Protein AF-0000000080466381 (afdb_homodimer)

Nearest PDB structures (foldseek):
  7daj-assembly1_B  TM=9.018E-01  e=2.089E-11  Oryza sativa Japonica Group
  6k5m-assembly1_A  TM=9.231E-01  e=3.589E-11  Oryza sativa Japonica Group
  7dai-assembly2_C  TM=8.613E-01  e=1.145E-11  Oryza sativa Japonica Group
  7dai-assembly1_A-2  TM=9.402E-01  e=1.347E-10  Oryza sativa Japonica Group
  7dal-assembly1_B  TM=8.623E-01  e=2.356E-11  Oryza sativa Japonica Group

Structure (mmCIF, N/CA/C/O backbone):
data_AF-0000000080466381-model_v1
#
loop_
_entity.id
_entity.type
_entity.pdbx_description
1 polymer 'N-acetyltransferase domain-containing protein'
#
loop_
_atom_site.group_PDB
_atom_site.id
_atom_site.type_symbol
_atom_site.label_atom_id
_atom_site.label_alt_id
_atom_site.label_comp_id
_atom_site.label_asym_id
_atom_site.label_entity_id
_atom_site.label_seq_id
_atom_site.pdbx_PDB_ins_code
_atom_site.Cartn_x
_atom_site.Cartn_y
_atom_site.Cartn_z
_atom_site.occupancy
_atom_site.B_iso_or_equiv
_atom_site.auth_seq_id
_atom_site.auth_comp_id
_atom_site.auth_asym_id
_atom_site.auth_atom_id
_atom_site.pdbx_PDB_model_num
ATOM 1 N N . MET A 1 1 ? -39.75 -6.996 -9.953 1 23.12 1 MET A N 1
ATOM 2 C CA . MET A 1 1 ? -39 -8.234 -9.688 1 23.12 1 MET A CA 1
ATOM 3 C C . MET A 1 1 ? -37.562 -7.934 -9.281 1 23.12 1 MET A C 1
ATOM 5 O O . MET A 1 1 ? -36.812 -7.336 -10.047 1 23.12 1 MET A O 1
ATOM 9 N N . GLY A 1 2 ? -37.281 -7.66 -7.961 1 22.45 2 GLY A N 1
ATOM 10 C CA . GLY A 1 2 ? -36.156 -7.031 -7.285 1 22.45 2 GLY A CA 1
ATOM 11 C C . GLY A 1 2 ? -34.906 -7.875 -7.312 1 22.45 2 GLY A C 1
ATOM 12 O O . GLY A 1 2 ? -34.938 -9.055 -6.941 1 22.45 2 GLY A O 1
ATOM 13 N N . PHE A 1 3 ? -34 -7.672 -8.312 1 23.66 3 PHE A N 1
ATOM 14 C CA . PHE A 1 3 ? -32.781 -8.445 -8.523 1 23.66 3 PHE A CA 1
ATOM 15 C C . PHE A 1 3 ? -31.938 -8.461 -7.266 1 23.66 3 PHE A C 1
ATOM 17 O O . PHE A 1 3 ? -31.453 -7.422 -6.82 1 23.66 3 PHE A O 1
ATOM 24 N N . ALA A 1 4 ? -32.25 -9.398 -6.371 1 23.61 4 ALA A N 1
ATOM 25 C CA . ALA A 1 4 ? -31.516 -9.656 -5.125 1 23.61 4 ALA A CA 1
ATOM 26 C C . ALA A 1 4 ? -30.062 -9.992 -5.395 1 23.61 4 ALA A C 1
ATOM 28 O O . ALA A 1 4 ? -29.75 -10.961 -6.094 1 23.61 4 ALA A O 1
ATOM 29 N N . VAL A 1 5 ? -29.25 -9.016 -5.539 1 28.47 5 VAL A N 1
ATOM 30 C CA . VAL A 1 5 ? -27.812 -9.18 -5.633 1 28.47 5 VAL A CA 1
ATOM 31 C C . VAL A 1 5 ? -27.297 -10.031 -4.469 1 28.47 5 VAL A C 1
ATOM 33 O O . VAL A 1 5 ? -27.375 -9.617 -3.312 1 28.47 5 VAL A O 1
ATOM 36 N N . CYS A 1 6 ? -27.547 -11.336 -4.527 1 24.73 6 CYS A N 1
ATOM 37 C CA . CYS A 1 6 ? -27.047 -12.281 -3.533 1 24.73 6 CYS A CA 1
ATOM 38 C C . CYS A 1 6 ? -25.531 -12.211 -3.424 1 24.73 6 CYS A C 1
ATOM 40 O O . CYS A 1 6 ? -24.812 -12.648 -4.332 1 24.73 6 CYS A O 1
ATOM 42 N N . VAL A 1 7 ? -24.969 -11.164 -2.938 1 33.53 7 VAL A N 1
ATOM 43 C CA . VAL A 1 7 ? -23.578 -11.195 -2.486 1 33.53 7 VAL A CA 1
ATOM 44 C C . VAL A 1 7 ? -23.359 -12.422 -1.601 1 33.53 7 VAL A C 1
ATOM 46 O O . VAL A 1 7 ? -23.719 -12.414 -0.421 1 33.53 7 VAL A O 1
ATOM 49 N N . GLY A 1 8 ? -23.672 -13.617 -2.059 1 30.03 8 GLY A N 1
ATOM 50 C CA . GLY A 1 8 ? -23.391 -14.805 -1.258 1 30.03 8 GLY A CA 1
ATOM 51 C C . GLY A 1 8 ? -21.953 -14.883 -0.785 1 30.03 8 GLY A C 1
ATOM 52 O O . GLY A 1 8 ? -21.031 -14.539 -1.529 1 30.03 8 GLY A O 1
ATOM 53 N N . ASN A 1 9 ? -21.609 -14.625 0.464 1 35.84 9 ASN A N 1
ATOM 54 C CA . ASN A 1 9 ? -20.438 -14.969 1.24 1 35.84 9 ASN A CA 1
ATOM 55 C C . ASN A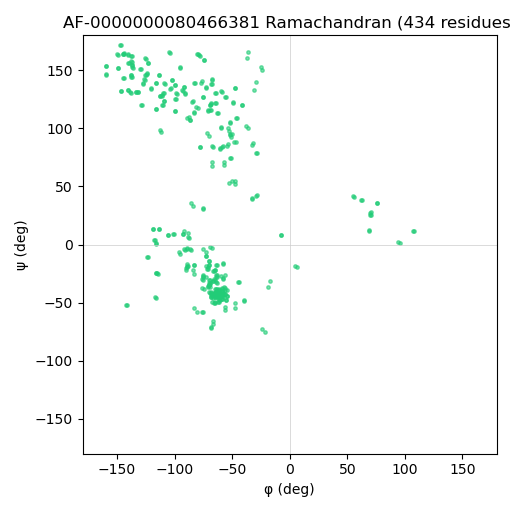 1 9 ? -19.859 -16.328 0.828 1 35.84 9 ASN A C 1
ATOM 57 O O . ASN A 1 9 ? -20.203 -17.359 1.426 1 35.84 9 ASN A O 1
ATOM 61 N N . ALA A 1 10 ? -19.797 -16.719 -0.385 1 36.78 10 ALA A N 1
ATOM 62 C CA . ALA A 1 10 ? -19.172 -18.016 -0.609 1 36.78 10 ALA A CA 1
ATOM 63 C C . ALA A 1 10 ? -17.797 -18.094 0.05 1 36.78 10 ALA A C 1
ATOM 65 O O . ALA A 1 10 ? -16.953 -17.219 -0.163 1 36.78 10 ALA A O 1
ATOM 66 N N . SER A 1 11 ? -17.688 -18.594 1.221 1 45.84 11 SER A N 1
ATOM 67 C CA . SER A 1 11 ? -16.453 -18.984 1.885 1 45.84 11 SER A CA 1
ATOM 68 C C . SER A 1 11 ? -15.383 -19.391 0.873 1 45.84 11 SER A C 1
ATOM 70 O O . SER A 1 11 ? -15.578 -20.328 0.095 1 45.84 11 SER A O 1
ATOM 72 N N . LEU A 1 12 ? -14.836 -18.422 0.345 1 56.19 12 LEU A N 1
ATOM 73 C CA . LEU A 1 12 ? -13.766 -18.75 -0.592 1 56.19 12 LEU A CA 1
ATOM 74 C C . LEU A 1 12 ? -12.82 -19.797 0.01 1 56.19 12 LEU A C 1
ATOM 76 O O . LEU A 1 12 ? -12.289 -19.594 1.105 1 56.19 12 LEU A O 1
ATOM 80 N N . ALA A 1 13 ? -12.867 -20.969 -0.488 1 65.38 13 ALA A N 1
ATOM 81 C CA . ALA A 1 13 ? -11.969 -22.047 -0.045 1 65.38 13 ALA A CA 1
ATOM 82 C C . ALA A 1 13 ? -10.516 -21.578 -0.033 1 65.38 13 ALA A C 1
ATOM 84 O O . ALA A 1 13 ? -10.055 -20.938 -0.984 1 65.38 13 ALA A O 1
ATOM 85 N N . SER A 1 14 ? -9.938 -21.672 1.083 1 76.56 14 SER A N 1
ATOM 86 C CA . SER A 1 14 ? -8.523 -21.344 1.225 1 76.56 14 SER A CA 1
ATOM 87 C C . SER A 1 14 ? -7.66 -22.188 0.292 1 76.56 14 SER A C 1
ATOM 89 O O . SER A 1 14 ? -6.52 -21.828 -0.002 1 76.56 14 SER A O 1
ATOM 91 N N . MET A 1 15 ? -8.344 -23.375 -0.251 1 71.88 15 MET A N 1
ATOM 92 C CA . MET A 1 15 ? -7.66 -24.281 -1.168 1 71.88 15 MET A CA 1
ATOM 93 C C . MET A 1 15 ? -8.602 -24.75 -2.266 1 71.88 15 MET A C 1
ATOM 95 O O . MET A 1 15 ? -9.773 -25.031 -2.004 1 71.88 15 MET A O 1
ATOM 99 N N . GLU A 1 16 ? -8.125 -24.688 -3.51 1 78.75 16 GLU A N 1
ATOM 100 C CA . GLU A 1 16 ? -8.953 -25.078 -4.645 1 78.75 16 GLU A CA 1
ATOM 101 C C . GLU A 1 16 ? -8.109 -25.703 -5.754 1 78.75 16 GLU A C 1
ATOM 103 O O . GLU A 1 16 ? -7.008 -25.234 -6.043 1 78.75 16 GLU A O 1
ATOM 108 N N . LEU A 1 17 ? -8.578 -26.875 -6.262 1 72.31 17 LEU A N 1
ATOM 109 C CA . LEU A 1 17 ? -8.008 -27.469 -7.469 1 72.31 17 LEU A CA 1
ATOM 110 C C . LEU A 1 17 ? -8.75 -26.984 -8.711 1 72.31 17 LEU A C 1
ATOM 112 O O . LEU A 1 17 ? -9.984 -26.938 -8.719 1 72.31 17 LEU A O 1
ATOM 116 N N . ARG A 1 18 ? -7.93 -26.531 -9.664 1 78.12 18 ARG A N 1
ATOM 117 C CA . ARG A 1 18 ? -8.508 -26.062 -10.922 1 78.12 18 ARG A CA 1
ATOM 118 C C . ARG A 1 18 ? -7.699 -26.578 -12.109 1 78.12 18 ARG A C 1
ATOM 120 O O . ARG A 1 18 ? -6.531 -26.938 -11.969 1 78.12 18 ARG A O 1
ATOM 127 N N . TRP A 1 19 ? -8.398 -26.719 -13.219 1 77.38 19 TRP A N 1
ATOM 128 C CA . TRP A 1 19 ? -7.723 -27.031 -14.469 1 77.38 19 TRP A CA 1
ATOM 129 C C . TRP A 1 19 ? -7.613 -25.797 -15.359 1 77.38 19 TRP A C 1
ATOM 131 O O . TRP A 1 19 ? -8.562 -25.016 -15.461 1 77.38 19 TRP A O 1
ATOM 141 N N . VAL A 1 20 ? -6.367 -25.609 -15.945 1 76.06 20 VAL A N 1
ATOM 142 C CA . VAL A 1 20 ? -6.156 -24.438 -16.797 1 76.06 20 VAL A CA 1
ATOM 143 C C . VAL A 1 20 ? -5.637 -24.891 -18.172 1 76.06 20 VAL A C 1
ATOM 145 O O . VAL A 1 20 ? -4.996 -25.938 -18.281 1 76.06 20 VAL A O 1
ATOM 148 N N . ARG A 1 21 ? -6.043 -24.156 -19.219 1 72.56 21 ARG A N 1
ATOM 149 C CA . ARG A 1 21 ? -5.629 -24.469 -20.578 1 72.56 21 ARG A CA 1
ATOM 150 C C . ARG A 1 21 ? -5.273 -23.203 -21.344 1 72.56 21 ARG A C 1
ATOM 152 O O . ARG A 1 21 ? -5.859 -22.141 -21.109 1 72.56 21 ARG A O 1
ATOM 159 N N . ARG A 1 22 ? -4.172 -23.406 -22.312 1 71.12 22 ARG A N 1
ATOM 160 C CA . ARG A 1 22 ? -3.818 -22.266 -23.156 1 71.12 22 ARG A CA 1
ATOM 161 C C . ARG A 1 22 ? -4.859 -22.062 -24.25 1 71.12 22 ARG A C 1
ATOM 163 O O . ARG A 1 22 ? -5.363 -23.016 -24.828 1 71.12 22 ARG A O 1
ATOM 170 N N . SER A 1 23 ? -5.332 -20.891 -24.297 1 60.66 23 SER A N 1
ATOM 171 C CA . SER A 1 23 ? -6.379 -20.625 -25.266 1 60.66 23 SER A CA 1
ATOM 172 C C . SER A 1 23 ? -5.918 -20.969 -26.688 1 60.66 23 SER A C 1
ATOM 174 O O . SER A 1 23 ? -6.695 -21.5 -27.484 1 60.66 23 SER A O 1
ATOM 176 N N . LYS A 1 24 ? -4.785 -20.5 -27.312 1 59.44 24 LYS A N 1
ATOM 177 C CA . LYS A 1 24 ? -4.543 -20.5 -28.75 1 59.44 24 LYS A CA 1
ATOM 178 C C . LYS A 1 24 ? -3.824 -21.766 -29.188 1 59.44 24 LYS A C 1
ATOM 180 O O . LYS A 1 24 ? -3.273 -21.828 -30.297 1 59.44 24 LYS A O 1
ATOM 185 N N . CYS A 1 25 ? -3.727 -22.781 -28.328 1 52.31 25 CYS A N 1
ATOM 186 C CA . CYS A 1 25 ? -2.881 -23.797 -28.922 1 52.31 25 CYS A CA 1
ATOM 187 C C . CYS A 1 25 ? -3.711 -24.781 -29.75 1 52.31 25 CYS A C 1
ATOM 189 O O . CYS A 1 25 ? -4.754 -25.25 -29.281 1 52.31 25 CYS A O 1
ATOM 191 N N . ASP A 1 26 ? -3.547 -24.688 -31.031 1 48.84 26 ASP A N 1
ATOM 192 C CA . ASP A 1 26 ? -4.156 -25.531 -32.062 1 48.84 26 ASP A CA 1
ATOM 193 C C . ASP A 1 26 ? -4.184 -27 -31.625 1 48.84 26 ASP A C 1
ATOM 195 O O . ASP A 1 26 ? -5.023 -27.766 -32.094 1 48.84 26 ASP A O 1
ATOM 199 N N . ASP A 1 27 ? -3.092 -27.531 -31.141 1 48.44 27 ASP A N 1
ATOM 200 C CA . ASP A 1 27 ? -3.049 -28.969 -30.875 1 48.44 27 ASP A CA 1
ATOM 201 C C . ASP A 1 27 ? -3.77 -29.312 -29.578 1 48.44 27 ASP A C 1
ATOM 203 O O . ASP A 1 27 ? -4.027 -28.438 -28.75 1 48.44 27 ASP A O 1
ATOM 207 N N . ALA A 1 28 ? -4.148 -30.547 -29.344 1 50.34 28 ALA A N 1
ATOM 208 C CA . ALA A 1 28 ? -4.941 -31.078 -28.234 1 50.34 28 ALA A CA 1
ATOM 209 C C . ALA A 1 28 ? -4.605 -30.359 -26.922 1 50.34 28 ALA A C 1
ATOM 211 O O . ALA A 1 28 ? -3.469 -30.422 -26.453 1 50.34 28 ALA A O 1
ATOM 212 N N . PRO A 1 29 ? -5.418 -29.375 -26.438 1 52.31 29 PRO A N 1
ATOM 213 C CA . PRO A 1 29 ? -5.191 -28.391 -25.375 1 52.31 29 PRO A CA 1
ATOM 214 C C . PRO A 1 29 ? -4.926 -29.047 -24.016 1 52.31 29 PRO A C 1
ATOM 216 O O . PRO A 1 29 ? -5.719 -29.859 -23.562 1 52.31 29 PRO A O 1
ATOM 219 N N . ARG A 1 30 ? -3.701 -29.484 -23.688 1 63.56 30 ARG A N 1
ATOM 220 C CA . ARG A 1 30 ? -3.42 -30.141 -22.422 1 63.56 30 ARG A CA 1
ATOM 221 C C . ARG A 1 30 ? -3.748 -29.234 -21.25 1 63.56 30 ARG A C 1
ATOM 223 O O . ARG A 1 30 ? -3.25 -28.109 -21.172 1 63.56 30 ARG A O 1
ATOM 230 N N . SER A 1 31 ? -4.945 -29.516 -20.656 1 80.75 31 SER A N 1
ATOM 231 C CA . SER A 1 31 ? -5.289 -28.906 -19.391 1 80.75 31 SER A CA 1
ATOM 232 C C . SER A 1 31 ? -4.344 -29.344 -18.281 1 80.75 31 SER A C 1
ATOM 234 O O . SER A 1 31 ? -3.875 -30.484 -18.281 1 80.75 31 SER A O 1
ATOM 236 N N . ILE A 1 32 ? -3.869 -28.438 -17.594 1 81.56 32 ILE A N 1
ATOM 237 C CA . ILE A 1 32 ? -2.951 -28.688 -16.5 1 81.56 32 ILE A CA 1
ATOM 238 C C . ILE A 1 32 ? -3.648 -28.422 -15.164 1 81.56 32 ILE A C 1
ATOM 240 O O . ILE A 1 32 ? -4.262 -27.359 -14.992 1 81.56 32 ILE A O 1
ATOM 244 N N . PRO A 1 33 ? -3.65 -29.422 -14.352 1 85.19 33 PRO A N 1
ATOM 245 C CA . PRO A 1 33 ? -4.219 -29.172 -13.023 1 85.19 33 PRO A CA 1
ATOM 246 C C . PRO A 1 33 ? -3.361 -28.234 -12.188 1 85.19 33 PRO A C 1
ATOM 248 O O . PRO A 1 33 ? -2.133 -28.328 -12.195 1 85.19 33 PRO A O 1
ATOM 251 N N . ILE A 1 34 ? -4.051 -27.359 -11.539 1 89.31 34 ILE A N 1
ATOM 252 C CA . ILE A 1 34 ? -3.344 -26.469 -10.625 1 89.31 34 ILE A CA 1
ATOM 253 C C . ILE A 1 34 ? -4.027 -26.469 -9.266 1 89.31 34 ILE A C 1
ATOM 255 O O . ILE A 1 34 ? -5.223 -26.766 -9.164 1 89.31 34 ILE A O 1
ATOM 259 N N . PHE A 1 35 ? -3.244 -26.234 -8.242 1 90.56 35 PHE A N 1
ATOM 260 C CA . PHE A 1 35 ? -3.729 -26.078 -6.875 1 90.56 35 PHE A CA 1
ATOM 261 C C . PHE A 1 35 ? -3.527 -24.641 -6.387 1 90.56 35 PHE A C 1
ATOM 263 O O . PHE A 1 35 ? -2.422 -24.109 -6.473 1 90.56 35 PHE A O 1
ATOM 270 N N . ILE A 1 36 ? -4.633 -24.062 -5.887 1 93.31 36 ILE A N 1
ATOM 271 C CA . ILE A 1 36 ? -4.57 -22.688 -5.414 1 93.31 36 ILE A CA 1
ATOM 272 C C . ILE A 1 36 ? -4.719 -22.641 -3.895 1 93.31 36 ILE A C 1
ATOM 274 O O . ILE A 1 36 ? -5.641 -23.25 -3.342 1 93.31 36 ILE A O 1
ATOM 278 N N . SER A 1 37 ? -3.838 -22 -3.258 1 94.44 37 SER A N 1
ATOM 279 C CA . SER A 1 37 ? -3.889 -21.859 -1.807 1 94.44 37 SER A CA 1
ATOM 280 C C . SER A 1 37 ? -3.832 -20.391 -1.391 1 94.44 37 SER A C 1
ATOM 282 O O . SER A 1 37 ? -3.105 -19.594 -1.993 1 94.44 37 SER A O 1
ATOM 284 N N . THR A 1 38 ? -4.598 -20.016 -0.341 1 95.19 38 THR A N 1
ATOM 285 C CA . THR A 1 38 ? -4.543 -18.672 0.228 1 95.19 38 THR A CA 1
ATOM 286 C C . THR A 1 38 ? -3.973 -18.719 1.644 1 95.19 38 THR A C 1
ATOM 288 O O . THR A 1 38 ? -4.078 -17.734 2.387 1 95.19 38 THR A O 1
ATOM 291 N N . LEU A 1 39 ? -3.385 -19.859 2.002 1 93.56 39 LEU A N 1
ATOM 292 C CA . LEU A 1 39 ? -2.812 -20.031 3.334 1 93.56 39 LEU A CA 1
ATOM 293 C C . LEU A 1 39 ? -1.33 -19.656 3.338 1 93.56 39 LEU A C 1
ATOM 295 O O . LEU A 1 39 ? -0.559 -20.188 2.527 1 93.56 39 LEU A O 1
ATOM 299 N N . LYS A 1 40 ? -0.947 -18.859 4.305 1 95.12 40 LYS A N 1
ATOM 300 C CA . LYS A 1 40 ? 0.44 -18.422 4.41 1 95.12 40 LYS A CA 1
ATOM 301 C C . LYS A 1 40 ? 1.374 -19.594 4.691 1 95.12 40 LYS A C 1
ATOM 303 O O . LYS A 1 40 ? 2.529 -19.594 4.262 1 95.12 40 LYS A O 1
ATOM 308 N N . LYS A 1 41 ? 0.888 -20.609 5.383 1 92.88 41 LYS A N 1
ATOM 309 C CA . LYS A 1 41 ? 1.715 -21.766 5.734 1 92.88 41 LYS A CA 1
ATOM 310 C C . LYS A 1 41 ? 2.16 -22.531 4.488 1 92.88 41 LYS A C 1
ATOM 312 O O . LYS A 1 41 ? 3.129 -23.281 4.531 1 92.88 41 LYS A O 1
ATOM 317 N N . ASP A 1 42 ? 1.425 -22.359 3.371 1 93.75 42 ASP A N 1
ATOM 318 C CA . ASP A 1 42 ? 1.732 -23.094 2.145 1 93.75 42 ASP A CA 1
ATOM 319 C C . ASP A 1 42 ? 2.787 -22.359 1.319 1 93.75 42 ASP A C 1
ATOM 321 O O . ASP A 1 42 ? 3.242 -22.859 0.292 1 93.75 42 ASP A O 1
ATOM 325 N N . VAL A 1 43 ? 3.166 -21.188 1.781 1 94.25 43 VAL A N 1
ATOM 326 C CA . VAL A 1 43 ? 4.18 -20.422 1.064 1 94.25 43 VAL A CA 1
ATOM 327 C C . VAL A 1 43 ? 5.574 -20.859 1.521 1 94.25 43 VAL A C 1
ATOM 329 O O . VAL A 1 43 ? 5.969 -20.594 2.66 1 94.25 43 VAL A O 1
ATOM 332 N N . ASN A 1 44 ? 6.211 -21.562 0.657 1 93.62 44 ASN A N 1
ATOM 333 C CA . ASN A 1 44 ? 7.621 -21.859 0.883 1 93.62 44 ASN A CA 1
ATOM 334 C C . ASN A 1 44 ? 8.523 -20.734 0.393 1 93.62 44 ASN A C 1
ATOM 336 O O . ASN A 1 44 ? 8.594 -20.469 -0.808 1 93.62 44 ASN A O 1
ATOM 340 N N . LEU A 1 45 ? 9.328 -20.188 1.27 1 94.31 45 LEU A N 1
ATOM 341 C CA . LEU A 1 45 ? 10.086 -18.984 0.969 1 94.31 45 LEU A CA 1
ATOM 342 C C . LEU A 1 45 ? 11.18 -19.266 -0.054 1 94.31 45 LEU A C 1
ATOM 344 O O . LEU A 1 45 ? 11.477 -18.422 -0.897 1 94.31 45 LEU A O 1
ATOM 348 N N . GLU A 1 46 ? 11.773 -20.406 0.025 1 93 46 GLU A N 1
ATOM 349 C CA . GLU A 1 46 ? 12.805 -20.75 -0.947 1 93 46 GLU A CA 1
ATOM 350 C C . GLU A 1 46 ? 12.219 -20.891 -2.348 1 93 46 GLU A C 1
ATOM 352 O O . GLU A 1 46 ? 12.805 -20.422 -3.324 1 93 46 GLU A O 1
ATOM 357 N N . GLU A 1 47 ? 11.078 -21.562 -2.41 1 93.56 47 GLU A N 1
ATOM 358 C CA . GLU A 1 47 ? 10.398 -21.688 -3.697 1 93.56 47 GLU A CA 1
ATOM 359 C C . GLU A 1 47 ? 9.984 -20.328 -4.234 1 93.56 47 GLU A C 1
ATOM 361 O O . GLU A 1 47 ? 10.055 -20.078 -5.441 1 93.56 47 GLU A O 1
ATOM 366 N N . LEU A 1 48 ? 9.547 -19.516 -3.322 1 95.06 48 LEU A N 1
ATOM 367 C CA . LEU A 1 48 ? 9.148 -18.172 -3.719 1 95.06 48 LEU A CA 1
ATOM 368 C C . LEU A 1 48 ? 10.336 -17.391 -4.258 1 95.06 48 LEU A C 1
ATOM 370 O O . LEU A 1 48 ? 10.227 -16.703 -5.277 1 95.06 48 LEU A O 1
ATOM 374 N N . ARG A 1 49 ? 11.469 -17.516 -3.613 1 91.88 49 ARG A N 1
ATOM 375 C CA . ARG A 1 49 ? 12.688 -16.875 -4.09 1 91.88 49 ARG A CA 1
ATOM 376 C C . ARG A 1 49 ? 13.031 -17.328 -5.5 1 91.88 49 ARG A C 1
ATOM 378 O O . ARG A 1 49 ? 13.414 -16.516 -6.348 1 91.88 49 ARG A O 1
ATOM 385 N N . HIS A 1 50 ? 12.914 -18.594 -5.746 1 90.75 50 HIS A N 1
ATOM 386 C CA . HIS A 1 50 ? 13.18 -19.125 -7.074 1 90.75 50 HIS A CA 1
ATOM 387 C C . HIS A 1 50 ? 12.211 -18.562 -8.109 1 90.75 50 HIS A C 1
ATOM 389 O O . HIS A 1 50 ? 12.609 -18.25 -9.227 1 90.75 50 HIS A O 1
ATOM 395 N N . LEU A 1 51 ? 10.977 -18.469 -7.699 1 93.12 51 LEU A N 1
ATOM 396 C CA . LEU A 1 51 ? 9.984 -17.906 -8.602 1 93.12 51 LEU A CA 1
ATOM 397 C C . LEU A 1 51 ? 10.328 -16.469 -8.961 1 93.12 51 LEU A C 1
ATOM 399 O O . LEU A 1 51 ? 10.211 -16.062 -10.117 1 93.12 51 LEU A O 1
ATOM 403 N N . TYR A 1 52 ? 10.766 -15.695 -7.934 1 91.06 52 TYR A N 1
ATOM 404 C CA . TYR A 1 52 ? 11.203 -14.328 -8.188 1 91.06 52 TYR A CA 1
ATOM 405 C C . TYR A 1 52 ? 12.289 -14.297 -9.258 1 91.06 52 TYR A C 1
ATOM 407 O O . TYR A 1 52 ? 12.227 -13.484 -10.188 1 91.06 52 TYR A O 1
ATOM 415 N N . SER A 1 53 ? 13.18 -15.164 -9.133 1 88.5 53 SER A N 1
ATOM 416 C CA . SER A 1 53 ? 14.312 -15.211 -10.055 1 88.5 53 SER A CA 1
ATOM 417 C C . SER A 1 53 ? 13.867 -15.625 -11.453 1 88.5 53 SER A C 1
ATOM 419 O O . SER A 1 53 ? 14.242 -15 -12.445 1 88.5 53 SER A O 1
ATOM 421 N N . ARG A 1 54 ? 13.047 -16.625 -11.57 1 88.56 54 ARG A N 1
ATOM 422 C CA . ARG A 1 54 ? 12.602 -17.156 -12.852 1 88.56 54 ARG A CA 1
ATOM 423 C C . ARG A 1 54 ? 11.734 -16.141 -13.594 1 88.56 54 ARG A C 1
ATOM 425 O O . ARG A 1 54 ? 11.719 -16.125 -14.82 1 88.56 54 ARG A O 1
ATOM 432 N N . CYS A 1 55 ? 11.023 -15.344 -12.859 1 88.56 55 CYS A N 1
ATOM 433 C CA . CYS A 1 55 ? 10.141 -14.352 -13.461 1 88.56 55 CYS A CA 1
ATOM 434 C C . CYS A 1 55 ? 10.867 -13.023 -13.664 1 88.56 55 CYS A C 1
ATOM 436 O O . CYS A 1 55 ? 10.312 -12.086 -14.227 1 88.56 55 CYS A O 1
ATOM 438 N N . ASP A 1 56 ? 12.07 -12.898 -13.219 1 83.44 56 ASP A N 1
ATOM 439 C CA . ASP A 1 56 ? 12.828 -11.656 -13.25 1 83.44 56 ASP A CA 1
ATOM 440 C C . ASP A 1 56 ? 12.07 -10.531 -12.555 1 83.44 56 ASP A C 1
ATOM 442 O O . ASP A 1 56 ? 11.922 -9.438 -13.102 1 83.44 56 ASP A O 1
ATOM 446 N N . HIS A 1 57 ? 11.5 -10.953 -11.492 1 81.12 57 HIS A N 1
ATOM 447 C CA . HIS A 1 57 ? 10.727 -10.023 -10.68 1 81.12 57 HIS A CA 1
ATOM 448 C C . HIS A 1 57 ? 11.547 -9.523 -9.492 1 81.12 57 HIS A C 1
ATOM 450 O O . HIS A 1 57 ? 12.234 -10.297 -8.836 1 81.12 57 HIS A O 1
ATOM 456 N N . SER A 1 58 ? 11.648 -8.188 -9.375 1 68.25 58 SER A N 1
ATOM 457 C CA . SER A 1 58 ? 12.391 -7.613 -8.258 1 68.25 58 SER A CA 1
ATOM 458 C C . SER A 1 58 ? 11.453 -7.199 -7.125 1 68.25 58 SER A C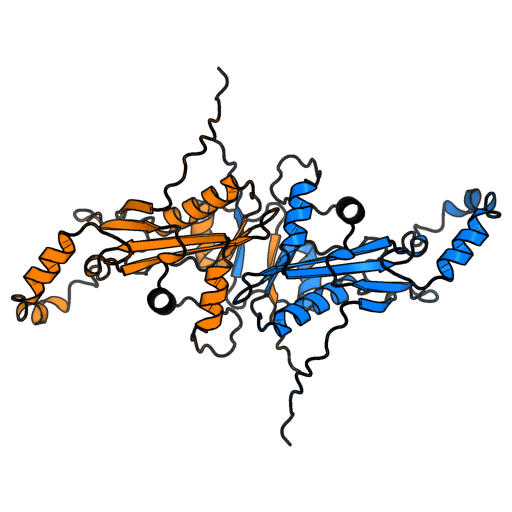 1
ATOM 460 O O . SER A 1 58 ? 10.367 -6.676 -7.375 1 68.25 58 SER A O 1
ATOM 462 N N . CYS A 1 59 ? 11.812 -7.668 -5.91 1 60.16 59 CYS A N 1
ATOM 463 C CA . CYS A 1 59 ? 11.07 -7.273 -4.723 1 60.16 59 CYS A CA 1
ATOM 464 C C . CYS A 1 59 ? 11.359 -5.824 -4.352 1 60.16 59 CYS A C 1
ATOM 466 O O . CYS A 1 59 ? 10.617 -5.215 -3.58 1 60.16 59 CYS A O 1
ATOM 468 N N . ASN A 1 60 ? 12.555 -5.375 -4.715 1 59 60 ASN A N 1
ATOM 469 C CA . ASN A 1 60 ? 12.984 -4.008 -4.453 1 59 60 ASN A CA 1
ATOM 470 C C . ASN A 1 60 ? 13.148 -3.211 -5.746 1 59 60 ASN A C 1
ATOM 472 O O . ASN A 1 60 ? 14.109 -3.416 -6.488 1 59 60 ASN A O 1
ATOM 476 N N . ARG A 1 61 ? 12.172 -2.516 -5.965 1 57.09 61 ARG A N 1
ATOM 477 C CA . ARG A 1 61 ? 12.188 -1.81 -7.242 1 57.09 61 ARG A CA 1
ATOM 478 C C . ARG A 1 61 ? 13.328 -0.798 -7.297 1 57.09 61 ARG A C 1
ATOM 480 O O . ARG A 1 61 ? 13.719 -0.352 -8.375 1 57.09 61 ARG A O 1
ATOM 487 N N . LEU A 1 62 ? 13.859 -0.223 -6.078 1 51.38 62 LEU A N 1
ATOM 488 C CA . LEU A 1 62 ? 14.938 0.759 -6.059 1 51.38 62 LEU A CA 1
ATOM 489 C C . LEU A 1 62 ? 16.297 0.072 -5.965 1 51.38 62 LEU A C 1
ATOM 491 O O . LEU A 1 62 ? 17.344 0.732 -6.027 1 51.38 62 LEU A O 1
ATOM 495 N N . ALA A 1 63 ? 16.375 -1.102 -5.508 1 48.41 63 ALA A N 1
ATOM 496 C CA . ALA A 1 63 ? 17.734 -1.603 -5.328 1 48.41 63 ALA A CA 1
ATOM 497 C C . ALA A 1 63 ? 18.578 -1.367 -6.578 1 48.41 63 ALA A C 1
ATOM 499 O O . ALA A 1 63 ? 18.219 -1.796 -7.672 1 48.41 63 ALA A O 1
ATOM 500 N N . LYS A 1 64 ? 19.172 -0.071 -6.488 1 43.56 64 LYS A N 1
ATOM 501 C CA . LYS A 1 64 ? 20.172 0.206 -7.512 1 43.56 64 LYS A CA 1
ATOM 502 C C . LYS A 1 64 ? 20.781 -1.087 -8.055 1 43.56 64 LYS A C 1
ATOM 504 O O . LYS A 1 64 ? 21.062 -1.191 -9.25 1 43.56 64 LYS A O 1
ATOM 509 N N . ASN A 1 65 ? 21.641 -1.665 -7.082 1 38.88 65 ASN A N 1
ATOM 510 C CA . ASN A 1 65 ? 22.422 -2.775 -7.605 1 38.88 65 ASN A CA 1
ATOM 511 C C . ASN A 1 65 ? 21.547 -3.965 -7.973 1 38.88 65 ASN A C 1
ATOM 513 O O . ASN A 1 65 ? 20.703 -4.395 -7.176 1 38.88 65 ASN A O 1
ATOM 517 N N . GLY A 1 66 ? 21.031 -4.016 -8.992 1 42.22 66 GLY A N 1
ATOM 518 C CA . GLY A 1 66 ? 20.578 -5.199 -9.711 1 42.22 66 GLY A CA 1
ATOM 519 C C . GLY A 1 66 ? 20.719 -6.473 -8.898 1 42.22 66 GLY A C 1
ATOM 520 O O . GLY A 1 66 ? 20.594 -7.574 -9.445 1 42.22 66 GLY A O 1
ATOM 521 N N . ASN A 1 67 ? 21.594 -6.316 -7.891 1 45.5 67 ASN A N 1
ATOM 522 C CA . ASN A 1 67 ? 21.844 -7.66 -7.371 1 45.5 67 ASN A CA 1
ATOM 523 C C . ASN A 1 67 ? 20.594 -8.234 -6.707 1 45.5 67 ASN A C 1
ATOM 525 O O . ASN A 1 67 ? 20.141 -7.73 -5.672 1 45.5 67 ASN A O 1
ATOM 529 N N . GLY A 1 68 ? 19.531 -8.523 -7.461 1 54.16 68 GLY A N 1
ATOM 530 C CA . GLY A 1 68 ? 18.297 -9.281 -7.398 1 54.16 68 GLY A CA 1
ATOM 531 C C . GLY A 1 68 ? 18.188 -10.148 -6.156 1 54.16 68 GLY A C 1
ATOM 532 O O . GLY A 1 68 ? 17.5 -11.172 -6.16 1 54.16 68 GLY A O 1
ATOM 533 N N . ILE A 1 69 ? 19.141 -9.977 -5.203 1 62.62 69 ILE A N 1
ATOM 534 C CA . ILE A 1 69 ? 19.016 -10.969 -4.137 1 62.62 69 ILE A CA 1
ATOM 535 C C . ILE A 1 69 ? 17.906 -10.547 -3.178 1 62.62 69 ILE A C 1
ATOM 537 O O . ILE A 1 69 ? 17.906 -9.43 -2.66 1 62.62 69 ILE A O 1
ATOM 541 N N . VAL A 1 70 ? 17 -11.305 -3.117 1 73.5 70 VAL A N 1
ATOM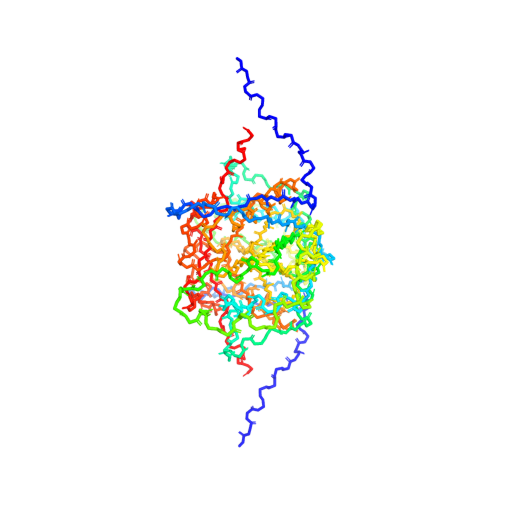 542 C CA . VAL A 1 70 ? 15.883 -11.141 -2.201 1 73.5 70 VAL A CA 1
ATOM 543 C C . VAL A 1 70 ? 16.359 -11.352 -0.763 1 73.5 70 VAL A C 1
ATOM 545 O O . VAL A 1 70 ? 16.969 -12.375 -0.45 1 73.5 70 VAL A O 1
ATOM 548 N N . ASP A 1 71 ? 16.297 -10.336 0.066 1 86.12 71 ASP A N 1
ATOM 549 C CA . ASP A 1 71 ? 16.5 -10.516 1.5 1 86.12 71 ASP A CA 1
ATOM 550 C C . ASP A 1 71 ? 15.422 -11.422 2.098 1 86.12 71 ASP A C 1
ATOM 552 O O . ASP A 1 71 ? 14.258 -11.023 2.217 1 86.12 71 ASP A O 1
ATOM 556 N N . MET A 1 72 ? 15.883 -12.578 2.523 1 91.38 72 MET A N 1
ATOM 557 C CA . MET A 1 72 ? 14.938 -13.609 2.936 1 91.38 72 MET A CA 1
ATOM 558 C C . MET A 1 72 ? 14.234 -13.219 4.234 1 91.38 72 MET A C 1
ATOM 560 O O . MET A 1 72 ? 13.07 -13.562 4.445 1 91.38 72 MET A O 1
ATOM 564 N N . LYS A 1 73 ? 14.938 -12.516 5.094 1 93.12 73 LYS A N 1
ATOM 565 C CA . LYS A 1 73 ? 14.312 -12.07 6.336 1 93.12 73 LYS A CA 1
ATOM 566 C C . LYS A 1 73 ? 13.195 -11.062 6.059 1 93.12 73 LYS A C 1
ATOM 568 O O . LYS A 1 73 ? 12.109 -11.164 6.637 1 93.12 73 LYS A O 1
ATOM 573 N N . LYS A 1 74 ? 13.484 -10.195 5.148 1 93 74 LYS A N 1
ATOM 574 C CA . LYS A 1 74 ? 12.484 -9.195 4.777 1 93 74 LYS A CA 1
ATOM 575 C C . LYS A 1 74 ? 11.305 -9.844 4.059 1 93 74 LYS A C 1
ATOM 577 O O . LYS A 1 74 ? 10.148 -9.469 4.281 1 93 74 LYS A O 1
ATOM 582 N N . LEU A 1 75 ? 11.664 -10.75 3.219 1 93.69 75 LEU A N 1
ATOM 583 C CA . LEU A 1 75 ? 10.617 -11.461 2.492 1 93.69 75 LEU A CA 1
ATOM 584 C C . LEU A 1 75 ? 9.695 -12.203 3.453 1 93.69 75 LEU A C 1
ATOM 586 O O . LEU A 1 75 ? 8.477 -12.156 3.312 1 93.69 75 LEU A O 1
ATOM 590 N N . ARG A 1 76 ? 10.273 -12.844 4.402 1 95.75 76 ARG A N 1
ATOM 591 C CA . ARG A 1 76 ? 9.5 -13.555 5.414 1 95.75 76 ARG A CA 1
ATOM 592 C C . ARG A 1 76 ? 8.562 -12.609 6.156 1 95.75 76 ARG A C 1
ATOM 594 O O . ARG A 1 76 ? 7.387 -12.906 6.348 1 95.75 76 ARG A O 1
ATOM 601 N N . THR A 1 77 ? 9.086 -11.5 6.562 1 96.06 77 THR A N 1
ATOM 602 C CA . THR A 1 77 ? 8.312 -10.5 7.289 1 96.06 77 THR A CA 1
ATOM 603 C C . THR A 1 77 ? 7.172 -9.969 6.426 1 96.06 77 THR A C 1
ATOM 605 O O . THR A 1 77 ? 6.035 -9.852 6.891 1 96.06 77 THR A O 1
ATOM 608 N N . ALA A 1 78 ? 7.531 -9.695 5.184 1 95.75 78 ALA A N 1
ATOM 609 C CA . ALA A 1 78 ? 6.535 -9.156 4.262 1 95.75 78 ALA A CA 1
ATOM 610 C C . ALA A 1 78 ? 5.375 -10.133 4.078 1 95.75 78 ALA A C 1
ATOM 612 O O . ALA A 1 78 ? 4.211 -9.734 4.094 1 95.75 78 ALA A O 1
ATOM 613 N N . ILE A 1 79 ? 5.711 -11.391 3.891 1 96.25 79 ILE A N 1
ATOM 614 C CA . ILE A 1 79 ? 4.684 -12.406 3.693 1 96.25 79 ILE A CA 1
ATOM 615 C C . ILE A 1 79 ? 3.834 -12.531 4.957 1 96.25 79 ILE A C 1
ATOM 617 O O . ILE A 1 79 ? 2.604 -12.578 4.883 1 96.25 79 ILE A O 1
ATOM 621 N N . SER A 1 80 ? 4.48 -12.508 6.102 1 96.5 80 SER A N 1
ATOM 622 C CA . SER A 1 80 ? 3.781 -12.648 7.375 1 96.5 80 SER A CA 1
ATOM 623 C C . SER A 1 80 ? 2.811 -11.492 7.605 1 96.5 80 SER A C 1
ATOM 625 O O . SER A 1 80 ? 1.768 -11.672 8.242 1 96.5 80 SER A O 1
ATOM 627 N N . HIS A 1 81 ? 3.096 -10.367 7.055 1 95.69 81 HIS A N 1
ATOM 628 C CA . HIS A 1 81 ? 2.275 -9.188 7.312 1 95.69 81 HIS A CA 1
ATOM 629 C C . HIS A 1 81 ? 1.4 -8.852 6.109 1 95.69 81 HIS A C 1
ATOM 631 O O . HIS A 1 81 ? 0.782 -7.781 6.066 1 95.69 81 HIS A O 1
ATOM 637 N N . SER A 1 82 ? 1.379 -9.734 5.133 1 96.44 82 SER A N 1
ATOM 638 C CA . SER A 1 82 ? 0.432 -9.586 4.031 1 96.44 82 SER A CA 1
ATOM 639 C C . SER A 1 82 ? -0.972 -10.008 4.449 1 96.44 82 SER A C 1
ATOM 641 O O . SER A 1 82 ? -1.138 -10.977 5.195 1 96.44 82 SER A O 1
ATOM 643 N N . ASP A 1 83 ? -1.932 -9.258 4.016 1 96 83 ASP A N 1
ATOM 644 C CA . ASP A 1 83 ? -3.318 -9.578 4.344 1 96 83 ASP A CA 1
ATOM 645 C C . ASP A 1 83 ? -3.816 -10.773 3.533 1 96 83 ASP A C 1
ATOM 647 O O . ASP A 1 83 ? -4.609 -11.578 4.027 1 96 83 ASP A O 1
ATOM 651 N N . VAL A 1 84 ? -3.391 -10.805 2.326 1 96.62 84 VAL A N 1
ATOM 652 C CA . VAL A 1 84 ? -3.787 -11.867 1.409 1 96.62 84 VAL A CA 1
ATOM 653 C C . VAL A 1 84 ? -2.561 -12.398 0.673 1 96.62 84 VAL A C 1
ATOM 655 O O . VAL A 1 84 ? -1.708 -11.625 0.233 1 96.62 84 VAL A O 1
ATOM 658 N N . VAL A 1 85 ? -2.463 -13.688 0.673 1 97.62 85 VAL A N 1
ATOM 659 C CA . VAL A 1 85 ? -1.481 -14.367 -0.17 1 97.62 85 VAL A CA 1
ATOM 660 C C . VAL A 1 85 ? -2.172 -15.438 -1.009 1 97.62 85 VAL A C 1
ATOM 662 O O . VAL A 1 85 ? -3.064 -16.141 -0.521 1 97.62 85 VAL A O 1
ATOM 665 N N . VAL A 1 86 ? -1.804 -15.523 -2.225 1 97.12 86 VAL A N 1
ATOM 666 C CA . VAL A 1 86 ? -2.307 -16.562 -3.119 1 97.12 86 VAL A CA 1
ATOM 667 C C . VAL A 1 86 ? -1.136 -17.281 -3.789 1 97.12 86 VAL A C 1
ATOM 669 O O . VAL A 1 86 ? -0.311 -16.641 -4.453 1 97.12 86 VAL A O 1
ATOM 672 N N . SER A 1 87 ? -1.048 -18.547 -3.568 1 96.94 87 SER A N 1
ATOM 673 C CA . SER A 1 87 ? -0.032 -19.391 -4.184 1 96.94 87 SER A CA 1
ATOM 674 C C . SER A 1 87 ? -0.664 -20.438 -5.094 1 96.94 87 SER A C 1
ATOM 676 O O . SER A 1 87 ? -1.698 -21.016 -4.754 1 96.94 87 SER A O 1
ATOM 678 N N . VAL A 1 88 ? -0.055 -20.641 -6.207 1 95.5 88 VAL A N 1
ATOM 679 C CA . VAL A 1 88 ? -0.535 -21.641 -7.172 1 95.5 88 VAL A CA 1
ATOM 680 C C . VAL A 1 88 ? 0.546 -22.688 -7.418 1 95.5 88 VAL A C 1
ATOM 682 O O . VAL A 1 88 ? 1.709 -22.344 -7.648 1 95.5 88 VAL A O 1
ATOM 685 N N . PHE A 1 89 ? 0.105 -23.922 -7.406 1 93.62 89 PHE A N 1
ATOM 686 C CA . PHE A 1 89 ? 1.027 -25.031 -7.543 1 93.62 89 PHE A CA 1
ATOM 687 C C . PHE A 1 89 ? 0.63 -25.922 -8.711 1 93.62 89 PHE A C 1
ATOM 689 O O . PHE A 1 89 ? -0.557 -26.078 -9.008 1 93.62 89 PHE A O 1
ATOM 696 N N . CYS A 1 90 ? 1.588 -26.453 -9.289 1 90.19 90 CYS A N 1
ATOM 697 C CA . CYS A 1 90 ? 1.412 -27.469 -10.328 1 90.19 90 CYS A CA 1
ATOM 698 C C . CYS A 1 90 ? 2.418 -28.594 -10.156 1 90.19 90 CYS A C 1
ATOM 700 O O . CYS A 1 90 ? 3.4 -28.453 -9.43 1 90.19 90 CYS A O 1
ATOM 702 N N . LYS A 1 91 ? 2.084 -29.656 -10.797 1 85.62 91 LYS A N 1
ATOM 703 C CA . LYS A 1 91 ? 3.055 -30.734 -10.773 1 85.62 91 LYS A CA 1
ATOM 704 C C . LYS A 1 91 ? 4.32 -30.375 -11.539 1 85.62 91 LYS A C 1
ATOM 706 O O . LYS A 1 91 ? 4.25 -29.719 -12.586 1 85.62 91 LYS A O 1
ATOM 711 N N . PRO A 1 92 ? 5.438 -30.766 -11.086 1 82.5 92 PRO A N 1
ATOM 712 C CA . PRO A 1 92 ? 6.715 -30.344 -11.672 1 82.5 92 PRO A CA 1
ATOM 713 C C . PRO A 1 92 ? 6.812 -30.656 -13.164 1 82.5 92 PRO A C 1
ATOM 715 O O . PRO A 1 92 ? 7.387 -29.875 -13.922 1 82.5 92 PRO A O 1
ATOM 718 N N . HIS A 1 93 ? 6.336 -31.75 -13.617 1 79.56 93 HIS A N 1
ATOM 719 C CA . HIS A 1 93 ? 6.504 -32.156 -15.016 1 79.56 93 HIS A CA 1
ATOM 720 C C . HIS A 1 93 ? 5.68 -31.266 -15.945 1 79.56 93 HIS A C 1
ATOM 722 O O . HIS A 1 93 ? 5.906 -31.25 -17.156 1 79.56 93 HIS A O 1
ATOM 728 N N . HIS A 1 94 ? 4.734 -30.578 -15.359 1 76.38 94 HIS A N 1
ATOM 729 C CA . HIS A 1 94 ? 3.914 -29.688 -16.172 1 76.38 94 HIS A CA 1
ATOM 730 C C . HIS A 1 94 ? 4.602 -28.344 -16.375 1 76.38 94 HIS A C 1
ATOM 732 O O . HIS A 1 94 ? 4.188 -27.547 -17.219 1 76.38 94 HIS A O 1
ATOM 738 N N . THR A 1 95 ? 5.629 -28.031 -15.516 1 71.81 95 THR A N 1
ATOM 739 C CA . THR A 1 95 ? 6.285 -26.734 -15.602 1 71.81 95 THR A CA 1
ATOM 740 C C . THR A 1 95 ? 7.223 -26.688 -16.812 1 71.81 95 THR A C 1
ATOM 742 O O . THR A 1 95 ? 7.613 -25.594 -17.25 1 71.81 95 THR A O 1
ATOM 745 N N . VAL A 1 96 ? 7.746 -27.844 -17.141 1 60.41 96 VAL A N 1
ATOM 746 C CA . VAL A 1 96 ? 8.664 -27.938 -18.281 1 60.41 96 VAL A CA 1
ATOM 747 C C . VAL A 1 96 ? 7.871 -27.859 -19.578 1 60.41 96 VAL A C 1
ATOM 749 O O . VAL A 1 96 ? 7.32 -28.859 -20.047 1 60.41 96 VAL A O 1
ATOM 752 N N . LEU A 1 97 ? 6.844 -27.219 -19.594 1 51.16 97 LEU A N 1
ATOM 753 C CA . LEU A 1 97 ? 6.227 -27.172 -20.922 1 51.16 97 LEU A CA 1
ATOM 754 C C . LEU A 1 97 ? 7.289 -27.109 -22.016 1 51.16 97 LEU A C 1
ATOM 756 O O . LEU A 1 97 ? 8.414 -26.688 -21.766 1 51.16 97 LEU A O 1
ATOM 760 N N . VAL A 1 98 ? 6.785 -27.391 -23.391 1 40.94 98 VAL A N 1
ATOM 761 C CA . VAL A 1 98 ? 7.438 -27.703 -24.656 1 40.94 98 VAL A CA 1
ATOM 762 C C . VAL A 1 98 ? 8.5 -26.641 -24.969 1 40.94 98 VAL A C 1
ATOM 764 O O . VAL A 1 98 ? 8.164 -25.5 -25.297 1 40.94 98 VAL A O 1
ATOM 767 N N . GLU A 1 99 ? 9.477 -26.266 -24.141 1 39.06 99 GLU A N 1
ATOM 768 C CA . GLU A 1 99 ? 10.398 -25.656 -25.094 1 39.06 99 GLU A CA 1
ATOM 769 C C . GLU A 1 99 ? 10.211 -26.219 -26.5 1 39.06 99 GLU A C 1
ATOM 771 O O . GLU A 1 99 ? 9.695 -27.328 -26.656 1 39.06 99 GLU A O 1
ATOM 776 N N . ASP A 1 100 ? 10.484 -25.562 -27.594 1 36.84 100 ASP A N 1
ATOM 777 C CA . ASP A 1 100 ? 10.539 -26.094 -28.953 1 36.84 100 ASP A CA 1
ATOM 778 C C . ASP A 1 100 ? 10.984 -27.562 -28.953 1 36.84 100 ASP A C 1
ATOM 780 O O . ASP A 1 100 ? 11.758 -27.969 -28.078 1 36.84 100 ASP A O 1
ATOM 784 N N . ASP A 1 101 ? 10.367 -28.578 -29.656 1 36.22 101 ASP A N 1
ATOM 785 C CA . ASP A 1 101 ? 10.609 -29.875 -30.25 1 36.22 101 ASP A CA 1
ATOM 786 C C . ASP A 1 101 ? 12.102 -30.141 -30.422 1 36.22 101 ASP A C 1
ATOM 788 O O . ASP A 1 101 ? 12.508 -31.188 -30.922 1 36.22 101 ASP A O 1
ATOM 792 N N . GLU A 1 102 ? 12.984 -29.188 -30.656 1 35.56 102 GLU A N 1
ATOM 793 C CA . GLU A 1 102 ? 14.164 -29.734 -31.312 1 35.56 102 GLU A CA 1
ATOM 794 C C . GLU A 1 102 ? 14.93 -30.672 -30.391 1 35.56 102 GLU A C 1
ATOM 796 O O . GLU A 1 102 ? 15.43 -31.703 -30.812 1 35.56 102 GLU A O 1
ATOM 801 N N . GLN A 1 103 ? 15.547 -30.188 -29.25 1 34.81 103 GLN A N 1
ATOM 802 C CA . GLN A 1 103 ? 16.672 -31.016 -28.828 1 34.81 103 GLN A CA 1
ATOM 803 C C . GLN A 1 103 ? 16.219 -32.125 -27.875 1 34.81 103 GLN A C 1
ATOM 805 O O . GLN A 1 103 ? 17.047 -32.906 -27.375 1 34.81 103 GLN A O 1
ATOM 810 N N . GLU A 1 104 ? 15.086 -32.062 -27.25 1 37.44 104 GLU A N 1
ATOM 811 C CA . GLU A 1 104 ? 14.859 -33.156 -26.312 1 37.44 104 GLU A CA 1
ATOM 812 C C . GLU A 1 104 ? 14.68 -34.5 -27.047 1 37.44 104 GLU A C 1
ATOM 814 O O . GLU A 1 104 ? 14.32 -35.5 -26.438 1 37.44 104 GLU A O 1
ATOM 819 N N . SER A 1 105 ? 14.664 -34.625 -28.344 1 35.84 105 SER A N 1
ATOM 820 C CA . SER A 1 105 ? 14.516 -35.969 -28.859 1 35.84 105 SER A CA 1
ATOM 821 C C . SER A 1 105 ? 15.461 -36.938 -28.172 1 35.84 105 SER A C 1
ATOM 823 O O . SER A 1 105 ? 15.172 -38.125 -28.078 1 35.84 105 SER A O 1
ATOM 825 N N . LEU A 1 106 ? 16.812 -36.625 -28.078 1 33.31 106 LEU A N 1
ATOM 826 C CA . LEU A 1 106 ? 17.766 -37.75 -27.969 1 33.31 106 LEU A CA 1
ATOM 827 C C . LEU A 1 106 ? 17.875 -38.219 -26.531 1 33.31 106 LEU A C 1
ATOM 829 O O . LEU A 1 106 ? 17.969 -39.438 -26.297 1 33.31 106 LEU A O 1
ATOM 833 N N . SER A 1 107 ? 18.203 -37.312 -25.5 1 36.53 107 SER A N 1
ATOM 834 C CA . SER A 1 107 ? 18.828 -37.875 -24.312 1 36.53 107 SER A CA 1
ATOM 835 C C . SER A 1 107 ? 17.797 -38.438 -23.344 1 36.53 107 SER A C 1
ATOM 837 O O . SER A 1 107 ? 18.141 -39.094 -22.359 1 36.53 107 SER A O 1
ATOM 839 N N . SER A 1 108 ? 16.594 -38.031 -23.297 1 39.75 108 SER A N 1
ATOM 840 C CA . SER A 1 108 ? 15.695 -38.469 -22.234 1 39.75 108 SER A CA 1
ATOM 841 C C . SER A 1 108 ? 15.281 -39.938 -22.438 1 39.75 108 SER A C 1
ATOM 843 O O . SER A 1 108 ? 14.531 -40.469 -21.625 1 39.75 108 SER A O 1
ATOM 845 N N . LYS A 1 109 ? 15.586 -40.625 -23.469 1 38.03 109 LYS A N 1
ATOM 846 C CA . LYS A 1 109 ? 15.211 -42.031 -23.625 1 38.03 109 LYS A CA 1
ATOM 847 C C . LYS A 1 109 ? 15.828 -42.906 -22.547 1 38.03 109 LYS A C 1
ATOM 849 O O . LYS A 1 109 ? 15.391 -44.031 -22.328 1 38.03 109 LYS A O 1
ATOM 854 N N . GLN A 1 110 ? 17.141 -42.688 -22.203 1 37.91 110 GLN A N 1
ATOM 855 C CA . GLN A 1 110 ? 17.797 -43.844 -21.594 1 37.91 110 GLN A CA 1
ATOM 856 C C . GLN A 1 110 ? 17.344 -44.031 -20.156 1 37.91 110 GLN A C 1
ATOM 858 O O . GLN A 1 110 ? 17.281 -45.156 -19.672 1 37.91 110 GLN A O 1
ATOM 863 N N . ASN A 1 111 ? 17.484 -43.094 -19.203 1 39.88 111 ASN A N 1
ATOM 864 C CA . ASN A 1 111 ? 17.344 -43.5 -17.812 1 39.88 111 ASN A CA 1
ATOM 865 C C . ASN A 1 111 ? 15.891 -43.531 -17.359 1 39.88 111 ASN A C 1
ATOM 867 O O . ASN A 1 111 ? 15.484 -42.75 -16.5 1 39.88 111 ASN A O 1
ATOM 871 N N . LYS A 1 112 ? 14.852 -43.844 -18.094 1 42.72 112 LYS A N 1
ATOM 872 C CA . LYS A 1 112 ? 13.406 -44.031 -18.047 1 42.72 112 LYS A CA 1
ATOM 873 C C . LYS A 1 112 ? 13.023 -45.062 -16.984 1 42.72 112 LYS A C 1
ATOM 875 O O . LYS A 1 112 ? 11.836 -45.281 -16.719 1 42.72 112 LYS A O 1
ATOM 880 N N . ASP A 1 113 ? 13.883 -45.938 -16.672 1 44 113 ASP A N 1
ATOM 881 C CA . ASP A 1 113 ? 13.359 -47.062 -15.906 1 44 113 ASP A CA 1
ATOM 882 C C . ASP A 1 113 ? 12.938 -46.656 -14.5 1 44 113 ASP A C 1
ATOM 884 O O . ASP A 1 113 ? 11.852 -47 -14.039 1 44 113 ASP A O 1
ATOM 888 N N . GLU A 1 114 ? 13.891 -46.344 -13.625 1 46.03 114 GLU A N 1
ATOM 889 C CA . GLU A 1 114 ? 13.641 -46.125 -12.203 1 46.03 114 GLU A CA 1
ATOM 890 C C . GLU A 1 114 ? 12.891 -44.812 -11.969 1 46.03 114 GLU A C 1
ATOM 892 O O . GLU A 1 114 ? 12.164 -44.688 -10.977 1 46.03 114 GLU A O 1
ATOM 897 N N . SER A 1 115 ? 13.102 -43.75 -12.68 1 47.84 115 SER A N 1
ATOM 898 C CA . SER A 1 115 ? 12.453 -42.469 -12.578 1 47.84 115 SER A CA 1
ATOM 899 C C . SER A 1 115 ? 11.016 -42.5 -13.094 1 47.84 115 SER A C 1
ATOM 901 O O . SER A 1 115 ? 10.195 -41.656 -12.758 1 47.84 115 SER A O 1
ATOM 903 N N . SER A 1 116 ? 10.609 -43.469 -13.883 1 49.81 116 SER A N 1
ATOM 904 C CA . SER A 1 116 ? 9.273 -43.656 -14.453 1 49.81 116 SER A CA 1
ATOM 905 C C . SER A 1 116 ? 8.258 -43.969 -13.367 1 49.81 116 SER A C 1
ATOM 907 O O . SER A 1 116 ? 7.145 -43.438 -13.367 1 49.81 116 SER A O 1
ATOM 909 N N . LEU A 1 117 ? 8.695 -44.875 -12.539 1 53.06 117 LEU A N 1
ATOM 910 C CA . LEU A 1 117 ? 7.77 -45.25 -11.469 1 53.06 117 LEU A CA 1
ATOM 911 C C . LEU A 1 117 ? 7.52 -44.062 -10.531 1 53.06 117 LEU A C 1
ATOM 913 O O . LEU A 1 117 ? 6.391 -43.844 -10.086 1 53.06 117 LEU A O 1
ATOM 917 N N . GLY A 1 118 ? 8.516 -43.438 -10.094 1 49.75 118 GLY A N 1
ATOM 918 C CA . GLY A 1 118 ? 8.406 -42.25 -9.25 1 49.75 118 GLY A CA 1
ATOM 919 C C . GLY A 1 118 ? 7.57 -41.156 -9.883 1 49.75 118 GLY A C 1
ATOM 920 O O . GLY A 1 118 ? 6.727 -40.531 -9.219 1 49.75 118 GLY A O 1
ATOM 921 N N . ASP A 1 119 ? 7.879 -40.906 -11.109 1 53.59 119 ASP A N 1
ATOM 922 C CA . ASP A 1 119 ? 7.086 -39.906 -11.836 1 53.59 119 ASP A CA 1
ATOM 923 C C . ASP A 1 119 ? 5.633 -40.375 -11.969 1 53.59 119 ASP A C 1
ATOM 925 O O . ASP A 1 119 ? 4.711 -39.562 -11.883 1 53.59 119 ASP A O 1
ATOM 929 N N . MET A 1 120 ? 5.516 -41.688 -12.266 1 55 120 MET A N 1
ATOM 930 C CA . MET A 1 120 ? 4.16 -42.25 -12.336 1 55 120 MET A CA 1
ATOM 931 C C . MET A 1 120 ? 3.457 -42.125 -10.984 1 55 120 MET A C 1
ATOM 933 O O . MET A 1 120 ? 2.268 -41.812 -10.93 1 55 120 MET A O 1
ATOM 937 N N . PHE A 1 121 ? 4.238 -42.344 -9.891 1 56.19 121 PHE A N 1
ATOM 938 C CA . PHE A 1 121 ? 3.645 -42.25 -8.562 1 56.19 121 PHE A CA 1
ATOM 939 C C . PHE A 1 121 ? 3.311 -40.812 -8.227 1 56.19 121 PHE A C 1
ATOM 941 O O . PHE A 1 121 ? 2.293 -40.531 -7.59 1 56.19 121 PHE A O 1
ATOM 948 N N . GLN A 1 122 ? 4.148 -39.938 -8.555 1 56.59 122 GLN A N 1
ATOM 949 C CA . GLN A 1 122 ? 3.871 -38.531 -8.266 1 56.59 122 GLN A CA 1
ATOM 950 C C . GLN A 1 122 ? 2.643 -38.031 -9.031 1 56.59 122 GLN A C 1
ATOM 952 O O . GLN A 1 122 ? 1.889 -37.188 -8.531 1 56.59 122 GLN A O 1
ATOM 957 N N . ASP A 1 123 ? 2.488 -38.594 -10.188 1 58.84 123 ASP A N 1
ATOM 958 C CA . ASP A 1 123 ? 1.343 -38.219 -11.008 1 58.84 123 ASP A CA 1
ATOM 959 C C . ASP A 1 123 ? 0.04 -38.75 -10.414 1 58.84 123 ASP A C 1
ATOM 961 O O . ASP A 1 123 ? -1.033 -38.188 -10.664 1 58.84 123 ASP A O 1
ATOM 965 N N . VAL A 1 124 ? 0.235 -39.781 -9.523 1 64.38 124 VAL A N 1
ATOM 966 C CA . VAL A 1 124 ? -0.977 -40.438 -9.016 1 64.38 124 VAL A CA 1
ATOM 967 C C . VAL A 1 124 ? -1.446 -39.719 -7.754 1 64.38 124 VAL A C 1
ATOM 969 O O . VAL A 1 124 ? -2.633 -39.75 -7.418 1 64.38 124 VAL A O 1
ATOM 972 N N . LEU A 1 125 ? -0.526 -38.969 -7.148 1 70.75 125 LEU A N 1
ATOM 973 C CA . LEU A 1 125 ? -0.924 -38.281 -5.922 1 70.75 125 LEU A CA 1
ATOM 974 C C . LEU A 1 125 ? -1.649 -36.969 -6.242 1 70.75 125 LEU A C 1
ATOM 976 O O . LEU A 1 125 ? -1.3 -36.281 -7.203 1 70.75 125 LEU A O 1
ATOM 980 N N . PRO A 1 126 ? -2.664 -36.781 -5.461 1 78.81 126 PRO A N 1
ATOM 981 C CA . PRO A 1 126 ? -3.375 -35.531 -5.664 1 78.81 126 PRO A CA 1
ATOM 982 C C . PRO A 1 126 ? -2.482 -34.312 -5.453 1 78.81 126 PRO A C 1
ATOM 984 O O . PRO A 1 126 ? -1.616 -34.312 -4.574 1 78.81 126 PRO A O 1
ATOM 987 N N . LEU A 1 127 ? -2.561 -33.469 -6.352 1 84.5 127 LEU A N 1
ATOM 988 C CA . LEU A 1 127 ? -1.789 -32.25 -6.293 1 84.5 127 LEU A CA 1
ATOM 989 C C . LEU A 1 127 ? -2.072 -31.484 -5 1 84.5 127 LEU A C 1
ATOM 991 O O . LEU A 1 127 ? -3.23 -31.328 -4.609 1 84.5 127 LEU A O 1
ATOM 995 N N . ALA A 1 128 ? -0.997 -31.156 -4.285 1 80.75 128 ALA A N 1
ATOM 996 C CA . ALA A 1 128 ? -1.012 -30.359 -3.055 1 80.75 128 ALA A CA 1
ATOM 997 C C . ALA A 1 128 ? 0.21 -29.453 -2.975 1 80.75 128 ALA A C 1
ATOM 999 O O . ALA A 1 128 ? 1.174 -29.625 -3.725 1 80.75 128 ALA A O 1
ATOM 1000 N N . PRO A 1 129 ? 0.137 -28.5 -2.117 1 82.44 129 PRO A N 1
ATOM 1001 C CA . PRO A 1 129 ? 1.303 -27.625 -1.962 1 82.44 129 PRO A CA 1
ATOM 1002 C C . PRO A 1 129 ? 2.568 -28.391 -1.588 1 82.44 129 PRO A C 1
ATOM 1004 O O . PRO A 1 129 ? 3.668 -28.016 -2.006 1 82.44 129 PRO A O 1
ATOM 1007 N N . SER A 1 130 ? 2.42 -29.516 -0.9 1 84.75 130 SER A N 1
ATOM 1008 C CA . SER A 1 130 ? 3.562 -30.266 -0.404 1 84.75 130 SER A CA 1
ATOM 1009 C C . SER A 1 130 ? 4.246 -31.031 -1.531 1 84.75 130 SER A C 1
ATOM 1011 O O . SER A 1 130 ? 5.449 -31.297 -1.467 1 84.75 130 SER A O 1
ATOM 1013 N N . ASN A 1 131 ? 3.469 -31.375 -2.596 1 84.62 131 ASN A N 1
ATOM 1014 C CA . ASN A 1 131 ? 4.074 -32.156 -3.666 1 84.62 131 ASN A CA 1
ATOM 1015 C C . ASN A 1 131 ? 4.074 -31.406 -4.988 1 84.62 131 ASN A C 1
ATOM 1017 O O . ASN A 1 131 ? 4.422 -31.953 -6.031 1 84.62 131 ASN A O 1
ATOM 1021 N N . GLY A 1 132 ? 3.623 -30.188 -4.926 1 88.44 132 GLY A N 1
ATOM 1022 C CA . GLY A 1 132 ? 3.617 -29.359 -6.121 1 88.44 132 GLY A CA 1
ATOM 1023 C C . GLY A 1 132 ? 4.715 -28.328 -6.129 1 88.44 132 GLY A C 1
ATOM 1024 O O . GLY A 1 132 ? 5.375 -28.094 -5.109 1 88.44 132 GLY A O 1
ATOM 1025 N N . GLN A 1 133 ? 4.895 -27.797 -7.352 1 91.25 133 GLN A N 1
ATOM 1026 C CA . GLN A 1 133 ? 5.812 -26.688 -7.543 1 91.25 133 GLN A CA 1
ATOM 1027 C C . GLN A 1 133 ? 5.062 -25.359 -7.605 1 91.25 133 GLN A C 1
ATOM 1029 O O . GLN A 1 133 ? 4.008 -25.266 -8.242 1 91.25 133 GLN A O 1
ATOM 1034 N N . LEU A 1 134 ? 5.672 -24.359 -6.895 1 95.88 134 LEU A N 1
ATOM 1035 C CA . LEU A 1 134 ? 5.082 -23.031 -6.949 1 95.88 134 LEU A CA 1
ATOM 1036 C C . LEU A 1 134 ? 5.262 -22.406 -8.336 1 95.88 134 LEU A C 1
ATOM 1038 O O . LEU A 1 134 ? 6.387 -22.25 -8.805 1 95.88 134 LEU A O 1
ATOM 1042 N N . VAL A 1 135 ? 4.125 -22.078 -9.008 1 94.88 135 VAL A N 1
ATOM 1043 C CA . VAL A 1 135 ? 4.215 -21.578 -10.383 1 94.88 135 VAL A CA 1
ATOM 1044 C C . VAL A 1 135 ? 3.547 -20.219 -10.484 1 94.88 135 VAL A C 1
ATOM 1046 O O . VAL A 1 135 ? 3.672 -19.531 -11.508 1 94.88 135 VAL A O 1
ATOM 1049 N N . GLY A 1 136 ? 2.852 -19.797 -9.516 1 97 136 GLY A N 1
ATOM 1050 C CA . GLY A 1 136 ? 2.184 -18.516 -9.453 1 97 136 GLY A CA 1
ATOM 1051 C C . GLY A 1 136 ? 2.082 -17.969 -8.039 1 97 136 GLY A C 1
ATOM 1052 O O . GLY A 1 136 ? 2.002 -18.734 -7.074 1 97 136 GLY A O 1
ATOM 1053 N N . PHE A 1 137 ? 2.049 -16.672 -7.996 1 97.38 137 PHE A N 1
ATOM 1054 C CA . PHE A 1 137 ? 2.021 -16.031 -6.688 1 97.38 137 PHE A CA 1
ATOM 1055 C C . PHE A 1 137 ? 1.487 -14.602 -6.789 1 97.38 137 PHE A C 1
ATOM 1057 O O . PHE A 1 137 ? 1.709 -13.922 -7.789 1 97.38 137 PHE A O 1
ATOM 1064 N N . GLY A 1 138 ? 0.806 -14.203 -5.793 1 96.88 138 GLY A N 1
ATOM 1065 C CA . GLY A 1 138 ? 0.367 -12.828 -5.586 1 96.88 138 GLY A CA 1
ATOM 1066 C C . GLY A 1 138 ? 0.025 -12.531 -4.141 1 96.88 138 GLY A C 1
ATOM 1067 O O . GLY A 1 138 ? -0.332 -13.43 -3.379 1 96.88 138 GLY A O 1
ATOM 1068 N N . ARG A 1 139 ? 0.169 -11.297 -3.85 1 97 139 ARG A N 1
ATOM 1069 C CA . ARG A 1 139 ? -0.157 -10.93 -2.479 1 97 139 ARG A CA 1
ATOM 1070 C C . ARG A 1 139 ? -0.686 -9.5 -2.408 1 97 139 ARG A C 1
ATOM 1072 O O . ARG A 1 139 ? -0.549 -8.734 -3.365 1 97 139 ARG A O 1
ATOM 1079 N N . ALA A 1 140 ? -1.319 -9.25 -1.262 1 97.38 140 ALA A N 1
ATOM 1080 C CA . ALA A 1 140 ? -1.785 -7.898 -0.979 1 97.38 140 ALA A CA 1
ATOM 1081 C C . ALA A 1 140 ? -1.648 -7.566 0.505 1 97.38 140 ALA A C 1
ATOM 1083 O O . ALA A 1 140 ? -1.759 -8.453 1.356 1 97.38 140 ALA A O 1
ATOM 1084 N N . TYR A 1 141 ? -1.318 -6.398 0.785 1 96.5 141 TYR A N 1
ATOM 1085 C CA . TYR A 1 141 ? -1.387 -5.871 2.143 1 96.5 141 TYR A CA 1
ATOM 1086 C C . TYR A 1 141 ? -2.27 -4.629 2.203 1 96.5 141 TYR A C 1
ATOM 1088 O O . TYR A 1 141 ? -2.533 -4 1.178 1 96.5 141 TYR A O 1
ATOM 1096 N N . SER A 1 142 ? -2.785 -4.375 3.377 1 96.19 142 SER A N 1
ATOM 1097 C CA . SER A 1 142 ? -3.789 -3.328 3.547 1 96.19 142 SER A CA 1
ATOM 1098 C C . SER A 1 142 ? -3.668 -2.66 4.91 1 96.19 142 SER A C 1
ATOM 1100 O O . SER A 1 142 ? -2.812 -3.035 5.719 1 96.19 142 SER A O 1
ATOM 1102 N N . ASP A 1 143 ? -4.402 -1.634 5.074 1 94.88 143 ASP A N 1
ATOM 1103 C CA . ASP A 1 143 ? -4.539 -1.015 6.387 1 94.88 143 ASP A CA 1
ATOM 1104 C C . ASP A 1 143 ? -5.754 -1.57 7.133 1 94.88 143 ASP A C 1
ATOM 1106 O O . ASP A 1 143 ? -6.203 -0.988 8.117 1 94.88 143 ASP A O 1
ATOM 1110 N N . TYR A 1 144 ? -6.406 -2.621 6.641 1 94.56 144 TYR A N 1
ATOM 1111 C CA . TYR A 1 144 ? -7.504 -3.391 7.219 1 94.56 144 TYR A CA 1
ATOM 1112 C C . TYR A 1 144 ? -8.781 -2.559 7.281 1 94.56 144 TYR A C 1
ATOM 1114 O O . TYR A 1 144 ? -9.75 -2.945 7.934 1 94.56 144 TYR A O 1
ATOM 1122 N N . GLY A 1 145 ? -8.766 -1.433 6.605 1 91.75 145 GLY A N 1
ATOM 1123 C CA . GLY A 1 145 ? -9.953 -0.603 6.715 1 91.75 145 GLY A CA 1
ATOM 1124 C C . GLY A 1 145 ? -10.32 0.081 5.41 1 91.75 145 GLY A C 1
ATOM 1125 O O . GLY A 1 145 ? -11.43 -0.098 4.906 1 91.75 145 GLY A O 1
ATOM 1126 N N . LEU A 1 146 ? -9.367 0.738 4.855 1 90.88 146 LEU A N 1
ATOM 1127 C CA . LEU A 1 146 ? -9.742 1.669 3.799 1 90.88 146 LEU A CA 1
ATOM 1128 C C . LEU A 1 146 ? -9.133 1.247 2.465 1 90.88 146 LEU A C 1
ATOM 1130 O O . LEU A 1 146 ? -9.812 1.28 1.433 1 90.88 146 LEU A O 1
ATOM 1134 N N . THR A 1 147 ? -7.863 0.898 2.479 1 92.5 147 THR A N 1
ATOM 1135 C CA . THR A 1 147 ? -7.168 0.708 1.21 1 92.5 147 THR A CA 1
ATOM 1136 C C . THR A 1 147 ? -6.297 -0.543 1.253 1 92.5 147 THR A C 1
ATOM 1138 O O . THR A 1 147 ? -5.914 -1.004 2.33 1 92.5 147 THR A O 1
ATOM 1141 N N . ALA A 1 148 ? -6.055 -1.114 0.077 1 95.31 148 ALA A N 1
ATOM 1142 C CA . ALA A 1 148 ? -5.168 -2.262 -0.097 1 95.31 148 ALA A CA 1
ATOM 1143 C C . ALA A 1 148 ? -4.328 -2.119 -1.364 1 95.31 148 ALA A C 1
ATOM 1145 O O . ALA A 1 148 ? -4.676 -1.351 -2.264 1 95.31 148 ALA A O 1
ATOM 1146 N N . SER A 1 149 ? -3.211 -2.793 -1.357 1 94.38 149 SER A N 1
ATOM 1147 C CA . SER A 1 149 ? -2.307 -2.77 -2.504 1 94.38 149 SER A CA 1
ATOM 1148 C C . SER A 1 149 ? -1.873 -4.176 -2.895 1 94.38 149 SER A C 1
ATOM 1150 O O . SER A 1 149 ? -1.461 -4.965 -2.041 1 94.38 149 SER A O 1
ATOM 1152 N N . ILE A 1 150 ? -1.978 -4.465 -4.156 1 95.12 150 ILE A N 1
ATOM 1153 C CA . ILE A 1 150 ? -1.549 -5.758 -4.684 1 95.12 150 ILE A CA 1
ATOM 1154 C C . ILE A 1 150 ? -0.094 -5.672 -5.137 1 95.12 150 ILE A C 1
ATOM 1156 O O . ILE A 1 150 ? 0.306 -4.699 -5.785 1 95.12 150 ILE A O 1
ATOM 1160 N N . HIS A 1 151 ? 0.683 -6.727 -4.766 1 91.62 151 HIS A N 1
ATOM 1161 C CA . HIS A 1 151 ? 2.104 -6.777 -5.094 1 91.62 151 HIS A CA 1
ATOM 1162 C C . HIS A 1 151 ? 2.514 -8.172 -5.555 1 91.62 151 HIS A C 1
ATOM 1164 O O . HIS A 1 151 ? 1.823 -9.148 -5.273 1 91.62 151 HIS A O 1
ATOM 1170 N N . ASP A 1 152 ? 3.607 -8.219 -6.293 1 91.56 152 ASP A N 1
ATOM 1171 C CA . ASP A 1 152 ? 4.363 -9.43 -6.57 1 91.56 152 ASP A CA 1
ATOM 1172 C C . ASP A 1 152 ? 3.514 -10.445 -7.336 1 91.56 152 ASP A C 1
ATOM 1174 O O . ASP A 1 152 ? 3.525 -11.633 -7.023 1 91.56 152 ASP A O 1
ATOM 1178 N N . LEU A 1 153 ? 2.74 -9.914 -8.211 1 93.88 153 LEU A N 1
ATOM 1179 C CA . LEU A 1 153 ? 2.02 -10.828 -9.086 1 93.88 153 LEU A CA 1
ATOM 1180 C C . LEU A 1 153 ? 2.971 -11.5 -10.078 1 93.88 153 LEU A C 1
ATOM 1182 O O . LEU A 1 153 ? 3.596 -10.828 -10.898 1 93.88 153 LEU A O 1
ATOM 1186 N N . MET A 1 154 ? 3.068 -12.828 -9.914 1 94.44 154 MET A N 1
ATOM 1187 C CA . MET A 1 154 ? 3.99 -13.57 -10.773 1 94.44 154 MET A CA 1
ATOM 1188 C C . MET A 1 154 ? 3.359 -14.867 -11.25 1 94.44 154 MET A C 1
ATOM 1190 O O . MET A 1 154 ? 2.627 -15.523 -10.508 1 94.44 154 MET A O 1
ATOM 1194 N N . VAL A 1 155 ? 3.672 -15.211 -12.43 1 95.25 155 VAL A N 1
ATOM 1195 C CA . VAL A 1 155 ? 3.385 -16.516 -13.039 1 95.25 155 VAL A CA 1
ATOM 1196 C C . VAL A 1 155 ? 4.594 -16.984 -13.844 1 95.25 155 VAL A C 1
ATOM 1198 O O . VAL A 1 155 ? 5.188 -16.219 -14.602 1 95.25 155 VAL A O 1
ATOM 1201 N N . LEU A 1 156 ? 4.93 -18.203 -13.57 1 93.69 156 LEU A N 1
ATOM 1202 C CA . LEU A 1 156 ? 6.023 -18.766 -14.352 1 93.69 156 LEU A CA 1
ATOM 1203 C C . LEU A 1 156 ? 5.82 -18.5 -15.836 1 93.69 156 LEU A C 1
ATOM 1205 O O . LEU A 1 156 ? 4.73 -18.719 -16.375 1 93.69 156 LEU A O 1
ATOM 1209 N N . PRO A 1 157 ? 6.828 -18.094 -16.5 1 91.44 157 PRO A N 1
ATOM 1210 C CA . PRO A 1 157 ? 6.68 -17.688 -17.906 1 91.44 157 PRO A CA 1
ATOM 1211 C C . PRO A 1 157 ? 6.094 -18.812 -18.781 1 91.44 157 PRO A C 1
ATOM 1213 O O . PRO A 1 157 ? 5.25 -18.547 -19.641 1 91.44 157 PRO A O 1
ATOM 1216 N N . SER A 1 158 ? 6.402 -20.062 -18.578 1 87.94 158 SER A N 1
ATOM 1217 C CA . SER A 1 158 ? 5.949 -21.203 -19.375 1 87.94 158 SER A CA 1
ATOM 1218 C C . SER A 1 158 ? 4.461 -21.469 -19.172 1 87.94 158 SER A C 1
ATOM 1220 O O . SER A 1 158 ? 3.83 -22.172 -19.953 1 87.94 158 SER A O 1
ATOM 1222 N N . LEU A 1 159 ? 3.922 -20.875 -18.156 1 90.44 159 LEU A N 1
ATOM 1223 C CA . LEU A 1 159 ? 2.529 -21.156 -17.828 1 90.44 159 LEU A CA 1
ATOM 1224 C C . LEU A 1 159 ? 1.684 -19.891 -17.922 1 90.44 159 LEU A C 1
ATOM 1226 O O . LEU A 1 159 ? 0.571 -19.828 -17.391 1 90.44 159 LEU A O 1
ATOM 1230 N N . GLN A 1 160 ? 2.244 -18.875 -18.516 1 89.44 160 GLN A N 1
ATOM 1231 C CA . GLN A 1 160 ? 1.496 -17.641 -18.719 1 89.44 160 GLN A CA 1
ATOM 1232 C C . GLN A 1 160 ? 0.479 -17.797 -19.844 1 89.44 160 GLN A C 1
ATOM 1234 O O . GLN A 1 160 ? 0.514 -18.781 -20.594 1 89.44 160 GLN A O 1
ATOM 1239 N N . ARG A 1 161 ? -0.489 -16.953 -19.812 1 88.44 161 ARG A N 1
ATOM 1240 C CA . ARG A 1 161 ? -1.545 -16.891 -20.828 1 88.44 161 ARG A CA 1
ATOM 1241 C C . ARG A 1 161 ? -2.465 -18.109 -20.719 1 88.44 161 ARG A C 1
ATOM 1243 O O . ARG A 1 161 ? -3.01 -18.562 -21.719 1 88.44 161 ARG A O 1
ATOM 1250 N N . MET A 1 162 ? -2.561 -18.656 -19.5 1 88.25 162 MET A N 1
ATOM 1251 C CA . MET A 1 162 ? -3.473 -19.766 -19.203 1 88.25 162 MET A CA 1
ATOM 1252 C C . MET A 1 162 ? -4.531 -19.328 -18.203 1 88.25 162 MET A C 1
ATOM 1254 O O . MET A 1 162 ? -5.309 -20.156 -17.719 1 88.25 162 MET A O 1
ATOM 1258 N N . GLY A 1 163 ? -4.453 -18.047 -17.797 1 91.94 163 GLY A N 1
ATOM 1259 C CA . GLY A 1 163 ? -5.469 -17.531 -16.906 1 91.94 163 GLY A CA 1
ATOM 1260 C C . GLY A 1 163 ? -5.062 -17.594 -15.445 1 91.94 163 GLY A C 1
ATOM 1261 O O . GLY A 1 163 ? -5.832 -17.219 -14.555 1 91.94 163 GLY A O 1
ATOM 1262 N N . ILE A 1 164 ? -3.895 -18.062 -15.188 1 93 164 ILE A N 1
ATOM 1263 C CA . ILE A 1 164 ? -3.436 -18.234 -13.812 1 93 164 ILE A CA 1
ATOM 1264 C C . ILE A 1 164 ? -3.357 -16.875 -13.117 1 93 164 ILE A C 1
ATOM 1266 O O . ILE A 1 164 ? -3.814 -16.719 -11.984 1 93 164 ILE A O 1
ATOM 1270 N N . GLY A 1 165 ? -2.816 -15.922 -13.836 1 95.44 165 GLY A N 1
ATOM 1271 C CA . GLY A 1 165 ? -2.746 -14.578 -13.273 1 95.44 165 GLY A CA 1
ATOM 1272 C C . GLY A 1 165 ? -4.105 -14.016 -12.906 1 95.44 165 GLY A C 1
ATOM 1273 O O . GLY A 1 165 ? -4.273 -13.453 -11.82 1 95.44 165 GLY A O 1
ATOM 1274 N N . LYS A 1 166 ? -5.008 -14.188 -13.766 1 93.94 166 LYS A N 1
ATOM 1275 C CA . LYS A 1 166 ? -6.363 -13.703 -13.523 1 93.94 166 LYS A CA 1
ATOM 1276 C C . LYS A 1 166 ? -6.98 -14.391 -12.305 1 93.94 166 LYS A C 1
ATOM 1278 O O . LYS A 1 166 ? -7.66 -13.75 -11.508 1 93.94 166 LYS A O 1
ATOM 1283 N N . LEU A 1 167 ? -6.781 -15.633 -12.219 1 93.31 167 LEU A N 1
ATOM 1284 C CA . LEU A 1 167 ? -7.281 -16.391 -11.078 1 93.31 167 LEU A CA 1
ATOM 1285 C C . LEU A 1 167 ? -6.727 -15.828 -9.773 1 93.31 167 LEU A C 1
ATOM 1287 O O . LEU A 1 167 ? -7.457 -15.695 -8.789 1 93.31 167 LEU A O 1
ATOM 1291 N N . ILE A 1 168 ? -5.48 -15.492 -9.773 1 95.94 168 ILE A N 1
ATOM 1292 C CA . ILE A 1 168 ? -4.812 -14.977 -8.586 1 95.94 168 ILE A CA 1
ATOM 1293 C C . ILE A 1 168 ? -5.414 -13.625 -8.203 1 95.94 168 ILE A C 1
ATOM 1295 O O . ILE A 1 168 ? -5.836 -13.422 -7.062 1 95.94 168 ILE A O 1
ATOM 1299 N N . VAL A 1 169 ? -5.52 -12.734 -9.148 1 96.12 169 VAL A N 1
ATOM 1300 C CA . VAL A 1 169 ? -5.996 -11.375 -8.898 1 96.12 169 VAL A CA 1
ATOM 1301 C C . VAL A 1 169 ? -7.457 -11.422 -8.445 1 96.12 169 VAL A C 1
ATOM 1303 O O . VAL A 1 169 ? -7.84 -10.727 -7.5 1 96.12 169 VAL A O 1
ATOM 1306 N N . ASN A 1 170 ? -8.203 -12.234 -9.078 1 93.56 170 ASN A N 1
ATOM 1307 C CA . ASN A 1 170 ? -9.609 -12.367 -8.695 1 93.56 170 ASN A CA 1
ATOM 1308 C C . ASN A 1 170 ? -9.758 -12.867 -7.262 1 93.56 170 ASN A C 1
ATOM 1310 O O . ASN A 1 170 ? -10.609 -12.383 -6.516 1 93.56 170 ASN A O 1
ATOM 1314 N N . ARG A 1 171 ? -8.953 -13.812 -6.953 1 94.31 171 ARG A N 1
ATOM 1315 C CA . ARG A 1 171 ? -8.992 -14.336 -5.586 1 94.31 171 ARG A CA 1
ATOM 1316 C C . ARG A 1 171 ? -8.617 -13.25 -4.582 1 94.31 171 ARG A C 1
ATOM 1318 O O . ARG A 1 171 ? -9.273 -13.102 -3.547 1 94.31 171 ARG A O 1
ATOM 1325 N N . ILE A 1 172 ? -7.613 -12.5 -4.867 1 96.75 172 ILE A N 1
ATOM 1326 C CA . ILE A 1 172 ? -7.164 -11.43 -3.984 1 96.75 172 ILE A CA 1
ATOM 1327 C C . ILE A 1 172 ? -8.273 -10.398 -3.824 1 96.75 172 ILE A C 1
ATOM 1329 O O . ILE A 1 172 ? -8.625 -10.023 -2.703 1 96.75 172 ILE A O 1
ATOM 1333 N N . THR A 1 173 ? -8.82 -9.969 -4.902 1 94.75 173 THR A N 1
ATOM 1334 C CA . THR A 1 173 ? -9.828 -8.914 -4.863 1 94.75 173 THR A CA 1
ATOM 1335 C C . THR A 1 173 ? -11.078 -9.391 -4.121 1 94.75 173 THR A C 1
ATOM 1337 O O . THR A 1 173 ? -11.672 -8.633 -3.346 1 94.75 173 THR A O 1
ATOM 1340 N N . ARG A 1 174 ? -11.43 -10.617 -4.316 1 93.38 174 ARG A N 1
ATOM 1341 C CA . ARG A 1 174 ? -12.594 -11.164 -3.633 1 93.38 174 ARG A CA 1
ATOM 1342 C C . ARG A 1 174 ? -12.375 -11.203 -2.123 1 93.38 174 ARG A C 1
ATOM 1344 O O . ARG A 1 174 ? -13.266 -10.844 -1.351 1 93.38 174 ARG A O 1
ATOM 1351 N N . LEU A 1 175 ? -11.281 -11.633 -1.739 1 95 175 LEU A N 1
ATOM 1352 C CA . LEU A 1 175 ? -10.984 -11.703 -0.314 1 95 175 LEU A CA 1
ATOM 1353 C C . LEU A 1 175 ? -10.961 -10.312 0.311 1 95 175 LEU A C 1
ATOM 1355 O O . LEU A 1 175 ? -11.484 -10.117 1.409 1 95 175 LEU A O 1
ATOM 1359 N N . LEU A 1 176 ? -10.406 -9.359 -0.365 1 95.06 176 LEU A N 1
ATOM 1360 C CA . LEU A 1 176 ? -10.336 -7.996 0.143 1 95.06 176 LEU A CA 1
ATOM 1361 C C . LEU A 1 176 ? -11.734 -7.375 0.213 1 95.06 176 LEU A C 1
ATOM 1363 O O . LEU A 1 176 ? -12.086 -6.75 1.214 1 95.06 176 LEU A O 1
ATOM 1367 N N . THR A 1 177 ? -12.516 -7.578 -0.799 1 92.44 177 THR A N 1
ATOM 1368 C CA . THR A 1 177 ? -13.844 -6.988 -0.833 1 92.44 177 THR A CA 1
ATOM 1369 C C . THR A 1 177 ? -14.758 -7.648 0.197 1 92.44 177 THR A C 1
ATOM 1371 O O . THR A 1 177 ? -15.664 -7.012 0.732 1 92.44 177 THR A O 1
ATOM 1374 N N . SER A 1 178 ? -14.492 -8.922 0.452 1 92.06 178 SER A N 1
ATOM 1375 C CA . SER A 1 178 ? -15.25 -9.602 1.504 1 92.06 178 SER A CA 1
ATOM 1376 C C . SER A 1 178 ? -14.977 -8.977 2.867 1 92.06 178 SER A C 1
ATOM 1378 O O . SER A 1 178 ? -15.758 -9.148 3.805 1 92.06 178 SER A O 1
ATOM 1380 N N . ARG A 1 179 ? -13.914 -8.25 2.92 1 91.19 179 ARG A N 1
ATOM 1381 C CA . ARG A 1 179 ? -13.555 -7.531 4.141 1 91.19 179 ARG A CA 1
ATOM 1382 C C . ARG A 1 179 ? -13.922 -6.055 4.031 1 91.19 179 ARG A C 1
ATOM 1384 O O . ARG A 1 179 ? -13.453 -5.23 4.816 1 91.19 179 ARG A O 1
ATOM 1391 N N . ASP A 1 180 ? -14.648 -5.715 2.99 1 89.75 180 ASP A N 1
ATOM 1392 C CA . ASP A 1 180 ? -15.188 -4.383 2.74 1 89.75 180 ASP A CA 1
ATOM 1393 C C . ASP A 1 180 ? -14.07 -3.395 2.391 1 89.75 180 ASP A C 1
ATOM 1395 O O . ASP A 1 180 ? -14.148 -2.217 2.746 1 89.75 180 ASP A O 1
ATOM 1399 N N . ILE A 1 181 ? -13.062 -3.879 1.912 1 92 181 ILE A N 1
ATOM 1400 C CA . ILE A 1 181 ? -12.016 -3.037 1.342 1 92 181 ILE A CA 1
ATOM 1401 C C . ILE A 1 181 ? -12.156 -3 -0.178 1 92 181 ILE A C 1
ATOM 1403 O O . ILE A 1 181 ? -11.898 -3.996 -0.856 1 92 181 ILE A O 1
ATOM 1407 N N . TYR A 1 182 ? -12.453 -1.82 -0.662 1 88.38 182 TYR A N 1
ATOM 1408 C CA . TYR A 1 182 ? -12.75 -1.722 -2.086 1 88.38 182 TYR A CA 1
ATOM 1409 C C . TYR A 1 182 ? -11.719 -0.854 -2.801 1 88.38 182 TYR A C 1
ATOM 1411 O O . TYR A 1 182 ? -11.586 -0.916 -4.027 1 88.38 182 TYR A O 1
ATOM 1419 N N . ASP A 1 183 ? -11.094 0.029 -2.018 1 88.88 183 ASP A N 1
ATOM 1420 C CA . ASP A 1 183 ? -10.031 0.842 -2.604 1 88.88 183 ASP A CA 1
ATOM 1421 C C . ASP A 1 183 ? -8.734 0.041 -2.736 1 88.88 183 ASP A C 1
ATOM 1423 O O . ASP A 1 183 ? -7.887 0.069 -1.843 1 88.88 183 ASP A O 1
ATOM 1427 N N . ILE A 1 184 ? -8.672 -0.702 -3.838 1 92.38 184 ILE A N 1
ATOM 1428 C CA . ILE A 1 184 ? -7.57 -1.624 -4.074 1 92.38 184 ILE A CA 1
ATOM 1429 C C . ILE A 1 184 ? -6.703 -1.107 -5.219 1 92.38 184 ILE A C 1
ATOM 1431 O O . ILE A 1 184 ? -7.195 -0.89 -6.328 1 92.38 184 ILE A O 1
ATOM 1435 N N . ALA A 1 185 ? -5.461 -0.872 -4.891 1 91.31 185 ALA A N 1
ATOM 1436 C CA . ALA A 1 185 ? -4.504 -0.424 -5.898 1 91.31 185 ALA A CA 1
ATOM 1437 C C . ALA A 1 185 ? -3.602 -1.571 -6.348 1 91.31 185 ALA A C 1
ATOM 1439 O O . ALA A 1 185 ? -3.248 -2.439 -5.551 1 91.31 185 ALA A O 1
ATOM 1440 N N . ALA A 1 186 ? -3.299 -1.61 -7.578 1 91.25 186 ALA A N 1
ATOM 1441 C CA . ALA A 1 186 ? -2.27 -2.498 -8.117 1 91.25 186 ALA A CA 1
ATOM 1442 C C . ALA A 1 186 ? -1.11 -1.698 -8.703 1 91.25 186 ALA A C 1
ATOM 1444 O O . ALA A 1 186 ? -1.307 -0.874 -9.602 1 91.25 186 ALA A O 1
ATOM 1445 N N . LEU A 1 187 ? 0.034 -1.881 -8.086 1 83.69 187 LEU A N 1
ATOM 1446 C CA . LEU A 1 187 ? 1.251 -1.309 -8.648 1 83.69 187 LEU A CA 1
ATOM 1447 C C . LEU A 1 187 ? 1.824 -2.217 -9.734 1 83.69 187 LEU A C 1
ATOM 1449 O O . LEU A 1 187 ? 2.234 -3.344 -9.453 1 83.69 187 LEU A O 1
ATOM 1453 N N . CYS A 1 188 ? 1.805 -1.739 -10.945 1 81.94 188 CYS A N 1
ATOM 1454 C CA . CYS A 1 188 ? 2.217 -2.602 -12.047 1 81.94 188 CYS A CA 1
ATOM 1455 C C . CYS A 1 188 ? 3.041 -1.824 -13.07 1 81.94 188 CYS A C 1
ATOM 1457 O O . CYS A 1 188 ? 3.09 -0.594 -13.023 1 81.94 188 CYS A O 1
ATOM 1459 N N . PHE A 1 189 ? 3.729 -2.592 -13.891 1 78.38 189 PHE A N 1
ATOM 1460 C CA . PHE A 1 189 ? 4.449 -1.996 -15.008 1 78.38 189 PHE A CA 1
ATOM 1461 C C . PHE A 1 189 ? 3.506 -1.694 -16.156 1 78.38 189 PHE A C 1
ATOM 1463 O O . PHE A 1 189 ? 2.404 -2.246 -16.234 1 78.38 189 PHE A O 1
ATOM 1470 N N . GLU A 1 190 ? 3.996 -0.875 -17.047 1 79.56 190 GLU A N 1
ATOM 1471 C CA . GLU A 1 190 ? 3.184 -0.451 -18.188 1 79.56 190 GLU A CA 1
ATOM 1472 C C . GLU A 1 190 ? 2.725 -1.648 -19.016 1 79.56 190 GLU A C 1
ATOM 1474 O O . GLU A 1 190 ? 1.567 -1.711 -19.438 1 79.56 190 GLU A O 1
ATOM 1479 N N . HIS A 1 191 ? 3.617 -2.615 -19.188 1 83.44 191 HIS A N 1
ATOM 1480 C CA . HIS A 1 191 ? 3.299 -3.75 -20.047 1 83.44 191 HIS A CA 1
ATOM 1481 C C . HIS A 1 191 ? 2.291 -4.68 -19.375 1 83.44 191 HIS A C 1
ATOM 1483 O O . HIS A 1 191 ? 1.709 -5.547 -20.031 1 83.44 191 HIS A O 1
ATOM 1489 N N . GLU A 1 192 ? 2.053 -4.41 -18.094 1 87.06 192 GLU A N 1
ATOM 1490 C CA . GLU A 1 192 ? 1.107 -5.242 -17.359 1 87.06 192 GLU A CA 1
ATOM 1491 C C . GLU A 1 192 ? -0.281 -4.609 -17.328 1 87.06 192 GLU A C 1
ATOM 1493 O O . GLU A 1 192 ? -1.258 -5.262 -16.953 1 87.06 192 GLU A O 1
ATOM 1498 N N . ARG A 1 193 ? -0.437 -3.459 -17.797 1 87.94 193 ARG A N 1
ATOM 1499 C CA . ARG A 1 193 ? -1.665 -2.682 -17.656 1 87.94 193 ARG A CA 1
ATOM 1500 C C . ARG A 1 193 ? -2.83 -3.379 -18.359 1 87.94 193 ARG A C 1
ATOM 1502 O O . ARG A 1 193 ? -3.924 -3.477 -17.797 1 87.94 193 ARG A O 1
ATOM 1509 N N . PRO A 1 194 ? -2.607 -3.855 -19.562 1 90.19 194 PRO A N 1
ATOM 1510 C CA . PRO A 1 194 ? -3.725 -4.543 -20.219 1 90.19 194 PRO A CA 1
ATOM 1511 C C . PRO A 1 194 ? -4.234 -5.734 -19.422 1 90.19 194 PRO A C 1
ATOM 1513 O O . PRO A 1 194 ? -5.441 -5.988 -19.375 1 90.19 194 PRO A O 1
ATOM 1516 N N . PHE A 1 195 ? -3.328 -6.395 -18.828 1 92.94 195 PHE A N 1
ATOM 1517 C CA . PHE A 1 195 ? -3.711 -7.531 -18 1 92.94 195 PHE A CA 1
ATOM 1518 C C . PHE A 1 195 ? -4.602 -7.078 -16.844 1 92.94 195 PHE A C 1
ATOM 1520 O O . PHE A 1 195 ? -5.668 -7.656 -16.609 1 92.94 195 PHE A O 1
ATOM 1527 N N . PHE A 1 196 ? -4.262 -6.07 -16.125 1 92.44 196 PHE A N 1
ATOM 1528 C CA . PHE A 1 196 ? -5.027 -5.617 -14.969 1 92.44 196 PHE A CA 1
ATOM 1529 C C . PHE A 1 196 ? -6.352 -5.004 -15.398 1 92.44 196 PHE A C 1
ATOM 1531 O O . PHE A 1 196 ? -7.355 -5.113 -14.695 1 92.44 196 PHE A O 1
ATOM 1538 N N . LYS A 1 197 ? -6.305 -4.352 -16.516 1 90.38 197 LYS A N 1
ATOM 1539 C CA . LYS A 1 197 ? -7.57 -3.861 -17.062 1 90.38 197 LYS A CA 1
ATOM 1540 C C . LYS A 1 197 ? -8.562 -5.004 -17.25 1 90.38 197 LYS A C 1
ATOM 1542 O O . LYS A 1 197 ? -9.742 -4.875 -16.891 1 90.38 197 LYS A O 1
ATOM 1547 N N . ALA A 1 198 ? -8.07 -6.078 -17.734 1 90.56 198 ALA A N 1
ATOM 1548 C CA . ALA A 1 198 ? -8.906 -7.254 -17.953 1 90.56 198 ALA A CA 1
ATOM 1549 C C . ALA A 1 198 ? -9.398 -7.828 -16.625 1 90.56 198 ALA A C 1
ATOM 1551 O O . ALA A 1 198 ? -10.406 -8.539 -16.594 1 90.56 198 ALA A O 1
ATOM 1552 N N . CYS A 1 199 ? -8.719 -7.559 -15.578 1 91.5 199 CYS A N 1
ATOM 1553 C CA . CYS A 1 199 ? -9.07 -8.062 -14.258 1 91.5 199 CYS A CA 1
ATOM 1554 C C . CYS A 1 199 ? -10.023 -7.102 -13.547 1 91.5 199 CYS A C 1
ATOM 1556 O O . CYS A 1 199 ? -10.398 -7.332 -12.398 1 91.5 199 CYS A O 1
ATOM 1558 N N . GLY A 1 200 ? -10.344 -5.941 -14.148 1 89.88 200 GLY A N 1
ATOM 1559 C CA . GLY A 1 200 ? -11.305 -5.031 -13.555 1 89.88 200 GLY A CA 1
ATOM 1560 C C . GLY A 1 200 ? -10.672 -3.781 -12.977 1 89.88 200 GLY A C 1
ATOM 1561 O O . GLY A 1 200 ? -11.312 -3.047 -12.219 1 89.88 200 GLY A O 1
ATOM 1562 N N . PHE A 1 201 ? -9.438 -3.641 -13.32 1 90.38 201 PHE A N 1
ATOM 1563 C CA . PHE A 1 201 ? -8.766 -2.43 -12.867 1 90.38 201 PHE A CA 1
ATOM 1564 C C . PHE A 1 201 ? -8.812 -1.348 -13.938 1 90.38 201 PHE A C 1
ATOM 1566 O O . PHE A 1 201 ? -8.953 -1.648 -15.125 1 90.38 201 PHE A O 1
ATOM 1573 N N . ALA A 1 202 ? -8.773 -0.164 -13.523 1 86.31 202 ALA A N 1
ATOM 1574 C CA . ALA A 1 202 ? -8.773 0.975 -14.438 1 86.31 202 ALA A CA 1
ATOM 1575 C C . ALA A 1 202 ? -7.914 2.113 -13.891 1 86.31 202 ALA A C 1
ATOM 1577 O O . ALA A 1 202 ? -7.484 2.078 -12.734 1 86.31 202 ALA A O 1
ATOM 1578 N N . ASP A 1 203 ? -7.637 2.984 -14.867 1 74.88 203 ASP A N 1
ATOM 1579 C CA . ASP A 1 203 ? -6.969 4.207 -14.43 1 74.88 203 ASP A CA 1
ATOM 1580 C C . ASP A 1 203 ? -7.863 5.023 -13.5 1 74.88 203 ASP A C 1
ATOM 1582 O O . ASP A 1 203 ? -9.086 5.059 -13.688 1 74.88 203 ASP A O 1
ATOM 1586 N N . ASP A 1 204 ? -7.445 5.312 -12.289 1 62.91 204 ASP A N 1
ATOM 1587 C CA . ASP A 1 204 ? -8.266 6.113 -11.383 1 62.91 204 ASP A CA 1
ATOM 1588 C C . ASP A 1 204 ? -8.93 7.27 -12.125 1 62.91 204 ASP A C 1
ATOM 1590 O O . ASP A 1 204 ? -8.297 7.93 -12.953 1 62.91 204 ASP A O 1
ATOM 1594 N N . ARG A 1 205 ? -10.305 7.34 -12.133 1 56.5 205 ARG A N 1
ATOM 1595 C CA . ARG A 1 205 ? -11.07 8.414 -12.75 1 56.5 205 ARG A CA 1
ATOM 1596 C C . ARG A 1 205 ? -10.477 9.781 -12.406 1 56.5 205 ARG A C 1
ATOM 1598 O O . ARG A 1 205 ? -10.633 10.742 -13.156 1 56.5 205 ARG A O 1
ATOM 1605 N N . MET A 1 206 ? -9.938 9.812 -11.25 1 57.03 206 MET A N 1
ATOM 1606 C CA . MET A 1 206 ? -9.461 11.109 -10.773 1 57.03 206 MET A CA 1
ATOM 1607 C C . MET A 1 206 ? -8.023 11.352 -11.211 1 57.03 206 MET A C 1
ATOM 1609 O O . MET A 1 206 ? -7.461 12.414 -10.945 1 57.03 206 MET A O 1
ATOM 1613 N N . GLY A 1 207 ? -7.523 10.367 -12.078 1 64.88 207 GLY A N 1
ATOM 1614 C CA . GLY A 1 207 ? -6.172 10.562 -12.586 1 64.88 207 GLY A CA 1
ATOM 1615 C C . GLY A 1 207 ? -5.102 10.25 -11.555 1 64.88 207 GLY A C 1
ATOM 1616 O O . GLY A 1 207 ? -4.117 10.984 -11.438 1 64.88 207 GLY A O 1
ATOM 1617 N N . SER A 1 208 ? -5.363 9.266 -10.75 1 71 208 SER A N 1
ATOM 1618 C CA . SER A 1 208 ? -4.375 8.906 -9.734 1 71 208 SER A CA 1
ATOM 1619 C C . SER A 1 208 ? -3.168 8.219 -10.359 1 71 208 SER A C 1
ATOM 1621 O O . SER A 1 208 ? -3.305 7.484 -11.336 1 71 208 SER A O 1
ATOM 1623 N N . THR A 1 209 ? -1.976 8.617 -9.938 1 73.88 209 THR A N 1
ATOM 1624 C CA . THR A 1 209 ? -0.704 8.031 -10.352 1 73.88 209 THR A CA 1
ATOM 1625 C C . THR A 1 209 ? 0.117 7.605 -9.141 1 73.88 209 THR A C 1
ATOM 1627 O O . THR A 1 209 ? -0.248 7.898 -8 1 73.88 209 THR A O 1
ATOM 1630 N N . THR A 1 210 ? 1.065 6.715 -9.445 1 80.69 210 THR A N 1
ATOM 1631 C CA . THR A 1 210 ? 1.971 6.297 -8.375 1 80.69 210 THR A CA 1
ATOM 1632 C C . THR A 1 210 ? 3.375 6.84 -8.617 1 80.69 210 THR A C 1
ATOM 1634 O O . THR A 1 210 ? 3.863 6.836 -9.75 1 80.69 210 THR A O 1
ATOM 1637 N N . MET A 1 211 ? 3.941 7.449 -7.613 1 85.25 211 MET A N 1
ATOM 1638 C CA . MET A 1 211 ? 5.34 7.867 -7.633 1 85.25 211 MET A CA 1
ATOM 1639 C C . MET A 1 211 ? 6.156 7.082 -6.609 1 85.25 211 MET A C 1
ATOM 1641 O O . MET A 1 211 ? 5.637 6.688 -5.566 1 85.25 211 MET A O 1
ATOM 1645 N N . MET A 1 212 ? 7.395 6.836 -6.996 1 87.38 212 MET A N 1
ATOM 1646 C CA . MET A 1 212 ? 8.273 6.047 -6.133 1 87.38 212 MET A CA 1
ATOM 1647 C C . MET A 1 212 ? 9.344 6.926 -5.496 1 87.38 212 MET A C 1
ATOM 1649 O O . MET A 1 212 ? 9.898 7.809 -6.152 1 87.38 212 MET A O 1
ATOM 1653 N N . PHE A 1 213 ? 9.508 6.598 -4.25 1 87.88 213 PHE A N 1
ATOM 1654 C CA . PHE A 1 213 ? 10.562 7.309 -3.547 1 87.88 213 PHE A CA 1
ATOM 1655 C C . PHE A 1 213 ? 11.938 6.914 -4.09 1 87.88 213 PHE A C 1
ATOM 1657 O O . PHE A 1 213 ? 12.234 5.727 -4.234 1 87.88 213 PHE A O 1
ATOM 1664 N N . THR A 1 214 ? 12.789 7.805 -4.602 1 74.75 214 THR A N 1
ATOM 1665 C CA . THR A 1 214 ? 14.055 7.535 -5.27 1 74.75 214 THR A CA 1
ATOM 1666 C C . THR A 1 214 ? 15.219 8.094 -4.461 1 74.75 214 THR A C 1
ATOM 1668 O O . THR A 1 214 ? 16.391 7.848 -4.793 1 74.75 214 THR A O 1
ATOM 1671 N N . LYS A 1 215 ? 14.938 9.086 -3.67 1 65.06 215 LYS A N 1
ATOM 1672 C CA . LYS A 1 215 ? 16.047 9.828 -3.084 1 65.06 215 LYS A CA 1
ATOM 1673 C C . LYS A 1 215 ? 17.031 8.891 -2.373 1 65.06 215 LYS A C 1
ATOM 1675 O O . LYS A 1 215 ? 16.609 7.961 -1.679 1 65.06 215 LYS A O 1
ATOM 1680 N N . SER A 1 216 ? 18.078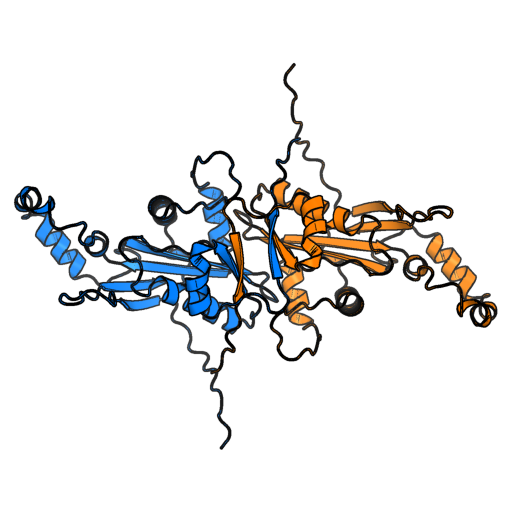 8.562 -3.078 1 51.69 216 SER A N 1
ATOM 1681 C CA . SER A 1 216 ? 19.266 8.031 -2.434 1 51.69 216 SER A CA 1
ATOM 1682 C C . SER A 1 216 ? 19.453 8.609 -1.036 1 51.69 216 SER A C 1
ATOM 1684 O O . SER A 1 216 ? 19.359 9.82 -0.845 1 51.69 216 SER A O 1
ATOM 1686 N N . LEU A 1 217 ? 18.891 8.047 0.001 1 43.25 217 LEU A N 1
ATOM 1687 C CA . LEU A 1 217 ? 19.375 8.484 1.309 1 43.25 217 LEU A CA 1
ATOM 1688 C C . LEU A 1 217 ? 20.828 8.914 1.234 1 43.25 217 LEU A C 1
ATOM 1690 O O . LEU A 1 217 ? 21.734 8.07 1.172 1 43.25 217 LEU A O 1
ATOM 1694 N N . GLU A 1 218 ? 21.297 9.547 0.377 1 33.69 218 GLU A N 1
ATOM 1695 C CA . GLU A 1 218 ? 22.641 10.047 0.661 1 33.69 218 GLU A CA 1
ATOM 1696 C C . GLU A 1 218 ? 22.688 10.75 2.016 1 33.69 218 GLU A C 1
ATOM 1698 O O . GLU A 1 218 ? 21.938 11.695 2.262 1 33.69 218 GLU A O 1
ATOM 1703 N N . ALA A 1 219 ? 23.016 10.07 3.08 1 29.75 219 ALA A N 1
ATOM 1704 C CA . ALA A 1 219 ? 23.703 10.625 4.242 1 29.75 219 ALA A CA 1
ATOM 1705 C C . ALA A 1 219 ? 24.656 11.734 3.83 1 29.75 219 ALA A C 1
ATOM 1707 O O . ALA A 1 219 ? 25.328 11.633 2.801 1 29.75 219 ALA A O 1
ATOM 1708 N N . MET B 1 1 ? 40 11.305 1.743 1 22.66 1 MET B N 1
ATOM 1709 C CA . MET B 1 1 ? 39.188 11.844 2.838 1 22.66 1 MET B CA 1
ATOM 1710 C C . MET B 1 1 ? 37.75 11.375 2.732 1 22.66 1 MET B C 1
ATOM 1712 O O . MET B 1 1 ? 37.062 11.68 1.755 1 22.66 1 MET B O 1
ATOM 1716 N N . GLY B 1 2 ? 37.375 10.133 3.219 1 22.58 2 GLY B N 1
ATOM 1717 C CA . GLY B 1 2 ? 36.219 9.273 2.996 1 22.58 2 GLY B CA 1
ATOM 1718 C C . GLY B 1 2 ? 34.969 9.805 3.629 1 22.58 2 GLY B C 1
ATOM 1719 O O . GLY B 1 2 ? 34.938 10.156 4.812 1 22.58 2 GLY B O 1
ATOM 1720 N N . PHE B 1 3 ? 34.125 10.523 2.848 1 23.92 3 PHE B N 1
ATOM 1721 C CA . PHE B 1 3 ? 32.875 11.156 3.314 1 23.92 3 PHE B CA 1
ATOM 1722 C C . PHE B 1 3 ? 31.984 10.141 4.016 1 23.92 3 PHE B C 1
ATOM 1724 O O . PHE B 1 3 ? 31.516 9.188 3.391 1 23.92 3 PHE B O 1
ATOM 1731 N N . ALA B 1 4 ? 32.219 9.961 5.309 1 23.77 4 ALA B N 1
ATOM 1732 C CA . ALA B 1 4 ? 31.438 9.109 6.211 1 23.77 4 ALA B CA 1
ATOM 1733 C C . ALA B 1 4 ? 29.984 9.547 6.258 1 23.77 4 ALA B C 1
ATOM 1735 O O . ALA B 1 4 ? 29.672 10.68 6.633 1 23.77 4 ALA B O 1
ATOM 1736 N N . VAL B 1 5 ? 29.219 9.094 5.332 1 28.58 5 VAL B N 1
ATOM 1737 C CA . VAL B 1 5 ? 27.766 9.273 5.363 1 28.58 5 VAL B CA 1
ATOM 1738 C C . VAL B 1 5 ? 27.219 8.797 6.703 1 28.58 5 VAL B C 1
ATOM 1740 O O . VAL B 1 5 ? 27.266 7.605 7.016 1 28.58 5 VAL B O 1
ATOM 1743 N N . CYS B 1 6 ? 27.438 9.57 7.75 1 25.23 6 CYS B N 1
ATOM 1744 C CA . CYS B 1 6 ? 26.875 9.289 9.07 1 25.23 6 CYS B CA 1
ATOM 1745 C C . CYS B 1 6 ? 25.359 9.195 9.008 1 25.23 6 CYS B C 1
ATOM 1747 O O . CYS B 1 6 ? 24.672 10.203 8.789 1 25.23 6 CYS B O 1
ATOM 1749 N N . VAL B 1 7 ? 24.812 8.188 8.445 1 33.78 7 VAL B N 1
ATOM 1750 C CA . VAL B 1 7 ? 23.406 7.863 8.664 1 33.78 7 VAL B CA 1
ATOM 1751 C C . VAL B 1 7 ? 23.094 7.898 10.164 1 33.78 7 VAL B C 1
ATOM 1753 O O . VAL B 1 7 ? 23.406 6.945 10.883 1 33.78 7 VAL B O 1
ATOM 1756 N N . GLY B 1 8 ? 23.422 8.977 10.867 1 30.34 8 GLY B N 1
ATOM 1757 C CA . GLY B 1 8 ? 23.062 9.047 12.273 1 30.34 8 GLY B CA 1
ATOM 1758 C C . GLY B 1 8 ? 21.594 8.758 12.539 1 30.34 8 GLY B C 1
ATOM 1759 O O . GLY B 1 8 ? 20.719 9.18 11.766 1 30.34 8 GLY B O 1
ATOM 1760 N N . ASN B 1 9 ? 21.172 7.625 13.062 1 36.28 9 ASN B N 1
ATOM 1761 C CA . ASN B 1 9 ? 19.938 7.25 13.734 1 36.28 9 ASN B CA 1
ATOM 1762 C C . ASN B 1 9 ? 19.359 8.422 14.523 1 36.28 9 ASN B C 1
ATOM 1764 O O . ASN B 1 9 ? 19.609 8.555 15.727 1 36.28 9 ASN B O 1
ATOM 1768 N N . ALA B 1 10 ? 19.359 9.609 14.102 1 37.31 10 ALA B N 1
ATOM 1769 C CA . ALA B 1 10 ? 18.703 10.602 14.953 1 37.31 10 ALA B CA 1
ATOM 1770 C C . ALA B 1 10 ? 17.297 10.164 15.32 1 37.31 10 ALA B C 1
ATOM 1772 O O . ALA B 1 10 ? 16.484 9.828 14.445 1 37.31 10 ALA B O 1
ATOM 1773 N N . SER B 1 11 ? 17.109 9.555 16.438 1 46.09 11 SER B N 1
ATOM 1774 C CA . SER B 1 11 ? 15.805 9.297 17.062 1 46.09 11 SER B CA 1
ATOM 1775 C C . SER B 1 11 ? 14.797 10.375 16.688 1 46.09 11 SER B C 1
ATOM 1777 O O . SER B 1 11 ? 15 11.555 16.984 1 46.09 11 SER B O 1
ATOM 1779 N N . LEU B 1 12 ? 14.328 10.219 15.562 1 56.5 12 LEU B N 1
ATOM 1780 C CA . LEU B 1 12 ? 13.312 11.195 15.172 1 56.5 12 LEU B CA 1
ATOM 1781 C C . LEU B 1 12 ? 12.297 11.398 16.297 1 56.5 12 LEU B C 1
ATOM 1783 O O . LEU B 1 12 ? 11.695 10.43 16.766 1 56.5 12 LEU B O 1
ATOM 1787 N N . ALA B 1 13 ? 12.344 12.523 16.922 1 65.94 13 ALA B N 1
ATOM 1788 C CA . ALA B 1 13 ? 11.383 12.867 17.969 1 65.94 13 ALA B CA 1
ATOM 1789 C C . ALA B 1 13 ? 9.953 12.617 17.5 1 65.94 13 ALA B C 1
ATOM 1791 O O . ALA B 1 13 ? 9.586 12.984 16.375 1 65.94 13 ALA B O 1
ATOM 1792 N N . SER B 1 14 ? 9.281 11.828 18.219 1 76.81 14 SER B N 1
ATOM 1793 C CA . SER B 1 14 ? 7.867 11.562 17.953 1 76.81 14 SER B CA 1
ATOM 1794 C C . SER B 1 14 ? 7.051 12.852 17.984 1 76.81 14 SER B C 1
ATOM 1796 O O . SER B 1 14 ? 5.949 12.898 17.438 1 76.81 14 SER B O 1
ATOM 1798 N N . MET B 1 15 ? 7.73 13.969 18.641 1 73.38 15 MET B N 1
ATOM 1799 C CA . MET B 1 15 ? 7.082 15.273 18.734 1 73.38 15 MET B CA 1
ATOM 1800 C C . MET B 1 15 ? 8.086 16.391 18.516 1 73.38 15 MET B C 1
ATOM 1802 O O . MET B 1 15 ? 9.227 16.328 18.969 1 73.38 15 MET B O 1
ATOM 1806 N N . GLU B 1 16 ? 7.695 17.344 17.656 1 79 16 GLU B N 1
ATOM 1807 C CA . GLU B 1 16 ? 8.586 18.453 17.328 1 79 16 GLU B CA 1
ATOM 1808 C C . GLU B 1 16 ? 7.801 19.734 17.078 1 79 16 GLU B C 1
ATOM 1810 O O . GLU B 1 16 ? 6.742 19.703 16.438 1 79 16 GLU B O 1
ATOM 1815 N N . LEU B 1 17 ? 8.266 20.844 17.719 1 73.5 17 LEU B N 1
ATOM 1816 C CA . LEU B 1 17 ? 7.758 22.172 17.406 1 73.5 17 LEU B CA 1
ATOM 1817 C C . LEU B 1 17 ? 8.609 22.828 16.312 1 73.5 17 LEU B C 1
ATOM 1819 O O . LEU B 1 17 ? 9.836 22.766 16.359 1 73.5 17 LEU B O 1
ATOM 1823 N N . ARG B 1 18 ? 7.871 23.328 15.312 1 78 18 ARG B N 1
ATOM 1824 C CA . ARG B 1 18 ? 8.555 24 14.219 1 78 18 ARG B CA 1
ATOM 1825 C C . ARG B 1 18 ? 7.812 25.281 13.828 1 78 18 ARG B C 1
ATOM 1827 O O . ARG B 1 18 ? 6.625 25.422 14.117 1 78 18 ARG B O 1
ATOM 1834 N N . TRP B 1 19 ? 8.586 26.203 13.305 1 77.69 19 TRP B N 1
ATOM 1835 C CA . TRP B 1 19 ? 7.988 27.406 12.734 1 77.69 19 TRP B CA 1
ATOM 1836 C C . TRP B 1 19 ? 7.984 27.359 11.211 1 77.69 19 TRP B C 1
ATOM 1838 O O . TRP B 1 19 ? 8.969 26.922 10.602 1 77.69 19 TRP B O 1
ATOM 1848 N N . VAL B 1 20 ? 6.781 27.734 10.602 1 76.25 20 VAL B N 1
ATOM 1849 C CA . VAL B 1 20 ? 6.676 27.703 9.148 1 76.25 20 VAL B CA 1
ATOM 1850 C C . VAL B 1 20 ? 6.234 29.062 8.625 1 76.25 20 VAL B C 1
ATOM 1852 O O . VAL B 1 20 ? 5.574 29.828 9.336 1 76.25 20 VAL B O 1
ATOM 1855 N N . ARG B 1 21 ? 6.742 29.422 7.422 1 72.5 21 ARG B N 1
ATOM 1856 C CA . ARG B 1 21 ? 6.418 30.703 6.801 1 72.5 21 ARG B CA 1
ATOM 1857 C C . ARG B 1 21 ? 6.16 30.531 5.309 1 72.5 21 ARG B C 1
ATOM 1859 O O . ARG B 1 21 ? 6.766 29.688 4.66 1 72.5 21 ARG B O 1
ATOM 1866 N N . ARG B 1 22 ? 5.129 31.469 4.809 1 71.38 22 ARG B N 1
ATOM 1867 C CA . ARG B 1 22 ? 4.875 31.438 3.373 1 71.38 22 ARG B CA 1
ATOM 1868 C C . ARG B 1 22 ? 5.992 32.125 2.607 1 71.38 22 ARG B C 1
ATOM 1870 O O . ARG B 1 22 ? 6.5 33.156 3.047 1 71.38 22 ARG B O 1
ATOM 1877 N N . SER B 1 23 ? 6.512 31.453 1.694 1 61.09 23 SER B N 1
ATOM 1878 C CA . SER B 1 23 ? 7.633 32.031 0.958 1 61.09 23 SER B CA 1
ATOM 1879 C C . SER B 1 23 ? 7.258 33.375 0.331 1 61.09 23 SER B C 1
ATOM 1881 O O . SER B 1 23 ? 8.062 34.312 0.315 1 61.09 23 SER B O 1
ATOM 1883 N N . LYS B 1 24 ? 6.215 33.562 -0.521 1 59.31 24 LYS B N 1
ATOM 1884 C CA . LYS B 1 24 ? 6.07 34.719 -1.423 1 59.31 24 LYS B CA 1
ATOM 1885 C C . LYS B 1 24 ? 5.34 35.875 -0.742 1 59.31 24 LYS B C 1
ATOM 1887 O O . LYS B 1 24 ? 4.879 36.812 -1.407 1 59.31 24 LYS B O 1
ATOM 1892 N N . CYS B 1 25 ? 5.117 35.812 0.57 1 52.44 25 CYS B N 1
ATOM 1893 C CA . CYS B 1 25 ? 4.273 36.938 0.945 1 52.44 25 CYS B CA 1
ATOM 1894 C C . CYS B 1 25 ? 5.117 38.156 1.269 1 52.44 25 CYS B C 1
ATOM 1896 O O . CYS B 1 25 ? 6.105 38.062 1.996 1 52.44 25 CYS B O 1
ATOM 1898 N N . ASP B 1 26 ? 5.035 39.125 0.381 1 48.88 26 ASP B N 1
ATOM 1899 C CA . ASP B 1 26 ? 5.676 40.438 0.447 1 48.88 26 ASP B CA 1
ATOM 1900 C C . ASP B 1 26 ? 5.633 41 1.865 1 48.88 26 ASP B C 1
ATOM 1902 O O . ASP B 1 26 ? 6.465 41.812 2.236 1 48.88 26 ASP B O 1
ATOM 1906 N N . ASP B 1 27 ? 4.496 40.969 2.52 1 48.69 27 ASP B N 1
ATOM 1907 C CA . ASP B 1 27 ? 4.387 41.656 3.805 1 48.69 27 ASP B CA 1
ATOM 1908 C C . ASP B 1 27 ? 5.02 40.812 4.922 1 48.69 27 ASP B C 1
ATOM 1910 O O . ASP B 1 27 ? 5.262 39.625 4.754 1 48.69 27 ASP B O 1
ATOM 1914 N N . ALA B 1 28 ? 5.332 41.375 6.07 1 50.5 28 ALA B N 1
ATOM 1915 C CA . ALA B 1 28 ? 6.039 40.812 7.219 1 50.5 28 ALA B CA 1
ATOM 1916 C C . ALA B 1 28 ? 5.648 39.375 7.434 1 50.5 28 ALA B C 1
ATOM 1918 O O . ALA B 1 28 ? 4.484 39.062 7.688 1 50.5 28 ALA B O 1
ATOM 1919 N N . PRO B 1 29 ? 6.473 38.344 7.035 1 52.25 29 PRO B N 1
ATOM 1920 C CA . PRO B 1 29 ? 6.223 36.906 6.902 1 52.25 29 PRO B CA 1
ATOM 1921 C C . PRO B 1 29 ? 5.824 36.25 8.227 1 52.25 29 PRO B C 1
ATOM 1923 O O . PRO B 1 29 ? 6.551 36.375 9.219 1 52.25 29 PRO B O 1
ATOM 1926 N N . ARG B 1 30 ? 4.559 36.312 8.672 1 63.62 30 ARG B N 1
ATOM 1927 C CA . ARG B 1 30 ? 4.164 35.719 9.953 1 63.62 30 ARG B CA 1
ATOM 1928 C C . ARG B 1 30 ? 4.438 34.219 9.984 1 63.62 30 ARG B C 1
ATOM 1930 O O . ARG B 1 30 ? 3.977 33.5 9.109 1 63.62 30 ARG B O 1
ATOM 1937 N N . SER B 1 31 ? 5.566 33.906 10.672 1 80.69 31 SER B N 1
ATOM 1938 C CA . SER B 1 31 ? 5.84 32.531 10.992 1 80.69 31 SER B CA 1
ATOM 1939 C C . SER B 1 31 ? 4.793 31.953 11.945 1 80.69 31 SER B C 1
ATOM 1941 O O . SER B 1 31 ? 4.281 32.688 12.805 1 80.69 31 SER B O 1
ATOM 1943 N N . ILE B 1 32 ? 4.312 30.875 11.617 1 81.62 32 ILE B N 1
ATOM 1944 C CA . ILE B 1 32 ? 3.305 30.203 12.43 1 81.62 32 ILE B CA 1
ATOM 1945 C C . ILE B 1 32 ? 3.912 28.953 13.086 1 81.62 32 ILE B C 1
ATOM 1947 O O . ILE B 1 32 ? 4.543 28.141 12.406 1 81.62 32 ILE B O 1
ATOM 1951 N N . PRO B 1 33 ? 3.826 28.938 14.375 1 85.31 33 PRO B N 1
ATOM 1952 C CA . PRO B 1 33 ? 4.305 27.734 15.039 1 85.31 33 PRO B CA 1
ATOM 1953 C C . PRO B 1 33 ? 3.428 26.516 14.75 1 85.31 33 PRO B C 1
ATOM 1955 O O . PRO B 1 33 ? 2.199 26.625 14.727 1 85.31 33 PRO B O 1
ATOM 1958 N N . ILE B 1 34 ? 4.102 25.438 14.523 1 89.19 34 ILE B N 1
ATOM 1959 C CA . ILE B 1 34 ? 3.365 24.203 14.328 1 89.19 34 ILE B CA 1
ATOM 1960 C C . ILE B 1 34 ? 3.949 23.109 15.219 1 89.19 34 ILE B C 1
ATOM 1962 O O . ILE B 1 34 ? 5.125 23.156 15.594 1 89.19 34 ILE B O 1
ATOM 1966 N N . PHE B 1 35 ? 3.102 22.188 15.602 1 90.5 35 PHE B N 1
ATOM 1967 C CA . PHE B 1 35 ? 3.492 21 16.359 1 90.5 35 PHE B CA 1
ATOM 1968 C C . PHE B 1 35 ? 3.309 19.734 15.516 1 90.5 35 PHE B C 1
ATOM 1970 O O . PHE B 1 35 ? 2.232 19.5 14.961 1 90.5 35 PHE B O 1
ATOM 1977 N N . ILE B 1 36 ? 4.391 18.938 15.438 1 93.31 36 ILE B N 1
ATOM 1978 C CA . ILE B 1 36 ? 4.344 17.719 14.641 1 93.31 36 ILE B CA 1
ATOM 1979 C C . ILE B 1 36 ? 4.387 16.5 15.562 1 93.31 36 ILE B C 1
ATOM 1981 O O . ILE B 1 36 ? 5.25 16.406 16.438 1 93.31 36 ILE B O 1
ATOM 1985 N N . SER B 1 37 ? 3.49 15.633 15.375 1 94.5 37 SER B N 1
ATOM 1986 C CA . SER B 1 37 ? 3.445 14.406 16.172 1 94.5 37 SER B CA 1
ATOM 1987 C C . SER B 1 37 ? 3.414 13.172 15.266 1 94.5 37 SER B C 1
ATOM 1989 O O . SER B 1 37 ? 2.764 13.18 14.219 1 94.5 37 SER B O 1
ATOM 1991 N N . THR B 1 38 ? 4.113 12.094 15.672 1 95.12 38 THR B N 1
ATOM 1992 C CA . THR B 1 38 ? 4.07 10.82 14.961 1 95.12 38 THR B CA 1
ATOM 1993 C C . THR B 1 38 ? 3.402 9.742 15.82 1 95.12 38 THR B C 1
ATOM 1995 O O . THR B 1 38 ? 3.494 8.555 15.516 1 95.12 38 THR B O 1
ATOM 1998 N N . LEU B 1 39 ? 2.744 10.195 16.891 1 93.62 39 LEU B N 1
ATOM 1999 C CA . LEU B 1 39 ? 2.076 9.266 17.797 1 93.62 39 LEU B CA 1
ATOM 2000 C C . LEU B 1 39 ? 0.613 9.086 17.406 1 93.62 39 LEU B C 1
ATOM 2002 O O . LEU B 1 39 ? -0.118 10.07 17.266 1 93.62 39 LEU B O 1
ATOM 2006 N N . LYS B 1 40 ? 0.185 7.844 17.359 1 95.06 40 LYS B N 1
ATOM 2007 C CA . LYS B 1 40 ? -1.189 7.535 16.969 1 95.06 40 LYS B CA 1
ATOM 2008 C C . LYS B 1 40 ? -2.182 8.07 18 1 95.06 40 LYS B C 1
ATOM 2010 O O . LYS B 1 40 ? -3.303 8.445 17.656 1 95.06 40 LYS B O 1
ATOM 2015 N N . LYS B 1 41 ? -1.788 8.148 19.266 1 92.88 41 LYS B N 1
ATOM 2016 C CA . LYS B 1 41 ? -2.678 8.609 20.328 1 92.88 41 LYS B CA 1
ATOM 2017 C C . LYS B 1 41 ? -3.059 10.07 20.125 1 92.88 41 LYS B C 1
ATOM 2019 O O . LYS B 1 41 ? -4.051 10.547 20.688 1 92.88 41 LYS B O 1
ATOM 2024 N N . ASP B 1 42 ? -2.232 10.812 19.359 1 93.81 42 ASP B N 1
ATOM 2025 C CA . ASP B 1 42 ? -2.479 12.234 19.156 1 93.81 42 ASP B CA 1
ATOM 2026 C C . ASP B 1 42 ? -3.443 12.469 18 1 93.81 42 ASP B C 1
ATOM 2028 O O . ASP B 1 42 ? -3.838 13.609 17.734 1 93.81 42 ASP B O 1
ATOM 2032 N N . VAL B 1 43 ? -3.814 11.398 17.328 1 94.25 43 VAL B N 1
ATOM 2033 C CA . VAL B 1 43 ? -4.75 11.531 16.219 1 94.25 43 VAL B CA 1
ATOM 2034 C C . VAL B 1 43 ? -6.184 11.477 16.734 1 94.25 43 VAL B C 1
ATOM 2036 O O . VAL B 1 43 ? -6.648 10.43 17.203 1 94.25 43 VAL B O 1
ATOM 2039 N N . ASN B 1 44 ? -6.789 12.625 16.719 1 93.62 44 ASN B N 1
ATOM 2040 C CA . ASN B 1 44 ? -8.219 12.672 17 1 93.62 44 ASN B CA 1
ATOM 2041 C C . ASN B 1 44 ? -9.039 12.391 15.75 1 93.62 44 ASN B C 1
ATOM 2043 O O . ASN B 1 44 ? -9.023 13.172 14.797 1 93.62 44 ASN B O 1
ATOM 2047 N N . LEU B 1 45 ? -9.898 11.398 15.797 1 94.31 45 LEU B N 1
ATOM 2048 C CA . LEU B 1 45 ? -10.586 10.906 14.609 1 94.31 45 LEU B CA 1
ATOM 2049 C C . LEU B 1 45 ? -11.617 11.922 14.125 1 94.31 45 LEU B C 1
ATOM 2051 O O . LEU B 1 45 ? -11.828 12.07 12.914 1 94.31 45 LEU B O 1
ATOM 2055 N N . GLU B 1 46 ? -12.25 12.578 15.031 1 93.06 46 GLU B N 1
ATOM 2056 C CA . GLU B 1 46 ? -13.227 13.586 14.625 1 93.06 46 GLU B CA 1
ATOM 2057 C C . GLU B 1 46 ? -12.547 14.766 13.93 1 93.06 46 GLU B C 1
ATOM 2059 O O . GLU B 1 46 ? -13.047 15.258 12.914 1 93.06 46 GLU B O 1
ATOM 2064 N N . GLU B 1 47 ? -11.43 15.195 14.492 1 93.62 47 GLU B N 1
ATOM 2065 C CA . GLU B 1 47 ? -10.672 16.266 13.852 1 93.62 47 GLU B CA 1
ATOM 2066 C C . GLU B 1 47 ? -10.164 15.828 12.477 1 93.62 47 GLU B C 1
ATOM 2068 O O . GLU B 1 47 ? -10.141 16.625 11.539 1 93.62 47 GLU B O 1
ATOM 2073 N N . LEU B 1 48 ? -9.766 14.594 12.43 1 95.12 48 LEU B N 1
ATOM 2074 C CA . LEU B 1 48 ? -9.289 14.062 11.156 1 95.12 48 LEU B CA 1
ATOM 2075 C C . LEU B 1 48 ? -10.406 14.039 10.125 1 95.12 48 LEU B C 1
ATOM 2077 O O . LEU B 1 48 ? -10.203 14.414 8.969 1 95.12 48 LEU B O 1
ATOM 2081 N N . ARG B 1 49 ? -11.594 13.656 10.555 1 91.88 49 ARG B N 1
ATOM 2082 C CA . ARG B 1 49 ? -12.75 13.672 9.664 1 91.88 49 ARG B CA 1
ATOM 2083 C C . ARG B 1 49 ? -13.016 15.07 9.125 1 91.88 49 ARG B C 1
ATOM 2085 O O . ARG B 1 49 ? -13.305 15.242 7.941 1 91.88 49 ARG B O 1
ATOM 2092 N N . HIS B 1 50 ? -12.922 16.031 9.977 1 90.81 50 HIS B N 1
ATOM 2093 C CA . HIS B 1 50 ? -13.109 17.422 9.57 1 90.81 50 HIS B CA 1
ATOM 2094 C C . HIS B 1 50 ? -12.055 17.844 8.555 1 90.81 50 HIS B C 1
ATOM 2096 O O . HIS B 1 50 ? -12.359 18.547 7.59 1 90.81 50 HIS B O 1
ATOM 2102 N N . LEU B 1 51 ? -10.844 17.438 8.82 1 93.12 51 LEU B N 1
ATOM 2103 C CA . LEU B 1 51 ? -9.766 17.766 7.895 1 93.12 51 LEU B CA 1
ATOM 2104 C C . LEU B 1 51 ? -10.031 17.172 6.516 1 93.12 51 LEU B C 1
ATOM 2106 O O . LEU B 1 51 ? -9.82 17.828 5.496 1 93.12 51 LEU B O 1
ATOM 2110 N N . TYR B 1 52 ? -10.523 15.898 6.512 1 91.12 52 TYR B N 1
ATOM 2111 C CA . TYR B 1 52 ? -10.898 15.266 5.25 1 91.12 52 TYR B CA 1
ATOM 2112 C C . TYR B 1 52 ? -11.898 16.125 4.488 1 91.12 52 TYR B C 1
ATOM 2114 O O . TYR B 1 52 ? -11.742 16.344 3.285 1 91.12 52 TYR B O 1
ATOM 2122 N N . SER B 1 53 ? -12.82 16.594 5.184 1 88.62 53 SER B N 1
ATOM 2123 C CA . SER B 1 53 ? -13.883 17.391 4.574 1 88.62 53 SER B CA 1
ATOM 2124 C C . SER B 1 53 ? -13.352 18.734 4.074 1 88.62 53 SER B C 1
ATOM 2126 O O . SER B 1 53 ? -13.633 19.125 2.945 1 88.62 53 SER B O 1
ATOM 2128 N N . ARG B 1 54 ? -12.57 19.406 4.848 1 88.75 54 ARG B N 1
ATOM 2129 C CA . ARG B 1 54 ? -12.055 20.719 4.516 1 88.75 54 ARG B CA 1
ATOM 2130 C C . ARG B 1 54 ? -11.102 20.656 3.328 1 88.75 54 ARG B C 1
ATOM 2132 O O . ARG B 1 54 ? -11 21.609 2.553 1 88.75 54 ARG B O 1
ATOM 2139 N N . CYS B 1 55 ? -10.414 19.562 3.193 1 88.75 55 CYS B N 1
ATOM 2140 C CA . CYS B 1 55 ? -9.453 19.406 2.105 1 88.75 55 CYS B CA 1
ATOM 2141 C C . CYS B 1 55 ? -10.117 18.766 0.887 1 88.75 55 CYS B C 1
ATOM 2143 O O . CYS B 1 55 ? -9.484 18.625 -0.161 1 88.75 55 CYS B O 1
ATOM 2145 N N . ASP B 1 56 ? -11.352 18.391 0.986 1 83.75 56 ASP B N 1
ATOM 2146 C CA . ASP B 1 56 ? -12.062 17.672 -0.07 1 83.75 56 ASP B CA 1
ATOM 2147 C C . ASP B 1 56 ? -11.312 16.406 -0.475 1 83.75 56 ASP B C 1
ATOM 2149 O O . ASP B 1 56 ? -11.086 16.156 -1.662 1 83.75 56 ASP B O 1
ATOM 2153 N N . HIS B 1 57 ? -10.844 15.789 0.541 1 81.44 57 HIS B N 1
ATOM 2154 C CA . HIS B 1 57 ? -10.094 14.547 0.362 1 81.44 57 HIS B CA 1
ATOM 2155 C C . HIS B 1 57 ? -10.977 13.328 0.636 1 81.44 57 HIS B C 1
ATOM 2157 O O . HIS B 1 57 ? -11.727 13.312 1.61 1 81.44 57 HIS B O 1
ATOM 2163 N N . SER B 1 58 ? -11.031 12.43 -0.347 1 69.12 58 SER B N 1
ATOM 2164 C CA . SER B 1 58 ? -11.836 11.219 -0.17 1 69.12 58 SER B CA 1
ATOM 2165 C C . SER B 1 58 ? -10.961 10.039 0.251 1 69.12 58 SER B C 1
ATOM 2167 O O . SER B 1 58 ? -9.844 9.875 -0.24 1 69.12 58 SER B O 1
ATOM 2169 N N . CYS B 1 59 ? -11.422 9.359 1.331 1 61.16 59 CYS B N 1
ATOM 2170 C CA . CYS B 1 59 ? -10.734 8.156 1.793 1 61.16 59 CYS B CA 1
ATOM 2171 C C . CYS B 1 59 ? -11.031 6.973 0.877 1 61.16 59 CYS B C 1
ATOM 2173 O O . CYS B 1 59 ? -10.336 5.961 0.922 1 61.16 59 CYS B O 1
ATOM 2175 N N . ASN B 1 60 ? -12.203 7.016 0.247 1 59.41 60 ASN B N 1
ATOM 2176 C CA . ASN B 1 60 ? -12.625 5.969 -0.678 1 59.41 60 ASN B CA 1
ATOM 2177 C C . ASN B 1 60 ? -12.68 6.48 -2.115 1 59.41 60 ASN B C 1
ATOM 2179 O O . ASN B 1 60 ? -13.609 7.211 -2.48 1 59.41 60 ASN B O 1
ATOM 2183 N N . ARG B 1 61 ? -11.656 6.207 -2.725 1 57.03 61 ARG B N 1
ATOM 2184 C CA . ARG B 1 61 ? -11.578 6.758 -4.074 1 57.03 61 ARG B CA 1
ATOM 2185 C C . ARG B 1 61 ? -12.672 6.188 -4.965 1 57.03 61 ARG B C 1
ATOM 2187 O O . ARG B 1 61 ? -13 6.766 -6.008 1 57.03 61 ARG B O 1
ATOM 2194 N N . LEU B 1 62 ? -13.25 4.898 -4.699 1 51.25 62 LEU B N 1
ATOM 2195 C CA . LEU B 1 62 ? -14.305 4.297 -5.512 1 51.25 62 LEU B CA 1
ATOM 2196 C C . LEU B 1 62 ? -15.68 4.676 -4.984 1 51.25 62 LEU B C 1
ATOM 2198 O O . LEU B 1 62 ? -16.703 4.305 -5.57 1 51.25 62 LEU B O 1
ATOM 2202 N N . ALA B 1 63 ? -15.812 5.086 -3.793 1 48.31 63 ALA B N 1
ATOM 2203 C CA . ALA B 1 63 ? -17.188 5.281 -3.352 1 48.31 63 ALA B CA 1
ATOM 2204 C C . ALA B 1 63 ? -18 6.051 -4.391 1 48.31 63 ALA B C 1
ATOM 2206 O O . ALA B 1 63 ? -17.609 7.145 -4.809 1 48.31 63 ALA B O 1
ATOM 2207 N N . LYS B 1 64 ? -18.562 5.16 -5.309 1 43.94 64 LYS B N 1
ATOM 2208 C CA . LYS B 1 64 ? -19.547 5.746 -6.219 1 43.94 64 LYS B CA 1
ATOM 2209 C C . LYS B 1 64 ? -20.125 7.035 -5.645 1 43.94 64 LYS B C 1
ATOM 2211 O O . LYS B 1 64 ? -20.375 7.992 -6.379 1 43.94 64 LYS B O 1
ATOM 2216 N N . ASN B 1 65 ? -21.047 6.742 -4.613 1 39.22 65 ASN B N 1
ATOM 2217 C CA . ASN B 1 65 ? -21.812 7.898 -4.164 1 39.22 65 ASN B CA 1
ATOM 2218 C C . ASN B 1 65 ? -20.922 8.922 -3.461 1 39.22 65 ASN B C 1
ATOM 2220 O O . ASN B 1 65 ? -20.141 8.562 -2.576 1 39.22 65 ASN B O 1
ATOM 2224 N N . GLY B 1 66 ? -20.344 9.711 -4.074 1 42.5 66 GLY B N 1
ATOM 2225 C CA . GLY B 1 66 ? -19.844 10.992 -3.611 1 42.5 66 GLY B CA 1
ATOM 2226 C C . GLY B 1 66 ? -20.047 11.211 -2.123 1 42.5 66 GLY B C 1
ATOM 2227 O O . GLY B 1 66 ? -19.906 12.328 -1.626 1 42.5 66 GLY B O 1
ATOM 2228 N N . ASN B 1 67 ? -20.984 10.367 -1.64 1 45.88 67 ASN B N 1
ATOM 2229 C CA . ASN B 1 67 ? -21.281 10.836 -0.29 1 45.88 67 ASN B CA 1
ATOM 2230 C C . ASN B 1 67 ? -20.078 10.648 0.645 1 45.88 67 ASN B C 1
ATOM 2232 O O . ASN B 1 67 ? -19.672 9.523 0.917 1 45.88 67 ASN B O 1
ATOM 2236 N N . GLY B 1 68 ? -19 11.414 0.508 1 54.78 68 GLY B N 1
ATOM 2237 C CA . GLY B 1 68 ? -17.828 11.828 1.245 1 54.78 68 GLY B CA 1
ATOM 2238 C C . GLY B 1 68 ? -17.844 11.383 2.693 1 54.78 68 GLY B C 1
ATOM 2239 O O . GLY B 1 68 ? -17.172 11.984 3.541 1 54.78 68 GLY B O 1
ATOM 2240 N N . ILE B 1 69 ? -18.844 10.531 3.064 1 62.72 69 ILE B N 1
ATOM 2241 C CA . ILE B 1 69 ? -18.828 10.297 4.504 1 62.72 69 ILE B CA 1
ATOM 2242 C C . ILE B 1 69 ? -17.781 9.25 4.852 1 62.72 69 ILE B C 1
ATOM 2244 O O . ILE B 1 69 ? -17.797 8.141 4.309 1 62.72 69 ILE B O 1
ATOM 2248 N N . VAL B 1 70 ? -16.922 9.617 5.547 1 73.56 70 VAL B N 1
ATOM 2249 C CA . VAL B 1 70 ? -15.859 8.758 6.062 1 73.56 70 VAL B CA 1
ATOM 2250 C C . VAL B 1 70 ? -16.438 7.781 7.082 1 73.56 70 VAL B C 1
ATOM 2252 O O . VAL B 1 70 ? -17.109 8.188 8.031 1 73.56 70 VAL B O 1
ATOM 2255 N N . ASP B 1 71 ? -16.406 6.504 6.812 1 86.12 71 ASP B N 1
ATOM 2256 C CA . ASP B 1 71 ? -16.719 5.5 7.824 1 86.12 71 ASP B CA 1
ATOM 2257 C C . ASP B 1 71 ? -15.727 5.551 8.977 1 86.12 71 ASP B C 1
ATOM 2259 O O . ASP B 1 71 ? -14.562 5.176 8.82 1 86.12 71 ASP B O 1
ATOM 2263 N N . MET B 1 72 ? -16.25 5.934 10.117 1 91.31 72 MET B N 1
ATOM 2264 C CA . MET B 1 72 ? -15.375 6.215 11.25 1 91.31 72 MET B CA 1
ATOM 2265 C C . MET B 1 72 ? -14.758 4.926 11.797 1 91.31 72 MET B C 1
ATOM 2267 O O . MET B 1 72 ? -13.625 4.934 12.281 1 91.31 72 MET B O 1
ATOM 2271 N N . LYS B 1 73 ? -15.492 3.85 11.719 1 93 73 LYS B N 1
ATOM 2272 C CA . LYS B 1 73 ? -14.945 2.576 12.172 1 93 73 LYS B CA 1
ATOM 2273 C C . LYS B 1 73 ? -13.773 2.135 11.289 1 93 73 LYS B C 1
ATOM 2275 O O . LYS B 1 73 ? -12.734 1.704 11.797 1 93 73 LYS B O 1
ATOM 2280 N N . LYS B 1 74 ? -13.969 2.312 10.031 1 93 74 LYS B N 1
ATOM 2281 C CA . LYS B 1 74 ? -12.906 1.958 9.086 1 93 74 LYS B CA 1
ATOM 2282 C C . LYS B 1 74 ? -11.703 2.881 9.242 1 93 74 LYS B C 1
ATOM 2284 O O . LYS B 1 74 ? -10.555 2.434 9.164 1 93 74 LYS B O 1
ATOM 2289 N N . LEU B 1 75 ? -12.039 4.113 9.414 1 93.62 75 LEU B N 1
ATOM 2290 C CA . LEU B 1 75 ? -10.969 5.086 9.602 1 93.62 75 LEU B CA 1
ATOM 2291 C C . LEU B 1 75 ? -10.148 4.758 10.844 1 93.62 75 LEU B C 1
ATOM 2293 O O . LEU B 1 75 ? -8.922 4.801 10.805 1 93.62 75 LEU B O 1
ATOM 2297 N N . ARG B 1 76 ? -10.805 4.434 11.891 1 95.69 76 ARG B N 1
ATOM 2298 C CA . ARG B 1 76 ? -10.125 4.055 13.125 1 95.69 76 ARG B CA 1
ATOM 2299 C C . ARG B 1 76 ? -9.219 2.85 12.898 1 95.69 76 ARG B C 1
ATOM 2301 O O . ARG B 1 76 ? -8.062 2.848 13.336 1 95.69 76 ARG B O 1
ATOM 2308 N N . THR B 1 77 ? -9.734 1.859 12.242 1 96.06 77 THR B N 1
ATOM 2309 C CA . THR B 1 77 ? -8.977 0.645 11.969 1 96.06 77 THR B CA 1
ATOM 2310 C C . THR B 1 77 ? -7.758 0.953 11.094 1 96.06 77 THR B C 1
ATOM 2312 O O . THR B 1 77 ? -6.652 0.481 11.375 1 96.06 77 THR B O 1
ATOM 2315 N N . ALA B 1 78 ? -8.016 1.768 10.086 1 95.81 78 ALA B N 1
ATOM 2316 C CA . ALA B 1 78 ? -6.934 2.125 9.172 1 95.81 78 ALA B CA 1
ATOM 2317 C C . ALA B 1 78 ? -5.801 2.834 9.906 1 95.81 78 ALA B C 1
ATOM 2319 O O . ALA B 1 78 ? -4.625 2.533 9.688 1 95.81 78 ALA B O 1
ATOM 2320 N N . ILE B 1 79 ? -6.168 3.781 10.758 1 96.25 79 ILE B N 1
ATOM 2321 C CA . ILE B 1 79 ? -5.164 4.527 11.508 1 96.25 79 ILE B CA 1
ATOM 2322 C C . ILE B 1 79 ? -4.414 3.588 12.445 1 96.25 79 ILE B C 1
ATOM 2324 O O . ILE B 1 79 ? -3.186 3.633 12.531 1 96.25 79 ILE B O 1
ATOM 2328 N N . SER B 1 80 ? -5.141 2.697 13.078 1 96.5 80 SER B N 1
ATOM 2329 C CA . SER B 1 80 ? -4.539 1.765 14.023 1 96.5 80 SER B CA 1
ATOM 2330 C C . SER B 1 80 ? -3.551 0.834 13.328 1 96.5 80 SER B C 1
ATOM 2332 O O . SER B 1 80 ? -2.564 0.408 13.938 1 96.5 80 SER B O 1
ATOM 2334 N N . HIS B 1 81 ? -3.75 0.57 12.094 1 95.62 81 HIS B N 1
ATOM 2335 C CA . HIS B 1 81 ? -2.908 -0.392 11.391 1 95.62 81 HIS B CA 1
ATOM 2336 C C . HIS B 1 81 ? -1.936 0.31 10.453 1 95.62 81 HIS B C 1
ATOM 2338 O O . HIS B 1 81 ? -1.273 -0.34 9.641 1 95.62 81 HIS B O 1
ATOM 2344 N N . SER B 1 82 ? -1.881 1.615 10.531 1 96.44 82 SER B N 1
ATOM 2345 C CA . SER B 1 82 ? -0.853 2.355 9.805 1 96.44 82 SER B CA 1
ATOM 2346 C C . SER B 1 82 ? 0.502 2.238 10.5 1 96.44 82 SER B C 1
ATOM 2348 O O . SER B 1 82 ? 0.58 2.24 11.727 1 96.44 82 SER B O 1
ATOM 2350 N N . ASP B 1 83 ? 1.516 2.104 9.711 1 96 83 ASP B N 1
ATOM 2351 C CA . ASP B 1 83 ? 2.863 1.992 10.266 1 96 83 ASP B CA 1
ATOM 2352 C C . ASP B 1 83 ? 3.377 3.35 10.734 1 96 83 ASP B C 1
ATOM 2354 O O . ASP B 1 83 ? 4.109 3.434 11.719 1 96 83 ASP B O 1
ATOM 2358 N N . VAL B 1 84 ? 3.043 4.332 9.984 1 96.62 84 VAL B N 1
ATOM 2359 C CA . VAL B 1 84 ? 3.467 5.699 10.289 1 96.62 84 VAL B CA 1
ATOM 2360 C C . VAL B 1 84 ? 2.275 6.648 10.164 1 96.62 84 VAL B C 1
ATOM 2362 O O . VAL B 1 84 ? 1.483 6.543 9.227 1 96.62 84 VAL B O 1
ATOM 2365 N N . VAL B 1 85 ? 2.133 7.449 11.172 1 97.62 85 VAL B N 1
ATOM 2366 C CA . VAL B 1 85 ? 1.189 8.562 11.109 1 97.62 85 VAL B CA 1
ATOM 2367 C C . VAL B 1 85 ? 1.899 9.859 11.484 1 97.62 85 VAL B C 1
ATOM 2369 O O . VAL B 1 85 ? 2.732 9.883 12.398 1 97.62 85 VAL B O 1
ATOM 2372 N N . VAL B 1 86 ? 1.607 10.883 10.781 1 97.12 86 VAL B N 1
ATOM 2373 C CA . VAL B 1 86 ? 2.135 12.211 11.078 1 97.12 86 VAL B CA 1
ATOM 2374 C C . VAL B 1 86 ? 0.992 13.219 11.141 1 97.12 86 VAL B C 1
ATOM 2376 O O . VAL B 1 86 ? 0.242 13.383 10.172 1 97.12 86 VAL B O 1
ATOM 2379 N N . SER B 1 87 ? 0.847 13.828 12.266 1 97 87 SER B N 1
ATOM 2380 C CA . SER B 1 87 ? -0.153 14.867 12.484 1 97 87 SER B CA 1
ATOM 2381 C C . SER B 1 87 ? 0.503 16.219 12.797 1 97 87 SER B C 1
ATOM 2383 O O . SER B 1 87 ? 1.489 16.266 13.539 1 97 87 SER B O 1
ATOM 2385 N N . VAL B 1 88 ? -0.038 17.234 12.242 1 95.5 88 VAL B N 1
ATOM 2386 C CA . VAL B 1 88 ? 0.472 18.594 12.453 1 95.5 88 VAL B CA 1
ATOM 2387 C C . VAL B 1 88 ? -0.625 19.469 13.055 1 95.5 88 VAL B C 1
ATOM 2389 O O . VAL B 1 88 ? -1.757 19.469 12.562 1 95.5 88 VAL B O 1
ATOM 2392 N N . PHE B 1 89 ? -0.232 20.203 14.062 1 93.62 89 PHE B N 1
ATOM 2393 C CA . PHE B 1 89 ? -1.182 21.047 14.789 1 93.62 89 PHE B CA 1
ATOM 2394 C C . PHE B 1 89 ? -0.734 22.5 14.797 1 93.62 89 PHE B C 1
ATOM 2396 O O . PHE B 1 89 ? 0.465 22.781 14.82 1 93.62 89 PHE B O 1
ATOM 2403 N N . CYS B 1 90 ? -1.656 23.312 14.781 1 90.25 90 CYS B N 1
ATOM 2404 C CA . CYS B 1 90 ? -1.444 24.734 14.953 1 90.25 90 CYS B CA 1
ATOM 2405 C C . CYS B 1 90 ? -2.498 25.344 15.875 1 90.25 90 CYS B C 1
ATOM 2407 O O . CYS B 1 90 ? -3.521 24.719 16.141 1 90.25 90 CYS B O 1
ATOM 2409 N N . LYS B 1 91 ? -2.146 26.484 16.328 1 85.69 91 LYS B N 1
ATOM 2410 C CA . LYS B 1 91 ? -3.158 27.172 17.125 1 85.69 91 LYS B CA 1
ATOM 2411 C C . LYS B 1 91 ? -4.352 27.594 16.266 1 85.69 91 LYS B C 1
ATOM 2413 O O . LYS B 1 91 ? -4.184 28.016 15.125 1 85.69 91 LYS B O 1
ATOM 2418 N N . PRO B 1 92 ? -5.512 27.5 16.781 1 82.69 92 PRO B N 1
ATOM 2419 C CA . PRO B 1 92 ? -6.727 27.75 16 1 82.69 92 PRO B CA 1
ATOM 2420 C C . PRO B 1 92 ? -6.727 29.125 15.32 1 82.69 92 PRO B C 1
ATOM 2422 O O . PRO B 1 92 ? -7.215 29.25 14.203 1 82.69 92 PRO B O 1
ATOM 2425 N N . HIS B 1 93 ? -6.262 30.141 15.93 1 79.62 93 HIS B N 1
ATOM 2426 C CA . HIS B 1 93 ? -6.344 31.484 15.375 1 79.62 93 HIS B CA 1
ATOM 2427 C C . HIS B 1 93 ? -5.422 31.641 14.164 1 79.62 93 HIS B C 1
ATOM 2429 O O . HIS B 1 93 ? -5.562 32.594 13.391 1 79.62 93 HIS B O 1
ATOM 2435 N N . HIS B 1 94 ? -4.492 30.719 14.062 1 76.44 94 HIS B N 1
ATOM 2436 C CA . HIS B 1 94 ? -3.586 30.781 12.922 1 76.44 94 HIS B CA 1
ATOM 2437 C C . HIS B 1 94 ? -4.211 30.141 11.688 1 76.44 94 HIS B C 1
ATOM 2439 O O . HIS B 1 94 ? -3.713 30.312 10.57 1 76.44 94 HIS B O 1
ATOM 2445 N N . THR B 1 95 ? -5.293 29.312 11.891 1 72 95 THR B N 1
ATOM 2446 C CA . THR B 1 95 ? -5.902 28.609 10.766 1 72 95 THR B CA 1
ATOM 2447 C C . THR B 1 95 ? -6.754 29.562 9.93 1 72 95 THR B C 1
ATOM 2449 O O . THR B 1 95 ? -7.078 29.266 8.781 1 72 95 THR B O 1
ATOM 2452 N N . VAL B 1 96 ? -7.281 30.562 10.617 1 60.47 96 VAL B N 1
ATOM 2453 C CA . VAL B 1 96 ? -8.117 31.547 9.93 1 60.47 96 VAL B CA 1
ATOM 2454 C C . VAL B 1 96 ? -7.246 32.5 9.117 1 60.47 96 VAL B C 1
ATOM 2456 O O . VAL B 1 96 ? -6.699 33.469 9.656 1 60.47 96 VAL B O 1
ATOM 2459 N N . LEU B 1 97 ? -6.199 32.062 8.648 1 51.25 97 LEU B N 1
ATOM 2460 C CA . LEU B 1 97 ? -5.504 33.062 7.824 1 51.25 97 LEU B CA 1
ATOM 2461 C C . LEU B 1 97 ? -6.496 33.906 7.043 1 51.25 97 LEU B C 1
ATOM 2463 O O . LEU B 1 97 ? -7.625 33.469 6.785 1 51.25 97 LEU B O 1
ATOM 2467 N N . VAL B 1 98 ? -5.965 35.219 6.539 1 40.72 98 VAL B N 1
ATOM 2468 C CA . VAL B 1 98 ? -6.586 36.406 5.973 1 40.72 98 VAL B CA 1
ATOM 2469 C C . VAL B 1 98 ? -7.531 36 4.844 1 40.72 98 VAL B C 1
ATOM 2471 O O . VAL B 1 98 ? -7.086 35.594 3.771 1 40.72 98 VAL B O 1
ATOM 2474 N N . GLU B 1 99 ? -8.531 35.125 4.941 1 38.91 99 GLU B N 1
ATOM 2475 C CA . GLU B 1 99 ? -9.359 35.469 3.797 1 38.91 99 GLU B CA 1
ATOM 2476 C C . GLU B 1 99 ? -9.125 36.938 3.373 1 38.91 99 GLU B C 1
ATOM 2478 O O . GLU B 1 99 ? -8.68 37.75 4.176 1 38.91 99 GLU B O 1
ATOM 2483 N N . ASP B 1 100 ? -9.25 37.375 2.17 1 36.59 100 ASP B N 1
ATOM 2484 C CA . ASP B 1 100 ? -9.258 38.75 1.731 1 36.59 100 ASP B CA 1
ATOM 2485 C C . ASP B 1 100 ? -9.812 39.688 2.822 1 36.59 100 ASP B C 1
ATOM 2487 O O . ASP B 1 100 ? -10.617 39.25 3.648 1 36.59 100 ASP B O 1
ATOM 2491 N N . ASP B 1 101 ? -9.305 40.938 3.133 1 36.06 101 ASP B N 1
ATOM 2492 C CA . ASP B 1 101 ? -9.602 42.25 3.725 1 36.06 101 ASP B CA 1
ATOM 2493 C C . ASP B 1 101 ? -11.109 42.5 3.789 1 36.06 101 ASP B C 1
ATOM 2495 O O . ASP B 1 101 ? -11.547 43.531 4.27 1 36.06 101 ASP B O 1
ATOM 2499 N N . GLU B 1 102 ? -11.945 42.094 2.859 1 35.5 102 GLU B N 1
ATOM 2500 C CA . GLU B 1 102 ? -13.133 42.938 2.814 1 35.5 102 GLU B CA 1
ATOM 2501 C C . GLU B 1 102 ? -13.961 42.781 4.09 1 35.5 102 GLU B C 1
ATOM 2503 O O . GLU B 1 102 ? -14.484 43.781 4.605 1 35.5 102 GLU B O 1
ATOM 2508 N N . GLN B 1 103 ? -14.617 41.625 4.395 1 34.81 103 GLN B N 1
ATOM 2509 C CA . GLN B 1 103 ? -15.789 41.812 5.234 1 34.81 103 GLN B CA 1
ATOM 2510 C C . GLN B 1 103 ? -15.43 41.75 6.715 1 34.81 103 GLN B C 1
ATOM 2512 O O . GLN B 1 103 ? -16.297 41.844 7.578 1 34.81 103 GLN B O 1
ATOM 2517 N N . GLU B 1 104 ? -14.32 41.25 7.133 1 37.25 104 GLU B N 1
ATOM 2518 C CA . GLU B 1 104 ? -14.188 41.188 8.586 1 37.25 104 GLU B CA 1
ATOM 2519 C C . GLU B 1 104 ? -14.055 42.594 9.18 1 37.25 104 GLU B C 1
ATOM 2521 O O . GLU B 1 104 ? -13.766 42.75 10.367 1 37.25 104 GLU B O 1
ATOM 2526 N N . SER B 1 105 ? -14.023 43.688 8.461 1 35.88 105 SER B N 1
ATOM 2527 C CA . SER B 1 105 ? -13.922 44.938 9.203 1 35.88 105 SER B CA 1
ATOM 2528 C C . SER B 1 105 ? -14.922 44.969 10.359 1 35.88 105 SER B C 1
ATOM 2530 O O . SER B 1 105 ? -14.672 45.625 11.375 1 35.88 105 SER B O 1
ATOM 2532 N N . LEU B 1 106 ? -16.266 44.75 10.117 1 33.34 106 LEU B N 1
ATOM 2533 C CA . LEU B 1 106 ? -17.266 45.344 10.984 1 33.34 106 LEU B CA 1
ATOM 2534 C C . LEU B 1 106 ? -17.453 44.531 12.266 1 33.34 106 LEU B C 1
ATOM 2536 O O . LEU B 1 106 ? -17.594 45.125 13.352 1 33.34 106 LEU B O 1
ATOM 2540 N N . SER B 1 107 ? -17.828 43.188 12.188 1 36.53 107 SER B N 1
ATOM 2541 C CA . SER B 1 107 ? -18.547 42.625 13.32 1 36.53 107 SER B CA 1
ATOM 2542 C C . SER B 1 107 ? -17.594 42.156 14.414 1 36.53 107 SER B C 1
ATOM 2544 O O . SER B 1 107 ? -18.016 41.781 15.508 1 36.53 107 SER B O 1
ATOM 2546 N N . SER B 1 108 ? -16.375 41.875 14.195 1 39.69 108 SER B N 1
ATOM 2547 C CA . SER B 1 108 ? -15.57 41.281 15.266 1 39.69 108 SER B CA 1
ATOM 2548 C C . SER B 1 108 ? -15.195 42.312 16.312 1 39.69 108 SER B C 1
ATOM 2550 O O . SER B 1 108 ? -14.5 42 17.281 1 39.69 108 SER B O 1
ATOM 2552 N N . LYS B 1 109 ? -15.477 43.562 16.219 1 38.06 109 LYS B N 1
ATOM 2553 C CA . LYS B 1 109 ? -15.141 44.562 17.234 1 38.06 109 LYS B CA 1
ATOM 2554 C C . LYS B 1 109 ? -15.836 44.25 18.547 1 38.06 109 LYS B C 1
ATOM 2556 O O . LYS B 1 109 ? -15.484 44.781 19.594 1 38.06 109 LYS B O 1
ATOM 2561 N N . GLN B 1 110 ? -17.156 43.844 18.531 1 37.66 110 GLN B N 1
ATOM 2562 C CA . GLN B 1 110 ? -17.891 44.094 19.766 1 37.66 110 GLN B CA 1
ATOM 2563 C C . GLN B 1 110 ? -17.484 43.062 20.844 1 37.66 110 GLN B C 1
ATOM 2565 O O . GLN B 1 110 ? -17.484 43.375 22.031 1 37.66 110 GLN B O 1
ATOM 2570 N N . ASN B 1 111 ? -17.609 41.75 20.688 1 39.69 111 ASN B N 1
ATOM 2571 C CA . ASN B 1 111 ? -17.562 40.906 21.875 1 39.69 111 ASN B CA 1
ATOM 2572 C C . ASN B 1 111 ? -16.125 40.562 22.25 1 39.69 111 ASN B C 1
ATOM 2574 O O . ASN B 1 111 ? -15.719 39.406 22.188 1 39.69 111 ASN B O 1
ATOM 2578 N N . LYS B 1 112 ? -15.07 41.344 22.141 1 42.28 112 LYS B N 1
ATOM 2579 C CA . LYS B 1 112 ? -13.633 41.406 22.375 1 42.28 112 LYS B CA 1
ATOM 2580 C C . LYS B 1 112 ? -13.305 41.188 23.844 1 42.28 112 LYS B C 1
ATOM 2582 O O . LYS B 1 112 ? -12.133 41.094 24.219 1 42.28 112 LYS B O 1
ATOM 2587 N N . ASP B 1 113 ? -14.188 41.5 24.703 1 43.69 113 ASP B N 1
ATOM 2588 C CA . ASP B 1 113 ? -13.727 41.562 26.078 1 43.69 113 ASP B CA 1
ATOM 2589 C C . ASP B 1 113 ? -13.367 40.188 26.625 1 43.69 113 ASP B C 1
ATOM 2591 O O . ASP B 1 113 ? -12.312 40.031 27.234 1 43.69 113 ASP B O 1
ATOM 2595 N N . GLU B 1 114 ? -14.359 39.344 26.891 1 46.16 114 GLU B N 1
ATOM 2596 C CA . GLU B 1 114 ? -14.172 38.094 27.594 1 46.16 114 GLU B CA 1
ATOM 2597 C C . GLU B 1 114 ? -13.391 37.062 26.75 1 46.16 114 GLU B C 1
ATOM 2599 O O . GLU B 1 114 ? -12.727 36.188 27.297 1 46.16 114 GLU B O 1
ATOM 2604 N N . SER B 1 115 ? -13.516 37 25.453 1 47.84 115 SER B N 1
ATOM 2605 C CA . SER B 1 115 ? -12.836 36.125 24.531 1 47.84 115 SER B CA 1
ATOM 2606 C C . SER B 1 115 ? -11.375 36.5 24.359 1 47.84 115 SER B C 1
ATOM 2608 O O . SER B 1 115 ? -10.539 35.688 23.984 1 47.84 115 SER B O 1
ATOM 2610 N N . SER B 1 116 ? -10.938 37.688 24.641 1 50 116 SER B N 1
ATOM 2611 C CA . SER B 1 116 ? -9.586 38.219 24.531 1 50 116 SER B CA 1
ATOM 2612 C C . SER B 1 116 ? -8.656 37.562 25.547 1 50 116 SER B C 1
ATOM 2614 O O . SER B 1 116 ? -7.527 37.188 25.203 1 50 116 SER B O 1
ATOM 2616 N N . LEU B 1 117 ? -9.172 37.438 26.734 1 52.91 117 LEU B N 1
ATOM 2617 C CA . LEU B 1 117 ? -8.336 36.812 27.75 1 52.91 117 LEU B CA 1
ATOM 2618 C C . LEU B 1 117 ? -8.117 35.344 27.406 1 52.91 117 LEU B C 1
ATOM 2620 O O . LEU B 1 117 ? -7.016 34.812 27.594 1 52.91 117 LEU B O 1
ATOM 2624 N N . GLY B 1 118 ? -9.11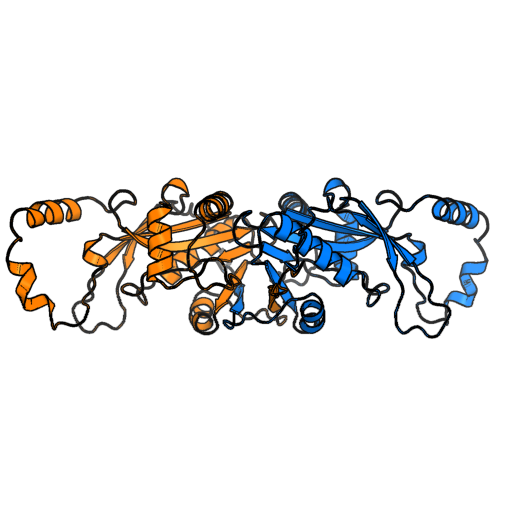7 34.625 27.109 1 49.78 118 GLY B N 1
ATOM 2625 C CA . GLY B 1 118 ? -9.023 33.25 26.703 1 49.78 118 GLY B CA 1
ATOM 2626 C C . GLY B 1 11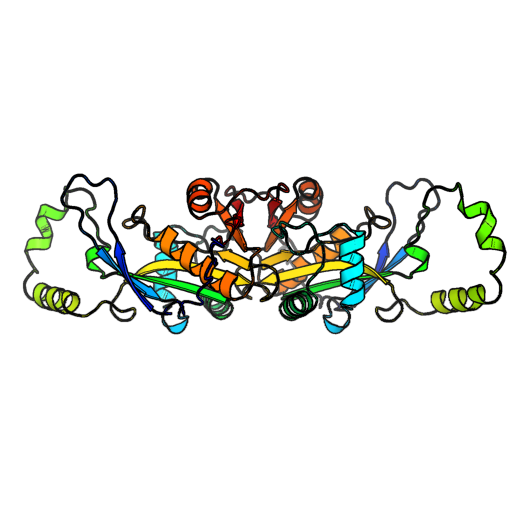8 ? -8.109 33.031 25.516 1 49.78 118 GLY B C 1
ATOM 2627 O O . GLY B 1 118 ? -7.297 32.094 25.5 1 49.78 118 GLY B O 1
ATOM 2628 N N . ASP B 1 119 ? -8.32 33.844 24.531 1 53.53 119 ASP B N 1
ATOM 2629 C CA . ASP B 1 119 ? -7.445 33.781 23.375 1 53.53 119 ASP B CA 1
ATOM 2630 C C . ASP B 1 119 ? -6.004 34.125 23.75 1 53.53 119 ASP B C 1
ATOM 2632 O O . ASP B 1 119 ? -5.062 33.531 23.234 1 53.53 119 ASP B O 1
ATOM 2636 N N . MET B 1 120 ? -5.91 35.188 24.625 1 55.09 120 MET B N 1
ATOM 2637 C CA . MET B 1 120 ? -4.574 35.531 25.109 1 55.09 120 MET B CA 1
ATOM 2638 C C . MET B 1 120 ? -3.963 34.375 25.891 1 55.09 120 MET B C 1
ATOM 2640 O O . MET B 1 120 ? -2.77 34.094 25.766 1 55.09 120 MET B O 1
ATOM 2644 N N . PHE B 1 121 ? -4.809 33.656 26.703 1 56.25 121 PHE B N 1
ATOM 2645 C CA . PHE B 1 121 ? -4.305 32.531 27.469 1 56.25 121 PHE B CA 1
ATOM 2646 C C . PHE B 1 121 ? -3.947 31.375 26.562 1 56.25 121 PHE B C 1
ATOM 2648 O O . PHE B 1 121 ? -2.967 30.656 26.812 1 56.25 121 PHE B O 1
ATOM 2655 N N . GLN B 1 122 ? -4.727 31.109 25.609 1 56.69 122 GLN B N 1
ATOM 2656 C CA . GLN B 1 122 ? -4.418 30.016 24.703 1 56.69 122 GLN B CA 1
ATOM 2657 C C . GLN B 1 122 ? -3.123 30.281 23.938 1 56.69 122 GLN B C 1
ATOM 2659 O O . GLN B 1 122 ? -2.377 29.344 23.641 1 56.69 122 GLN B O 1
ATOM 2664 N N . ASP B 1 123 ? -2.92 31.547 23.688 1 58.72 123 ASP B N 1
ATOM 2665 C CA . ASP B 1 123 ? -1.707 31.922 22.969 1 58.72 123 ASP B CA 1
ATOM 2666 C C . ASP B 1 123 ? -0.469 31.734 23.844 1 58.72 123 ASP B C 1
ATOM 2668 O O . ASP B 1 123 ? 0.637 31.562 23.328 1 58.72 123 ASP B O 1
ATOM 2672 N N . VAL B 1 124 ? -0.76 31.703 25.219 1 64.12 124 VAL B N 1
ATOM 2673 C CA . VAL B 1 124 ? 0.389 31.656 26.109 1 64.12 124 VAL B CA 1
ATOM 2674 C C . VAL B 1 124 ? 0.792 30.203 26.359 1 64.12 124 VAL B C 1
ATOM 2676 O O . VAL B 1 124 ? 1.951 29.906 26.672 1 64.12 124 VAL B O 1
ATOM 2679 N N . LEU B 1 125 ? -0.14 29.297 26.078 1 70.25 125 LEU B N 1
ATOM 2680 C CA . LEU B 1 125 ? 0.192 27.891 26.312 1 70.25 125 LEU B CA 1
ATOM 2681 C C . LEU B 1 125 ? 0.991 27.312 25.156 1 70.25 125 LEU B C 1
ATOM 2683 O O . LEU B 1 125 ? 0.744 27.656 23.984 1 70.25 125 LEU B O 1
ATOM 2687 N N . PRO B 1 126 ? 1.95 26.547 25.562 1 78.75 126 PRO B N 1
ATOM 2688 C CA . PRO B 1 126 ? 2.721 25.891 24.5 1 78.75 126 PRO B CA 1
ATOM 2689 C C . PRO B 1 126 ? 1.861 25 23.594 1 78.75 126 PRO B C 1
ATOM 2691 O O . PRO B 1 126 ? 0.938 24.344 24.078 1 78.75 126 PRO B O 1
ATOM 2694 N N . LEU B 1 127 ? 2.027 25.188 22.406 1 84.31 127 LEU B N 1
ATOM 2695 C CA . LEU B 1 127 ? 1.301 24.406 21.422 1 84.31 127 LEU B CA 1
ATOM 2696 C C . LEU B 1 127 ? 1.521 22.906 21.641 1 84.31 127 LEU B C 1
ATOM 2698 O O . LEU B 1 127 ? 2.656 22.469 21.828 1 84.31 127 LEU B O 1
ATOM 2702 N N . ALA B 1 128 ? 0.413 22.188 21.734 1 80.69 128 ALA B N 1
ATOM 2703 C CA . ALA B 1 128 ? 0.372 20.734 21.859 1 80.69 128 ALA B CA 1
ATOM 2704 C C . ALA B 1 128 ? -0.819 20.141 21.109 1 80.69 128 ALA B C 1
ATOM 2706 O O . ALA B 1 128 ? -1.731 20.875 20.719 1 80.69 128 ALA B O 1
ATOM 2707 N N . PRO B 1 129 ? -0.782 18.891 20.906 1 82.44 129 PRO B N 1
ATOM 2708 C CA . PRO B 1 129 ? -1.924 18.266 20.234 1 82.44 129 PRO B CA 1
ATOM 2709 C C . PRO B 1 129 ? -3.24 18.484 20.969 1 82.44 129 PRO B C 1
ATOM 2711 O O . PRO B 1 129 ? -4.293 18.625 20.344 1 82.44 129 PRO B O 1
ATOM 2714 N N . SER B 1 130 ? -3.176 18.625 22.281 1 84.62 130 SER B N 1
ATOM 2715 C CA . SER B 1 130 ? -4.379 18.734 23.094 1 84.62 130 SER B CA 1
ATOM 2716 C C . SER B 1 130 ? -5.008 20.125 22.953 1 84.62 130 SER B C 1
ATOM 2718 O O . SER B 1 130 ? -6.219 20.281 23.125 1 84.62 130 SER B O 1
ATOM 2720 N N . ASN B 1 131 ? -4.172 21.141 22.641 1 84.38 131 ASN B N 1
ATOM 2721 C CA . ASN B 1 131 ? -4.727 22.484 22.562 1 84.38 131 ASN B CA 1
ATOM 2722 C C . ASN B 1 131 ? -4.605 23.047 21.141 1 84.38 131 ASN B C 1
ATOM 2724 O O . ASN B 1 131 ? -4.91 24.219 20.922 1 84.38 131 ASN B O 1
ATOM 2728 N N . GLY B 1 132 ? -4.121 22.25 20.266 1 88.44 132 GLY B N 1
ATOM 2729 C CA . GLY B 1 132 ? -4.004 22.688 18.875 1 88.44 132 GLY B CA 1
ATOM 2730 C C . GLY B 1 132 ? -5.062 22.078 17.969 1 88.44 132 GLY B C 1
ATOM 2731 O O . GLY B 1 132 ? -5.793 21.172 18.375 1 88.44 132 GLY B O 1
ATOM 2732 N N . GLN B 1 133 ? -5.137 22.719 16.797 1 91.31 133 GLN B N 1
ATOM 2733 C CA . GLN B 1 133 ? -5.996 22.203 15.734 1 91.31 133 GLN B CA 1
ATOM 2734 C C . GLN B 1 133 ? -5.195 21.422 14.711 1 91.31 133 GLN B C 1
ATOM 2736 O O . GLN B 1 133 ? -4.098 21.812 14.328 1 91.31 133 GLN B O 1
ATOM 2741 N N . LEU B 1 134 ? -5.824 20.266 14.32 1 95.88 134 LEU B N 1
ATOM 2742 C CA . LEU B 1 134 ? -5.188 19.453 13.281 1 95.88 134 LEU B CA 1
ATOM 2743 C C . LEU B 1 134 ? -5.246 20.172 11.93 1 95.88 134 LEU B C 1
ATOM 2745 O O . LEU B 1 134 ? -6.328 20.469 11.438 1 95.88 134 LEU B O 1
ATOM 2749 N N . VAL B 1 135 ? -4.051 20.453 11.328 1 94.94 135 VAL B N 1
ATOM 2750 C CA . VAL B 1 135 ? -4.031 21.234 10.094 1 94.94 135 VAL B CA 1
ATOM 2751 C C . VAL B 1 135 ? -3.307 20.453 9 1 94.94 135 VAL B C 1
ATOM 2753 O O . VAL B 1 135 ? -3.342 20.828 7.828 1 94.94 135 VAL B O 1
ATOM 2756 N N . GLY B 1 136 ? -2.67 19.406 9.32 1 97 136 GLY B N 1
ATOM 2757 C CA . GLY B 1 136 ? -1.962 18.531 8.398 1 97 136 GLY B CA 1
ATOM 2758 C C . GLY B 1 136 ? -1.939 17.094 8.844 1 97 136 GLY B C 1
ATOM 2759 O O . GLY B 1 136 ? -1.953 16.797 10.047 1 97 136 GLY B O 1
ATOM 2760 N N . PHE B 1 137 ? -1.851 16.25 7.852 1 97.44 137 PHE B N 1
ATOM 2761 C CA . PHE B 1 137 ? -1.896 14.836 8.156 1 97.44 137 PHE B CA 1
ATOM 2762 C C . PHE B 1 137 ? -1.301 14.016 7.016 1 97.44 137 PHE B C 1
ATOM 2764 O O . PHE B 1 137 ? -1.422 14.391 5.848 1 97.44 137 PHE B O 1
ATOM 2771 N N . GLY B 1 138 ? -0.69 12.961 7.355 1 96.94 138 GLY B N 1
ATOM 2772 C CA . GLY B 1 138 ? -0.219 11.938 6.438 1 96.94 138 GLY B CA 1
ATOM 2773 C C . GLY B 1 138 ? 0.031 10.602 7.113 1 96.94 138 GLY B C 1
ATOM 2774 O O . GLY B 1 138 ? 0.298 10.547 8.312 1 96.94 138 GLY B O 1
ATOM 2775 N N . ARG B 1 139 ? -0.081 9.625 6.312 1 97.06 139 ARG B N 1
ATOM 2776 C CA . ARG B 1 139 ? 0.16 8.305 6.891 1 97.06 139 ARG B CA 1
ATOM 2777 C C . ARG B 1 139 ? 0.731 7.352 5.848 1 97.06 139 ARG B C 1
ATOM 2779 O O . ARG B 1 139 ? 0.692 7.633 4.648 1 97.06 139 ARG B O 1
ATOM 2786 N N . ALA B 1 140 ? 1.281 6.266 6.41 1 97.38 140 ALA B N 1
ATOM 2787 C CA . ALA B 1 140 ? 1.771 5.188 5.555 1 97.38 140 ALA B CA 1
ATOM 2788 C C . ALA B 1 140 ? 1.54 3.824 6.199 1 97.38 140 ALA B C 1
ATOM 2790 O O . ALA B 1 140 ? 1.561 3.701 7.426 1 97.38 140 ALA B O 1
ATOM 2791 N N . TYR B 1 141 ? 1.232 2.904 5.43 1 96.5 141 TYR B N 1
ATOM 2792 C CA . TYR B 1 141 ? 1.223 1.509 5.852 1 96.5 141 TYR B CA 1
ATOM 2793 C C . TYR B 1 141 ? 2.141 0.666 4.977 1 96.5 141 TYR B C 1
ATOM 2795 O O . TYR B 1 141 ? 2.496 1.072 3.867 1 96.5 141 TYR B O 1
ATOM 2803 N N . SER B 1 142 ? 2.588 -0.438 5.535 1 96.25 142 SER B N 1
ATOM 2804 C CA . SER B 1 142 ? 3.611 -1.251 4.891 1 96.25 142 SER B CA 1
ATOM 2805 C C . SER B 1 142 ? 3.416 -2.732 5.195 1 96.25 142 SER B C 1
ATOM 2807 O O . SER B 1 142 ? 2.496 -3.105 5.926 1 96.25 142 SER B O 1
ATOM 2809 N N . ASP B 1 143 ? 4.172 -3.516 4.535 1 9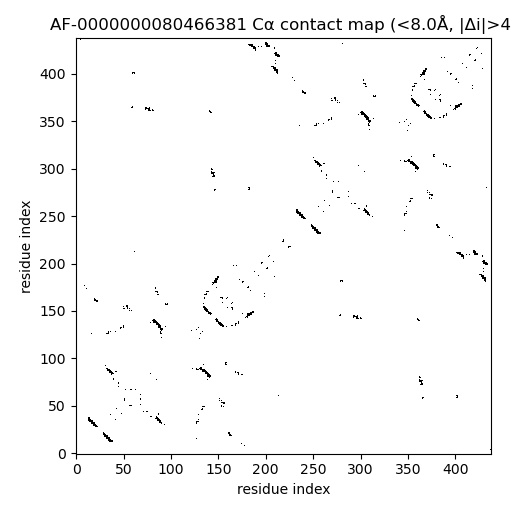4.94 143 ASP B N 1
ATOM 2810 C CA . ASP B 1 143 ? 4.238 -4.938 4.867 1 94.94 143 ASP B CA 1
ATOM 2811 C C . ASP B 1 143 ? 5.375 -5.219 5.848 1 94.94 143 ASP B C 1
ATOM 2813 O O . ASP B 1 143 ? 5.777 -6.371 6.027 1 94.94 143 ASP B O 1
ATOM 2817 N N . TYR B 1 144 ? 6.031 -4.199 6.414 1 94.62 144 TYR B N 1
ATOM 2818 C CA . TYR B 1 144 ? 7.059 -4.215 7.449 1 94.62 144 TYR B CA 1
ATOM 2819 C C . TYR B 1 144 ? 8.352 -4.82 6.922 1 94.62 144 TYR B C 1
ATOM 2821 O O . TYR B 1 144 ? 9.266 -5.121 7.695 1 94.62 144 TYR B O 1
ATOM 2829 N N . GLY B 1 145 ? 8.422 -5.004 5.617 1 91.81 145 GLY B N 1
ATOM 2830 C CA . GLY B 1 145 ? 9.625 -5.648 5.113 1 91.81 145 GLY B CA 1
ATOM 2831 C C . GLY B 1 145 ? 10.109 -5.055 3.807 1 91.81 145 GLY B C 1
ATOM 2832 O O . GLY B 1 145 ? 11.25 -4.59 3.717 1 91.81 145 GLY B O 1
ATOM 2833 N N . LEU B 1 146 ? 9.219 -4.984 2.883 1 91 146 LEU B N 1
ATOM 2834 C CA . LEU B 1 146 ? 9.703 -4.742 1.528 1 91 146 LEU B CA 1
ATOM 2835 C C . LEU B 1 146 ? 9.18 -3.412 0.996 1 91 146 LEU B C 1
ATOM 2837 O O . LEU B 1 146 ? 9.922 -2.648 0.38 1 91 146 LEU B O 1
ATOM 2841 N N . THR B 1 147 ? 7.902 -3.16 1.192 1 92.56 147 THR B N 1
ATOM 2842 C CA . THR B 1 147 ? 7.297 -2.02 0.514 1 92.56 147 THR B CA 1
ATOM 2843 C C . THR B 1 147 ? 6.375 -1.255 1.46 1 92.56 147 THR B C 1
ATOM 2845 O O . THR B 1 147 ? 5.902 -1.806 2.457 1 92.56 147 THR B O 1
ATOM 2848 N N . ALA B 1 148 ? 6.188 0.029 1.171 1 95.31 148 ALA B N 1
ATOM 2849 C CA . ALA B 1 148 ? 5.273 0.902 1.903 1 95.31 148 ALA B CA 1
ATOM 2850 C C . ALA B 1 148 ? 4.535 1.841 0.955 1 95.31 148 ALA B C 1
ATOM 2852 O O . ALA B 1 148 ? 4.973 2.064 -0.176 1 95.31 148 ALA B O 1
ATOM 2853 N N . SER B 1 149 ? 3.398 2.285 1.412 1 94.44 149 SER B N 1
ATOM 2854 C CA . SER B 1 149 ? 2.584 3.205 0.625 1 94.44 149 SER B CA 1
ATOM 2855 C C . SER B 1 149 ? 2.135 4.398 1.462 1 94.44 149 SER B C 1
ATOM 2857 O O . SER B 1 149 ? 1.641 4.23 2.578 1 94.44 149 SER B O 1
ATOM 2859 N N . ILE B 1 150 ? 2.316 5.566 0.926 1 95.12 150 ILE B N 1
ATOM 2860 C CA . ILE B 1 150 ? 1.882 6.793 1.587 1 95.12 150 ILE B CA 1
ATOM 2861 C C . ILE B 1 150 ? 0.466 7.148 1.139 1 95.12 150 ILE B C 1
ATOM 2863 O O . ILE B 1 150 ? 0.148 7.074 -0.051 1 95.12 150 ILE B O 1
ATOM 2867 N N . HIS B 1 151 ? -0.369 7.523 2.137 1 91.62 151 HIS B N 1
ATOM 2868 C CA . HIS B 1 151 ? -1.763 7.863 1.871 1 91.62 151 HIS B CA 1
ATOM 2869 C C . HIS B 1 151 ? -2.188 9.102 2.654 1 91.62 151 HIS B C 1
ATOM 2871 O O . HIS B 1 151 ? -1.555 9.453 3.65 1 91.62 151 HIS B O 1
ATOM 2877 N N . ASP B 1 152 ? -3.227 9.75 2.15 1 91.56 152 ASP B N 1
ATOM 2878 C CA . ASP B 1 152 ? -4.004 10.742 2.883 1 91.56 152 ASP B CA 1
ATOM 2879 C C . ASP B 1 152 ? -3.139 11.938 3.27 1 91.56 152 ASP B C 1
ATOM 2881 O O . ASP B 1 152 ? -3.215 12.43 4.398 1 91.56 152 ASP B O 1
ATOM 2885 N N . LEU B 1 153 ? -2.289 12.273 2.367 1 93.94 153 LEU B N 1
ATOM 2886 C CA . LEU B 1 153 ? -1.539 13.508 2.6 1 93.94 153 LEU B CA 1
ATOM 2887 C C . LEU B 1 153 ? -2.441 14.727 2.453 1 93.94 153 LEU B C 1
ATOM 2889 O O . LEU B 1 153 ? -2.98 14.984 1.374 1 93.94 153 LEU B O 1
ATOM 2893 N N . MET B 1 154 ? -2.604 15.422 3.592 1 94.62 154 MET B N 1
ATOM 2894 C CA . MET B 1 154 ? -3.488 16.578 3.58 1 94.62 154 MET B CA 1
ATOM 2895 C C . MET B 1 154 ? -2.871 17.75 4.355 1 94.62 154 MET B C 1
ATOM 2897 O O . MET B 1 154 ? -2.221 17.531 5.379 1 94.62 154 MET B O 1
ATOM 2901 N N . VAL B 1 155 ? -3.105 18.891 3.877 1 95.31 155 VAL B N 1
ATOM 2902 C CA . VAL B 1 155 ? -2.824 20.172 4.539 1 95.31 155 VAL B CA 1
ATOM 2903 C C . VAL B 1 155 ? -3.992 21.125 4.336 1 95.31 155 VAL B C 1
ATOM 2905 O O . VAL B 1 155 ? -4.504 21.266 3.225 1 95.31 155 VAL B O 1
ATOM 2908 N N . LEU B 1 156 ? -4.387 21.672 5.441 1 93.81 156 LEU B N 1
ATOM 2909 C CA . LEU B 1 156 ? -5.445 22.672 5.32 1 93.81 156 LEU B CA 1
ATOM 2910 C C . LEU B 1 156 ? -5.125 23.672 4.211 1 93.81 156 LEU B C 1
ATOM 2912 O O . LEU B 1 156 ? -4.012 24.188 4.141 1 93.81 156 LEU B O 1
ATOM 2916 N N . PRO B 1 157 ? -6.07 23.969 3.408 1 91.56 157 PRO B N 1
ATOM 2917 C CA . PRO B 1 157 ? -5.809 24.828 2.248 1 91.56 157 PRO B CA 1
ATOM 2918 C C . PRO B 1 157 ? -5.203 26.172 2.635 1 91.56 157 PRO B C 1
ATOM 2920 O O . PRO B 1 157 ? -4.293 26.656 1.962 1 91.56 157 PRO B O 1
ATOM 2923 N N . SER B 1 158 ? -5.57 26.812 3.717 1 88 158 SER B N 1
ATOM 2924 C CA . SER B 1 158 ? -5.102 28.125 4.148 1 88 158 SER B CA 1
ATOM 2925 C C . SER B 1 158 ? -3.645 28.078 4.594 1 88 158 SER B C 1
ATOM 2927 O O . SER B 1 158 ? -2.984 29.109 4.699 1 88 158 SER B O 1
ATOM 2929 N N . LEU B 1 159 ? -3.154 26.891 4.793 1 90.56 159 LEU B N 1
ATOM 2930 C CA . LEU B 1 159 ? -1.797 26.766 5.312 1 90.56 159 LEU B CA 1
ATOM 2931 C C . LEU B 1 159 ? -0.904 26.031 4.316 1 90.56 159 LEU B C 1
ATOM 2933 O O . LEU B 1 159 ? 0.17 25.547 4.68 1 90.56 159 LEU B O 1
ATOM 2937 N N . GLN B 1 160 ? -1.394 25.891 3.125 1 89.5 160 GLN B N 1
ATOM 2938 C CA . GLN B 1 160 ? -0.59 25.266 2.08 1 89.5 160 GLN B CA 1
ATOM 2939 C C . GLN B 1 160 ? 0.499 26.219 1.583 1 89.5 160 GLN B C 1
ATOM 2941 O O . GLN B 1 160 ? 0.484 27.406 1.897 1 89.5 160 GLN B O 1
ATOM 2946 N N . ARG B 1 161 ? 1.498 25.641 0.993 1 88.44 161 ARG B N 1
ATOM 2947 C CA . ARG B 1 161 ? 2.623 26.359 0.407 1 88.44 161 ARG B CA 1
ATOM 2948 C C . ARG B 1 161 ? 3.494 26.984 1.488 1 88.44 161 ARG B C 1
ATOM 2950 O O . ARG B 1 161 ? 4.094 28.047 1.272 1 88.44 161 ARG B O 1
ATOM 2957 N N . MET B 1 162 ? 3.48 26.359 2.686 1 88.31 162 MET B N 1
ATOM 2958 C CA . MET B 1 162 ? 4.328 26.781 3.797 1 88.31 162 MET B CA 1
ATOM 2959 C C . MET B 1 162 ? 5.332 25.688 4.156 1 88.31 162 MET B C 1
ATOM 2961 O O . MET B 1 162 ? 6.043 25.797 5.16 1 88.31 162 MET B O 1
ATOM 2965 N N . GLY B 1 163 ? 5.27 24.594 3.385 1 91.94 163 GLY B N 1
ATOM 2966 C CA . GLY B 1 163 ? 6.234 23.531 3.604 1 91.94 163 GLY B CA 1
ATOM 2967 C C . GLY B 1 163 ? 5.723 22.453 4.531 1 91.94 163 GLY B C 1
ATOM 2968 O O . GLY B 1 163 ? 6.441 21.484 4.824 1 91.94 163 GLY B O 1
ATOM 2969 N N . ILE B 1 164 ? 4.527 22.562 4.965 1 93 164 ILE B N 1
ATOM 2970 C CA . ILE B 1 164 ? 3.965 21.609 5.91 1 93 164 ILE B CA 1
ATOM 2971 C C . ILE B 1 164 ? 3.887 20.234 5.262 1 93 164 ILE B C 1
ATOM 2973 O O . ILE B 1 164 ? 4.266 19.234 5.875 1 93 164 ILE B O 1
ATOM 2977 N N . GLY B 1 165 ? 3.428 20.219 4.043 1 95.5 165 GLY B N 1
ATOM 2978 C CA . GLY B 1 165 ? 3.367 18.953 3.326 1 95.5 165 GLY B CA 1
ATOM 2979 C C . GLY B 1 165 ? 4.715 18.266 3.209 1 95.5 165 GLY B C 1
ATOM 2980 O O . GLY B 1 165 ? 4.828 17.062 3.451 1 95.5 165 GLY B O 1
ATOM 2981 N N . LYS B 1 166 ? 5.664 19.016 2.873 1 94 166 LYS B N 1
ATOM 2982 C CA . LYS B 1 166 ? 7.02 18.484 2.742 1 94 166 LYS B CA 1
ATOM 2983 C C . LYS B 1 166 ? 7.523 17.938 4.07 1 94 166 LYS B C 1
ATOM 2985 O O . LYS B 1 166 ? 8.172 16.891 4.109 1 94 166 LYS B O 1
ATOM 2990 N N . LEU B 1 167 ? 7.281 18.641 5.09 1 93.25 167 LEU B N 1
ATOM 2991 C CA . LEU B 1 167 ? 7.672 18.188 6.422 1 93.25 167 LEU B CA 1
ATOM 2992 C C . LEU B 1 167 ? 7.043 16.828 6.746 1 93.25 167 LEU B C 1
ATOM 2994 O O . LEU B 1 167 ? 7.707 15.953 7.293 1 93.25 167 LEU B O 1
ATOM 2998 N N . ILE B 1 168 ? 5.812 16.672 6.387 1 95.94 168 ILE B N 1
ATOM 2999 C CA . ILE B 1 168 ? 5.082 15.438 6.656 1 95.94 168 ILE B CA 1
ATOM 3000 C C . ILE B 1 168 ? 5.703 14.289 5.871 1 95.94 168 ILE B C 1
ATOM 3002 O O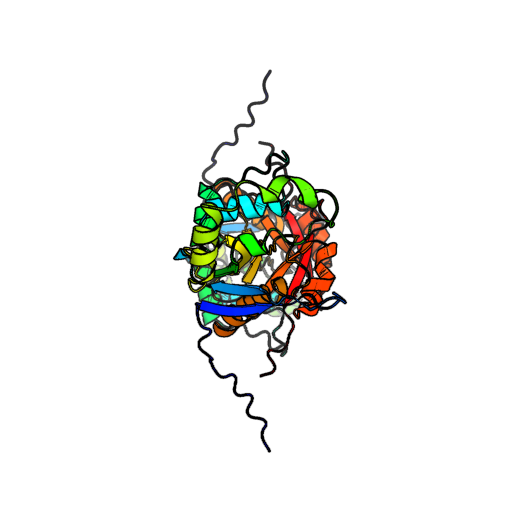 . ILE B 1 168 ? 6.051 13.25 6.445 1 95.94 168 ILE B O 1
ATOM 3006 N N . VAL B 1 169 ? 5.902 14.477 4.605 1 96.19 169 VAL B N 1
ATOM 3007 C CA . VAL B 1 169 ? 6.41 13.43 3.729 1 96.19 169 VAL B CA 1
ATOM 3008 C C . VAL B 1 169 ? 7.828 13.047 4.145 1 96.19 169 VAL B C 1
ATOM 3010 O O . VAL B 1 169 ? 8.172 11.859 4.207 1 96.19 169 VAL B O 1
ATOM 3013 N N . ASN B 1 170 ? 8.594 14.023 4.445 1 93.62 170 ASN B N 1
ATOM 3014 C CA . ASN B 1 170 ? 9.961 13.758 4.883 1 93.62 170 ASN B CA 1
ATOM 3015 C C . ASN B 1 170 ? 9.992 12.938 6.168 1 93.62 170 ASN B C 1
ATOM 3017 O O . ASN B 1 170 ? 10.805 12.023 6.305 1 93.62 170 ASN B O 1
ATOM 3021 N N . ARG B 1 171 ? 9.141 13.305 7.047 1 94.31 171 ARG B N 1
ATOM 3022 C CA . ARG B 1 171 ? 9.07 12.547 8.297 1 94.31 171 ARG B CA 1
ATOM 3023 C C . ARG B 1 171 ? 8.656 11.102 8.039 1 94.31 171 ARG B C 1
ATOM 3025 O O . ARG B 1 171 ? 9.242 10.172 8.602 1 94.31 171 ARG B O 1
ATOM 3032 N N . ILE B 1 172 ? 7.699 10.898 7.199 1 96.75 172 ILE B N 1
ATOM 3033 C CA . ILE B 1 172 ? 7.227 9.555 6.871 1 96.75 172 ILE B CA 1
ATOM 3034 C C . ILE B 1 172 ? 8.359 8.75 6.23 1 96.75 172 ILE B C 1
ATOM 3036 O O . ILE B 1 172 ? 8.648 7.629 6.652 1 96.75 172 ILE B O 1
ATOM 3040 N N . THR B 1 173 ? 8.992 9.312 5.262 1 94.81 173 THR B N 1
ATOM 3041 C CA . THR B 1 173 ? 10.031 8.602 4.531 1 94.81 173 THR B CA 1
ATOM 3042 C C . THR B 1 173 ? 11.211 8.266 5.449 1 94.81 173 THR B C 1
ATOM 3044 O O . THR B 1 173 ? 11.766 7.172 5.375 1 94.81 173 THR B O 1
ATOM 3047 N N . ARG B 1 174 ? 11.531 9.172 6.32 1 93.44 174 ARG B N 1
ATOM 3048 C CA . ARG B 1 174 ? 12.625 8.93 7.254 1 93.44 174 ARG B CA 1
ATOM 3049 C C . ARG B 1 174 ? 12.297 7.777 8.195 1 93.44 174 ARG B C 1
ATOM 3051 O O . ARG B 1 174 ? 13.141 6.918 8.453 1 93.44 174 ARG B O 1
ATOM 3058 N N . LEU B 1 175 ? 11.164 7.77 8.695 1 95 175 LEU B N 1
ATOM 3059 C CA . LEU B 1 175 ? 10.766 6.703 9.602 1 95 175 LEU B CA 1
ATOM 3060 C C . LEU B 1 175 ? 10.75 5.355 8.891 1 95 175 LEU B C 1
ATOM 3062 O O . LEU B 1 175 ? 11.203 4.352 9.445 1 95 175 LEU B O 1
ATOM 3066 N N . LEU B 1 176 ? 10.273 5.32 7.691 1 95.12 176 LEU B N 1
ATOM 3067 C CA . LEU B 1 176 ? 10.219 4.082 6.926 1 95.12 176 LEU B CA 1
ATOM 3068 C C . LEU B 1 176 ? 11.625 3.596 6.582 1 95.12 176 LEU B C 1
ATOM 3070 O O . LEU B 1 176 ? 11.93 2.412 6.727 1 95.12 176 LEU B O 1
ATOM 3074 N N . THR B 1 177 ? 12.461 4.492 6.168 1 92.44 177 THR B N 1
ATOM 3075 C CA . THR B 1 177 ? 13.812 4.109 5.777 1 92.44 177 THR B CA 1
ATOM 3076 C C . THR B 1 177 ? 14.625 3.682 6.996 1 92.44 177 THR B C 1
ATOM 3078 O O . THR B 1 177 ? 15.516 2.836 6.887 1 92.44 177 THR B O 1
ATOM 3081 N N . SER B 1 178 ? 14.312 4.273 8.141 1 92.06 178 SER B N 1
ATOM 3082 C CA . SER B 1 178 ? 14.961 3.838 9.367 1 92.06 178 SER B CA 1
ATOM 3083 C C . SER B 1 178 ? 14.617 2.389 9.695 1 92.06 178 SER B C 1
ATOM 3085 O O . SER B 1 178 ? 15.328 1.736 10.469 1 92.06 178 SER B O 1
ATOM 3087 N N . ARG B 1 179 ? 13.578 1.936 9.086 1 91.38 179 ARG B N 1
ATOM 3088 C CA . ARG B 1 179 ? 13.164 0.545 9.242 1 91.38 179 ARG B CA 1
ATOM 3089 C C . ARG B 1 179 ? 13.594 -0.294 8.047 1 91.38 179 ARG B C 1
ATOM 3091 O O . ARG B 1 179 ? 13.086 -1.401 7.844 1 91.38 179 ARG B O 1
ATOM 3098 N N . ASP B 1 180 ? 14.391 0.279 7.188 1 89.75 180 ASP B N 1
ATOM 3099 C CA . ASP B 1 180 ? 14.992 -0.367 6.027 1 89.75 180 ASP B CA 1
ATOM 3100 C C . ASP B 1 180 ? 13.945 -0.665 4.957 1 89.75 180 ASP B C 1
ATOM 3102 O O . ASP B 1 180 ? 14.031 -1.674 4.258 1 89.75 180 ASP B O 1
ATOM 3106 N N . ILE B 1 181 ? 12.953 0.05 4.977 1 92 181 ILE B N 1
ATOM 3107 C CA . ILE B 1 181 ? 11.977 0.012 3.893 1 92 181 ILE B CA 1
ATOM 3108 C C . ILE B 1 181 ? 12.219 1.179 2.936 1 92 181 ILE B C 1
ATOM 3110 O O . ILE B 1 181 ? 11.969 2.336 3.283 1 92 181 ILE B O 1
ATOM 3114 N N . TYR B 1 182 ? 12.594 0.827 1.733 1 88.44 182 TYR B N 1
ATOM 3115 C CA . TYR B 1 182 ? 12.992 1.876 0.802 1 88.44 182 TYR B CA 1
ATOM 3116 C C . TYR B 1 182 ? 12.039 1.937 -0.39 1 88.44 182 TYR B C 1
ATOM 3118 O O . TYR B 1 182 ? 12 2.939 -1.106 1 88.44 182 TYR B O 1
ATOM 3126 N N . ASP B 1 183 ? 11.391 0.802 -0.65 1 88.81 183 ASP B N 1
ATOM 3127 C CA . ASP B 1 183 ? 10.406 0.794 -1.728 1 88.81 183 ASP B CA 1
ATOM 3128 C C . ASP B 1 183 ? 9.094 1.436 -1.277 1 88.81 183 ASP B C 1
ATOM 3130 O O . ASP B 1 183 ? 8.188 0.743 -0.818 1 88.81 183 ASP B O 1
ATOM 3134 N N . ILE B 1 184 ? 9.086 2.762 -1.371 1 92.38 184 ILE B N 1
ATOM 3135 C CA . ILE B 1 184 ? 7.965 3.551 -0.871 1 92.38 184 ILE B CA 1
ATOM 3136 C C . ILE B 1 184 ? 7.199 4.16 -2.043 1 92.38 184 ILE B C 1
ATOM 3138 O O . ILE B 1 184 ? 7.777 4.879 -2.863 1 92.38 184 ILE B O 1
ATOM 3142 N N . ALA B 1 185 ? 5.949 3.803 -2.111 1 91.38 185 ALA B N 1
ATOM 3143 C CA . ALA B 1 185 ? 5.082 4.352 -3.15 1 91.38 185 ALA B CA 1
ATOM 3144 C C . ALA B 1 185 ? 4.176 5.445 -2.588 1 91.38 185 ALA B C 1
ATOM 3146 O O . ALA B 1 185 ? 3.738 5.367 -1.438 1 91.38 185 ALA B O 1
ATOM 3147 N N . ALA B 1 186 ? 3.961 6.453 -3.336 1 91.25 186 ALA B N 1
ATOM 3148 C CA . ALA B 1 186 ? 2.943 7.461 -3.041 1 91.25 186 ALA B CA 1
ATOM 3149 C C . ALA B 1 186 ? 1.856 7.469 -4.109 1 91.25 186 ALA B C 1
ATOM 3151 O O . ALA B 1 186 ? 2.145 7.652 -5.297 1 91.25 186 ALA B O 1
ATOM 3152 N N . LEU B 1 187 ? 0.665 7.133 -3.658 1 83.69 187 LEU B N 1
ATOM 3153 C CA . LEU B 1 187 ? -0.487 7.27 -4.543 1 83.69 187 LEU B CA 1
ATOM 3154 C C . LEU B 1 187 ? -1.008 8.703 -4.535 1 83.69 187 LEU B C 1
ATOM 3156 O O . LEU B 1 187 ? -1.464 9.195 -3.502 1 83.69 187 LEU B O 1
ATOM 3160 N N . CYS B 1 188 ? -0.885 9.359 -5.656 1 82.06 188 CYS B N 1
ATOM 3161 C CA . CYS B 1 188 ? -1.245 10.773 -5.691 1 82.06 188 CYS B CA 1
ATOM 3162 C C . CYS B 1 188 ? -1.964 11.125 -6.988 1 82.06 188 CYS B C 1
ATOM 3164 O O . CYS B 1 188 ? -1.988 10.32 -7.926 1 82.06 188 CYS B O 1
ATOM 3166 N N . PHE B 1 189 ? -2.609 12.273 -6.941 1 78.56 189 PHE B N 1
ATOM 3167 C CA . PHE B 1 189 ? -3.223 12.805 -8.156 1 78.56 189 PHE B CA 1
ATOM 3168 C C . PHE B 1 189 ? -2.184 13.492 -9.031 1 78.56 189 PHE B C 1
ATOM 3170 O O . PHE B 1 189 ? -1.1 13.844 -8.562 1 78.56 189 PHE B O 1
ATOM 3177 N N . GLU B 1 190 ? -2.584 13.695 -10.258 1 79.88 190 GLU B N 1
ATOM 3178 C CA . GLU B 1 190 ? -1.677 14.297 -11.234 1 79.88 190 GLU B CA 1
ATOM 3179 C C . GLU B 1 190 ? -1.202 15.672 -10.766 1 79.88 190 GLU B C 1
ATOM 3181 O O . GLU B 1 190 ? -0.02 16 -10.891 1 79.88 190 GLU B O 1
ATOM 3186 N N . HIS B 1 191 ? -2.109 16.438 -10.18 1 83.69 191 HIS B N 1
ATOM 3187 C CA . HIS B 1 191 ? -1.771 17.812 -9.797 1 83.69 191 HIS B CA 1
ATOM 3188 C C . HIS B 1 191 ? -0.848 17.828 -8.586 1 83.69 191 HIS B C 1
ATOM 3190 O O . HIS B 1 191 ? -0.253 18.859 -8.266 1 83.69 191 HIS B O 1
ATOM 3196 N N . GLU B 1 192 ? -0.69 16.641 -7.984 1 87.31 192 GLU B N 1
ATOM 3197 C CA . GLU B 1 192 ? 0.167 16.531 -6.805 1 87.31 192 GLU B CA 1
ATOM 3198 C C . GLU B 1 192 ? 1.571 16.078 -7.184 1 87.31 192 GLU B C 1
ATOM 3200 O O . GLU B 1 192 ? 2.494 16.141 -6.367 1 87.31 192 GLU B O 1
ATOM 3205 N N . ARG B 1 193 ? 1.8 15.719 -8.359 1 88.06 193 ARG B N 1
ATOM 3206 C CA . ARG B 1 193 ? 3.041 15.094 -8.797 1 88.06 193 ARG B CA 1
ATOM 3207 C C . ARG B 1 193 ? 4.23 16.031 -8.594 1 88.06 193 ARG B C 1
ATOM 3209 O O . ARG B 1 193 ? 5.273 15.602 -8.086 1 88.06 193 ARG B O 1
ATOM 3216 N N . PRO B 1 194 ? 4.082 17.281 -8.977 1 90.19 194 PRO B N 1
ATOM 3217 C CA . PRO B 1 194 ? 5.223 18.172 -8.758 1 90.19 194 PRO B CA 1
ATOM 3218 C C . PRO B 1 194 ? 5.629 18.25 -7.289 1 90.19 194 PRO B C 1
ATOM 3220 O O . PRO B 1 194 ? 6.82 18.344 -6.977 1 90.19 194 PRO B O 1
ATOM 3223 N N . PHE B 1 195 ? 4.66 18.25 -6.477 1 93 195 PHE B N 1
ATOM 3224 C CA . PHE B 1 195 ? 4.941 18.281 -5.047 1 93 195 PHE B CA 1
ATOM 3225 C C . PHE B 1 195 ? 5.762 17.062 -4.625 1 93 195 PHE B C 1
ATOM 3227 O O . PHE B 1 195 ? 6.785 17.203 -3.949 1 93 195 PHE B O 1
ATOM 3234 N N . PHE B 1 196 ? 5.398 15.883 -5.012 1 92.5 196 PHE B N 1
ATOM 3235 C CA . PHE B 1 196 ? 6.09 14.672 -4.602 1 92.5 196 PHE B CA 1
ATOM 3236 C C . PHE B 1 196 ? 7.465 14.578 -5.254 1 92.5 196 PHE B C 1
ATOM 3238 O O . PHE B 1 196 ? 8.406 14.055 -4.66 1 92.5 196 PHE B O 1
ATOM 3245 N N . LYS B 1 197 ? 7.52 15.055 -6.453 1 90.44 197 LYS B N 1
ATOM 3246 C CA . LYS B 1 197 ? 8.836 15.133 -7.078 1 90.44 197 LYS B CA 1
ATOM 3247 C C . LYS B 1 197 ? 9.805 15.953 -6.227 1 90.44 197 LYS B C 1
ATOM 3249 O O . LYS B 1 197 ? 10.953 15.555 -6.027 1 90.44 197 LYS B O 1
ATOM 3254 N N . ALA B 1 198 ? 9.32 17.016 -5.723 1 90.62 198 ALA B N 1
ATOM 3255 C CA . ALA B 1 198 ? 10.133 17.875 -4.867 1 90.62 198 ALA B CA 1
ATOM 3256 C C . ALA B 1 198 ? 10.5 17.172 -3.568 1 90.62 198 ALA B C 1
ATOM 3258 O O . ALA B 1 198 ? 11.484 17.547 -2.914 1 90.62 198 ALA B O 1
ATOM 3259 N N . CYS B 1 199 ? 9.75 16.203 -3.191 1 91.56 199 CYS B N 1
ATOM 3260 C CA . CYS B 1 199 ? 9.992 15.461 -1.961 1 91.56 199 CYS B CA 1
ATOM 3261 C C . CYS B 1 199 ? 10.914 14.273 -2.213 1 91.56 199 CYS B C 1
ATOM 3263 O O . CYS B 1 199 ? 11.195 13.492 -1.3 1 91.56 199 CYS B O 1
ATOM 3265 N N . GLY B 1 200 ? 11.312 14.031 -3.465 1 89.94 200 GLY B N 1
ATOM 3266 C CA . GLY B 1 200 ? 12.266 12.969 -3.754 1 89.94 200 GLY B CA 1
ATOM 3267 C C . GLY B 1 200 ? 11.633 11.766 -4.426 1 89.94 200 GLY B C 1
ATOM 3268 O O . GLY B 1 200 ? 12.234 10.695 -4.496 1 89.94 200 GLY B O 1
ATOM 3269 N N . PHE B 1 201 ? 10.43 11.984 -4.836 1 90.44 201 PHE B N 1
ATOM 3270 C CA . PHE B 1 201 ? 9.766 10.906 -5.559 1 90.44 201 PHE B CA 1
ATOM 3271 C C . PHE B 1 201 ? 9.922 11.078 -7.062 1 90.44 201 PHE B C 1
ATOM 3273 O O . PHE B 1 201 ? 10.141 12.195 -7.547 1 90.44 201 PHE B O 1
ATOM 3280 N N . ALA B 1 202 ? 9.898 10.031 -7.742 1 86.25 202 ALA B N 1
ATOM 3281 C CA . ALA B 1 202 ? 9.992 10.047 -9.195 1 86.25 202 ALA B CA 1
ATOM 3282 C C . ALA B 1 202 ? 9.141 8.945 -9.82 1 86.25 202 ALA B C 1
ATOM 3284 O O . ALA B 1 202 ? 8.633 8.07 -9.109 1 86.25 202 ALA B O 1
ATOM 3285 N N . ASP B 1 203 ? 8.969 9.18 -11.117 1 74.75 203 ASP B N 1
ATOM 3286 C CA . ASP B 1 203 ? 8.305 8.109 -11.859 1 74.75 203 ASP B CA 1
ATOM 3287 C C . ASP B 1 203 ? 9.164 6.844 -11.867 1 74.75 203 ASP B C 1
ATOM 3289 O O . ASP B 1 203 ? 10.391 6.922 -11.922 1 74.75 203 ASP B O 1
ATOM 3293 N N . ASP B 1 204 ? 8.664 5.719 -11.367 1 62.72 204 ASP B N 1
ATOM 3294 C CA . ASP B 1 204 ? 9.453 4.488 -11.383 1 62.72 204 ASP B CA 1
ATOM 3295 C C . ASP B 1 204 ? 10.203 4.332 -12.703 1 62.72 204 ASP B C 1
ATOM 3297 O O . ASP B 1 204 ? 9.648 4.594 -13.773 1 62.72 204 ASP B O 1
ATOM 3301 N N . ARG B 1 205 ? 11.586 4.258 -12.672 1 56.44 205 ARG B N 1
ATOM 3302 C CA . ARG B 1 205 ? 12.422 4.051 -13.852 1 56.44 205 ARG B CA 1
ATOM 3303 C C . ARG B 1 205 ? 11.844 2.953 -14.742 1 56.44 205 ARG B C 1
ATOM 3305 O O . ARG B 1 205 ? 12.078 2.941 -15.953 1 56.44 205 ARG B O 1
ATOM 3312 N N . MET B 1 206 ? 11.242 2.057 -14.086 1 56.5 206 MET B N 1
ATOM 3313 C CA . MET B 1 206 ? 10.773 0.898 -14.836 1 56.5 206 MET B CA 1
ATOM 3314 C C . MET B 1 206 ? 9.383 1.145 -15.406 1 56.5 206 MET B C 1
ATOM 3316 O O . MET B 1 206 ? 8.836 0.296 -16.109 1 56.5 206 MET B O 1
ATOM 3320 N N . GLY B 1 207 ? 8.906 2.453 -15.203 1 64.5 207 GLY B N 1
ATOM 3321 C CA . GLY B 1 207 ? 7.602 2.773 -15.758 1 64.5 207 GLY B CA 1
ATOM 3322 C C . GLY B 1 207 ? 6.449 2.195 -14.953 1 64.5 207 GLY B C 1
ATOM 3323 O O . GLY B 1 207 ? 5.477 1.698 -15.523 1 64.5 207 GLY B O 1
ATOM 3324 N N . SER B 1 208 ? 6.617 2.16 -13.664 1 70.56 208 SER B N 1
ATOM 3325 C CA . SER B 1 208 ? 5.547 1.618 -12.828 1 70.56 208 SER B CA 1
ATOM 3326 C C . SER B 1 208 ? 4.363 2.576 -12.758 1 70.56 208 SER B C 1
ATOM 3328 O O . SER B 1 208 ? 4.543 3.795 -12.758 1 70.56 208 SER B O 1
ATOM 3330 N N . THR B 1 209 ? 3.158 2.033 -12.914 1 74.06 209 THR B N 1
ATOM 3331 C CA . THR B 1 209 ? 1.901 2.764 -12.797 1 74.06 209 THR B CA 1
ATOM 3332 C C . THR B 1 209 ? 0.982 2.104 -11.773 1 74.06 209 THR B C 1
ATOM 3334 O O . THR B 1 209 ? 1.267 1.003 -11.297 1 74.06 209 THR B O 1
ATOM 3337 N N . THR B 1 210 ? 0.038 2.928 -11.32 1 81.06 210 THR B N 1
ATOM 3338 C CA . THR B 1 210 ? -0.956 2.381 -10.398 1 81.06 210 THR B CA 1
ATOM 3339 C C . THR B 1 210 ? -2.32 2.283 -11.078 1 81.06 210 THR B C 1
ATOM 3341 O O . THR B 1 210 ? -2.727 3.193 -11.805 1 81.06 210 THR B O 1
ATOM 3344 N N . MET B 1 211 ? -2.941 1.145 -10.984 1 85.69 211 MET B N 1
ATOM 3345 C CA . MET B 1 211 ? -4.32 0.947 -11.422 1 85.69 211 MET B CA 1
ATOM 3346 C C . MET B 1 211 ? -5.23 0.655 -10.234 1 85.69 211 MET B C 1
ATOM 3348 O O . MET B 1 211 ? -4.801 0.059 -9.25 1 85.69 211 MET B O 1
ATOM 3352 N N . MET B 1 212 ? -6.453 1.141 -10.367 1 87.62 212 MET B N 1
ATOM 3353 C CA . MET B 1 212 ? -7.41 0.975 -9.281 1 87.62 212 MET B CA 1
ATOM 3354 C C . MET B 1 212 ? -8.492 -0.029 -9.656 1 87.62 212 MET B C 1
ATOM 3356 O O . MET B 1 212 ? -8.969 -0.038 -10.797 1 87.62 212 MET B O 1
ATOM 3360 N N . PHE B 1 213 ? -8.766 -0.8 -8.648 1 87.94 213 PHE B N 1
ATOM 3361 C CA . PHE B 1 213 ? -9.844 -1.756 -8.852 1 87.94 213 PHE B CA 1
ATOM 3362 C C . PHE B 1 213 ? -11.188 -1.04 -8.977 1 87.94 213 PHE B C 1
ATOM 3364 O O . PHE B 1 213 ? -11.508 -0.181 -8.156 1 87.94 213 PHE B O 1
ATOM 3371 N N . THR B 1 214 ? -11.961 -1.154 -10.055 1 75.06 214 THR B N 1
ATOM 3372 C CA . THR B 1 214 ? -13.195 -0.425 -10.336 1 75.06 214 THR B CA 1
ATOM 3373 C C . THR B 1 214 ? -14.391 -1.373 -10.367 1 75.06 214 THR B C 1
ATOM 3375 O O . THR B 1 214 ? -15.539 -0.931 -10.453 1 75.06 214 THR B O 1
ATOM 3378 N N . LYS B 1 215 ? -14.117 -2.619 -10.656 1 64.88 215 LYS B N 1
ATOM 3379 C CA . LYS B 1 215 ? -15.227 -3.506 -10.977 1 64.88 215 LYS B CA 1
ATOM 3380 C C . LYS B 1 215 ? -16.281 -3.48 -9.875 1 64.88 215 LYS B C 1
ATOM 3382 O O . LYS B 1 215 ? -15.953 -3.48 -8.688 1 64.88 215 LYS B O 1
ATOM 3387 N N . SER B 1 216 ? -17.312 -2.727 -10.141 1 51.75 216 SER B N 1
ATOM 3388 C CA . SER B 1 216 ? -18.562 -2.896 -9.43 1 51.75 216 SER B CA 1
ATOM 3389 C C . SER B 1 216 ? -18.797 -4.355 -9.055 1 51.75 216 SER B C 1
ATOM 3391 O O . SER B 1 216 ? -18.656 -5.246 -9.891 1 51.75 216 SER B O 1
ATOM 3393 N N . LEU B 1 217 ? -18.297 -4.855 -7.969 1 43.47 217 LEU B N 1
ATOM 3394 C CA . LEU B 1 217 ? -18.828 -6.148 -7.547 1 43.47 217 LEU B CA 1
ATOM 3395 C C . LEU B 1 217 ? -20.266 -6.324 -8.016 1 43.47 217 LEU B C 1
ATOM 3397 O O . LEU B 1 217 ? -21.188 -5.73 -7.438 1 43.47 217 LEU B O 1
ATOM 3401 N N . GLU B 1 218 ? -20.641 -6.027 -9.07 1 33.97 218 GLU B N 1
ATOM 3402 C CA . GLU B 1 218 ? -21.984 -6.52 -9.375 1 33.97 218 GLU B CA 1
ATOM 3403 C C . GLU B 1 218 ? -22.109 -8.008 -9.078 1 33.97 218 GLU B C 1
ATOM 3405 O O . GLU B 1 218 ? -21.328 -8.812 -9.586 1 33.97 218 GLU B O 1
ATOM 3410 N N . ALA B 1 219 ? -22.578 -8.398 -7.926 1 30.3 219 ALA B N 1
ATOM 3411 C CA . ALA B 1 219 ? -23.281 -9.641 -7.648 1 30.3 219 ALA B CA 1
ATOM 3412 C C . ALA B 1 219 ? -24.078 -10.109 -8.867 1 30.3 219 ALA B C 1
ATOM 3414 O O . ALA B 1 219 ? -24.703 -9.297 -9.555 1 30.3 219 ALA B O 1
#

Organism: Brassica campestris (NCBI:txid3711)

Solvent-accessible surface area (backbone atoms only — not comparable to full-atom values): 24893 Å² total; per-residue (Å²): 136,80,83,74,61,65,70,67,80,66,76,71,65,54,58,46,80,47,75,36,44,50,75,84,55,85,59,88,62,66,62,43,63,32,31,38,33,48,50,70,87,67,61,52,66,69,55,49,53,50,45,31,60,74,55,72,52,66,81,48,83,63,56,76,66,71,68,77,68,74,56,63,69,36,50,51,40,21,60,71,47,33,75,40,44,36,41,28,20,26,49,62,79,66,64,64,48,82,61,79,80,69,74,70,72,67,71,72,67,71,78,49,68,76,56,41,54,54,52,52,49,57,69,67,45,79,81,38,69,90,73,27,36,74,44,31,36,31,32,28,32,53,25,81,25,41,42,34,40,40,41,71,75,46,50,39,71,78,58,54,75,29,53,56,66,53,53,46,52,51,50,50,51,50,58,38,42,74,65,62,31,61,35,34,36,35,66,36,39,64,90,45,43,68,59,42,41,74,71,32,27,36,72,36,91,80,43,44,38,37,32,26,49,58,60,69,79,70,82,137,81,84,73,53,66,71,68,81,66,77,72,66,54,60,46,79,47,74,36,45,51,75,84,54,86,59,87,63,67,64,43,64,32,33,38,33,47,50,70,87,69,60,51,65,68,56,50,52,50,44,31,60,72,54,70,52,66,80,50,82,61,55,76,66,72,69,77,69,75,56,62,68,34,49,50,41,21,60,71,48,33,74,39,44,38,41,28,21,28,51,63,78,67,63,63,47,81,60,79,79,70,73,70,74,68,74,72,67,71,78,48,68,76,54,42,54,54,53,51,48,58,67,68,45,79,81,38,69,90,75,27,35,73,44,30,36,31,34,26,34,51,24,82,25,42,43,35,38,40,44,73,74,46,51,40,71,78,58,54,78,30,52,56,66,54,52,45,52,50,52,49,51,50,57,38,42,74,64,64,30,61,37,33,36,36,68,36,39,62,90,44,43,67,60,41,41,75,70,33,28,36,70,36,91,79,43,44,39,38,31,27,48,60,61,69,78,70,92

Sequence (438 aa):
MGFAVCVGNASLASMELRWVRRSKCDDAPRSIPIFISTLKKDVNLEELRHLYSRCDHSCNRLAKNGNGIVDMKKLRTAISHSDVVVSVFCKPHHTVLVEDDEQESLSSKQNKDESSLGDMFQDVLPLAPSNGQLVGFGRAYSDYGLTASIHDLMVLPSLQRMGIGKLIVNRITRLLTSRDIYDIAALCFEHERPFFKACGFADDRMGSTTMMFTKSLEAMGFAVCVGNASLASMELRWVRRSKCDDAPRSIPIFISTLKKDVNLEELRHLYSRCDHSCNRLAKNGNGIVDMKKLRTAISHSDVVVSVFCKPHHTVLVEDDEQESLSSKQNKDESSLGDMFQDVLPLAPSNGQLVGFGRAYSDYGLTASIHDLMVLPSLQRMGIGKLIVNRITRLLTSRDIYDIAALCFEHERPFFKACGFADDRMGSTTMMFTKSLEA

Radius of gyration: 26.7 Å; Cα contacts (8 Å, |Δi|>4): 717; chains: 2; bounding box: 78×92×60 Å

InterPro domains:
  IPR000182 GNAT domain [PF00583] (124-201)
  IPR000182 GNAT domain [PS51186] (73-219)
  IPR016181 Acyl-CoA N-acyltransferase [SSF55729] (36-203)
  IPR039143 Glucosamine 6-phosphate N-acetyltransferase-like [PTHR13355] (44-213)

Foldseek 3Di:
DDPPPCPPPPVPPQKDKDWWWFDPDPPDTDTFIKMKGFDLVLDDLVLLLVQCVLQVHAPDPQPPPSPSHDDSVVVNVCSVQFPTKMWMWGAPVVLPPDPDPDDVVPDPPPPCPPVVVVVVVLVVDPDDSVRTHTFWIKTKHDPLPEEMEIDDGGGRPSCPNRCPSLVRLLVHCSVCVSSVYNHYYYDDDPVCVVVVVVSVDDQPPVRDDDDDDHPPPPD/DDPPPCPPPPVPPQKDKDWWWFDPDPPDTDTFIKMKGFDLVLDDLVLLLVQCVQQVHAPDPQPPPSPSHDDSVVVNVCSVQFPTKMWMWGAPVVLPPDPDPDDVPPDPPPPCPPVVVVVVVLVVDPDDSVRTHTFWIKTKHDPLPEEMEIDDGGGRPSCPNRCPSLVRLLVHCSVCVSSVYNHYYYDDDPVCVVVVVVSVDDQPPVRDDDDDDHPPPPD

pLDDT: mean 75.39, std 21.97, range [22.45, 97.62]

Secondary structure (DSSP, 8-state):
-------------SEEEEEE--TT--S----EEEEEE--GGG--HHHHHHHHHHHT--S-SS-SS------HHHHHHHHHT-SEEEEEEE-HHHHS----SSGGGTGGGTT-SHHHHHHHHHHHSPP-TTTSEEEEEEEEEE-SSSEEEEEEEEE-GGGTTSSHHHHHHHHHHHHHHHTT--EEEEEEEGGGHHHHHHTTEE--TT-EEEEEE------/-------------SEEEEEE--TT--S----EEEEEE--GGG--HHHHHHHHHHHT--S-TT-SS------HHHHHHHHHT-SEEEEEEE-HHHHS----SSGGGSGGGTT-SHHHHHHHHHHHSPP-TTTSEEEEEEEEEE-SSSEEEEEEEEE-GGGTTSSHHHHHHHHHHHHHHHTT--EEEEEEEGGGHHHHHHTTEE--TT-EEEEEE------